Protein AF-A0A813SDN5-F1 (afdb_monomer_lite)

Secondary structure (DSSP, 8-state):
-----------TTHHHHHHHHHHHHHHHHHHHT-TT-TTHHHHHHHHHHH-GGGGGTTTTTS-HHHHHHHHH-TTSHHHHHHHHHHHHHHHHHHTTT-HHHHHHHHHHHHSTTHHHHHHHHHHHHHHTTTSSTTHHHHHHHHHHHTTS-TTGGGSHHHHHHHHHHHHHH-GGGGGGGTTTS-HHHHHHHTSTT-HHHHHHHHHHHHHHHHHHHHTT----TTHHHHHHHHHHHH-TTS--GGGTTTS-HHHHHHHHHHHHHHHHHHSPPP----SS-S--------------HHHHHHHHHHHHHHTTT--HHHHHHHHHHHHHHHHTTPPPPEE-HHHHHHHHHHHHHHHHH-TTSSS--TT-B-SSSSS--B---TT-TTHHHHHTHHHHHSS--S-EEEEEEEPPTTGGGT----HHHHHHHHHHSHHHHHHHTT-GGGGSSPP-EEEEEEETTEEEEEEESS----SS--

Sequence (474 aa):
MAATNEELSDSSVTDDDDNEEMLMKEEIANILSLDGNEHKDDIVNSILYDGRQTLVEYREDIIPKIYKETMDNNNSPLMLSLKQHFEKTLQARFSEDSPWFVTFLREYKEGENHDLYDRVMSRIVDGGDCTKNFAMLSIPLQLLFEGLDDECMKEGDVFDHLWSTITNDGLQSIKKFSDYIIKSVMDEQLKSGSTLFRAVREYYRDEVVSSLNQCNITNKRNIYESALDDVAEHGWLGDVKSIKDDITPRAHRMLLEELRSFHEKAQPPADDKSKAMEDNSGQKTTSDSKDTSSEKAKGNEEQKTLFHGMDATEKEIFMLINKHRQHHGLPSLEPSVNLAYVAHTHAVDIIENNPDVAGGNMHSWSNKGKWKAVRYTPDHRQGQLMWSKPTEISNYKFNGFEISFGHLHPLRKTSSVTPTEAVNSWKSSSGHNAVMIQQGIWQHPPMKAMGVGVYKGYACTWFGQEKDTFPTPS

pLDDT: mean 80.88, std 19.3, range [24.81, 98.25]

Structure (mmCIF, N/CA/C/O backbone):
data_AF-A0A813SDN5-F1
#
_entry.id   AF-A0A813SDN5-F1
#
loop_
_atom_site.group_PDB
_atom_site.id
_atom_site.type_symbol
_atom_site.label_atom_id
_atom_site.label_alt_id
_atom_site.label_comp_id
_atom_site.label_asym_id
_atom_site.label_entity_id
_atom_site.label_seq_id
_atom_site.pdbx_PDB_ins_code
_atom_site.Cartn_x
_atom_site.Cartn_y
_atom_site.Cartn_z
_atom_site.occupancy
_atom_site.B_iso_or_equiv
_atom_site.auth_seq_id
_atom_site.auth_comp_id
_atom_site.auth_asym_id
_atom_site.auth_atom_id
_atom_site.pdbx_PDB_model_num
ATOM 1 N N . MET A 1 1 ? 46.199 52.106 13.367 1.00 37.84 1 MET A N 1
ATOM 2 C CA . MET A 1 1 ? 45.507 51.312 12.331 1.00 37.84 1 MET A CA 1
ATOM 3 C C . MET A 1 1 ? 45.570 49.871 12.813 1.00 37.84 1 MET A C 1
ATOM 5 O O . MET A 1 1 ? 46.643 49.298 12.772 1.00 37.84 1 MET A O 1
ATOM 9 N N . ALA A 1 2 ? 44.652 49.448 13.681 1.00 37.22 2 ALA A N 1
ATOM 10 C CA . ALA A 1 2 ? 43.296 48.990 13.358 1.00 37.22 2 ALA A CA 1
ATOM 11 C C . ALA A 1 2 ? 43.321 47.732 12.477 1.00 37.22 2 ALA A C 1
ATOM 13 O O . ALA A 1 2 ? 43.526 47.850 11.276 1.00 37.22 2 ALA A O 1
ATOM 14 N N . ALA A 1 3 ? 43.154 46.564 13.101 1.00 33.81 3 ALA A N 1
ATOM 15 C CA . ALA A 1 3 ? 42.049 45.637 12.839 1.00 33.81 3 ALA A CA 1
ATOM 16 C C . ALA A 1 3 ? 42.228 44.402 13.740 1.00 33.81 3 ALA A C 1
ATOM 18 O O . ALA A 1 3 ? 43.129 43.592 13.543 1.00 33.81 3 ALA A O 1
ATOM 19 N N . THR A 1 4 ? 41.401 44.313 14.776 1.00 34.84 4 THR A N 1
ATOM 20 C CA . THR A 1 4 ? 41.101 43.081 15.506 1.00 34.84 4 THR A CA 1
ATOM 21 C C . THR A 1 4 ? 40.159 42.256 14.633 1.00 34.84 4 THR A C 1
ATOM 23 O O . THR A 1 4 ? 39.078 42.736 14.302 1.00 34.84 4 THR A O 1
ATOM 26 N N . ASN A 1 5 ? 40.582 41.057 14.230 1.00 31.95 5 ASN A N 1
ATOM 27 C CA . ASN A 1 5 ? 39.691 40.054 13.653 1.00 31.95 5 ASN A CA 1
ATOM 28 C C . ASN A 1 5 ? 38.906 39.415 14.804 1.00 31.95 5 ASN A C 1
ATOM 30 O O . ASN A 1 5 ? 39.477 38.665 15.591 1.00 31.95 5 ASN A O 1
ATOM 34 N N . GLU A 1 6 ? 37.623 39.751 14.908 1.00 34.19 6 GLU A N 1
ATOM 35 C CA . GLU A 1 6 ? 36.633 38.901 15.567 1.00 34.19 6 GLU A CA 1
ATOM 36 C C . GLU A 1 6 ? 36.420 37.665 14.685 1.00 34.19 6 GLU A C 1
ATOM 38 O O . GLU A 1 6 ? 35.954 37.769 13.549 1.00 34.19 6 GLU A O 1
ATOM 43 N N . GLU A 1 7 ? 36.799 36.497 15.201 1.00 34.22 7 GLU A N 1
ATOM 44 C CA . GLU A 1 7 ? 36.243 35.223 14.757 1.00 34.22 7 GLU A CA 1
ATOM 45 C C . GLU A 1 7 ? 34.762 35.211 15.155 1.00 34.22 7 GLU A C 1
ATOM 47 O O . GLU A 1 7 ? 34.420 35.089 16.330 1.00 34.22 7 GLU A O 1
ATOM 52 N N . LEU A 1 8 ? 33.886 35.398 14.168 1.00 35.09 8 LEU A N 1
ATOM 53 C CA . LEU A 1 8 ? 32.465 35.099 14.292 1.00 35.09 8 LEU A CA 1
ATOM 54 C C . LEU A 1 8 ? 32.323 33.579 14.393 1.00 35.09 8 LEU A C 1
ATOM 56 O O . LEU A 1 8 ? 32.572 32.853 13.432 1.00 35.09 8 LEU A O 1
ATOM 60 N N . SER A 1 9 ? 31.973 33.133 15.594 1.00 38.28 9 SER A N 1
ATOM 61 C CA . SER A 1 9 ? 31.579 31.772 15.924 1.00 38.28 9 SER A CA 1
ATOM 62 C C . SER A 1 9 ? 30.357 31.358 15.107 1.00 38.28 9 SER A C 1
ATOM 64 O O . SER A 1 9 ? 29.270 31.913 15.266 1.00 38.28 9 SER A O 1
ATOM 66 N N . ASP A 1 10 ? 30.546 30.347 14.271 1.00 39.50 10 ASP A N 1
ATOM 67 C CA . ASP A 1 10 ? 29.503 29.570 13.605 1.00 39.50 10 ASP A CA 1
ATOM 68 C C . ASP A 1 10 ? 28.890 28.571 14.607 1.00 39.50 10 ASP A C 1
ATOM 70 O O . ASP A 1 10 ? 29.131 27.370 14.537 1.00 39.50 10 ASP A O 1
ATOM 74 N N . SER A 1 11 ? 28.209 29.084 15.641 1.00 39.41 11 SER A N 1
ATOM 75 C CA . SER A 1 11 ? 27.612 28.265 16.715 1.00 39.41 11 SER A CA 1
ATOM 76 C C . SER A 1 11 ? 26.118 28.509 16.935 1.00 39.41 11 SER A C 1
ATOM 78 O O . SER A 1 11 ? 25.561 27.992 17.891 1.00 39.41 11 SER A O 1
ATOM 80 N N . SER A 1 12 ? 25.448 29.303 16.095 1.00 42.50 12 SER A N 1
ATOM 81 C CA . SER A 1 12 ? 24.056 29.704 16.352 1.00 42.50 12 SER A CA 1
ATOM 82 C C . SER A 1 12 ? 22.998 28.814 15.696 1.00 42.50 12 SER A C 1
ATOM 84 O O . SER A 1 12 ? 21.824 29.141 15.795 1.00 42.50 12 SER A O 1
ATOM 86 N N . VAL A 1 13 ? 23.378 27.753 14.977 1.00 41.09 13 VAL A N 1
ATOM 87 C CA . VAL A 1 13 ? 22.403 26.863 14.310 1.00 41.09 13 VAL A CA 1
ATOM 88 C C . VAL A 1 13 ? 22.076 25.639 15.173 1.00 41.09 13 VAL A C 1
ATOM 90 O O . VAL A 1 13 ? 20.956 25.155 15.128 1.00 41.09 13 VAL A O 1
ATOM 93 N N . THR A 1 14 ? 23.005 25.171 16.013 1.00 47.97 14 THR A N 1
ATOM 94 C CA . THR A 1 14 ? 22.796 23.985 16.866 1.00 47.97 14 THR A CA 1
ATOM 95 C C . THR A 1 14 ? 22.075 24.300 18.177 1.00 47.97 14 THR A C 1
ATOM 97 O O . THR A 1 14 ? 21.292 23.487 18.651 1.00 47.97 14 THR A O 1
ATOM 100 N N . ASP A 1 15 ? 22.296 25.490 18.747 1.00 51.53 15 ASP A N 1
ATOM 101 C CA . ASP A 1 15 ? 21.751 25.853 20.064 1.00 51.53 15 ASP A CA 1
ATOM 102 C C . ASP A 1 15 ? 20.227 26.099 20.041 1.00 51.53 15 ASP A C 1
ATOM 104 O O . ASP A 1 15 ? 19.559 25.897 21.056 1.00 51.53 15 ASP A O 1
ATOM 108 N N . ASP A 1 16 ? 19.670 26.524 18.901 1.00 58.06 16 ASP A N 1
ATOM 109 C CA . ASP A 1 16 ? 18.231 26.782 18.752 1.00 58.06 16 ASP A CA 1
ATOM 110 C C . ASP A 1 16 ? 17.436 25.484 18.503 1.00 58.06 16 ASP A C 1
ATOM 112 O O . ASP A 1 16 ? 16.383 25.298 19.116 1.00 58.06 16 ASP A O 1
ATOM 116 N N . ASP A 1 17 ? 17.957 24.557 17.688 1.00 59.81 17 ASP A N 1
ATOM 117 C CA . ASP A 1 17 ? 17.315 23.259 17.410 1.00 59.81 17 ASP A CA 1
ATOM 118 C C . ASP A 1 17 ? 17.315 22.344 18.649 1.00 59.81 17 ASP A C 1
ATOM 120 O O . ASP A 1 17 ? 16.280 21.760 18.989 1.00 59.81 17 ASP A O 1
ATOM 124 N N . ASP A 1 18 ? 18.429 22.289 19.391 1.00 65.44 18 ASP A N 1
ATOM 125 C CA . ASP A 1 18 ? 18.527 21.521 20.642 1.00 65.44 18 ASP A CA 1
ATOM 126 C C . ASP A 1 18 ? 17.558 22.061 21.714 1.00 65.44 18 ASP A C 1
ATOM 128 O O . ASP A 1 18 ? 16.986 21.309 22.511 1.00 65.44 18 ASP A O 1
ATOM 132 N N . ASN A 1 19 ? 17.330 23.377 21.722 1.00 76.19 19 ASN A N 1
ATOM 133 C CA . ASN A 1 19 ? 16.400 24.029 22.637 1.00 76.19 19 ASN A CA 1
ATOM 134 C C . ASN A 1 19 ? 14.934 23.781 22.237 1.00 76.19 19 ASN A C 1
ATOM 136 O O . ASN A 1 19 ? 14.095 23.541 23.107 1.00 76.19 19 ASN A O 1
ATOM 140 N N . GLU A 1 20 ? 14.606 23.777 20.940 1.00 78.75 20 GLU A N 1
ATOM 141 C CA . GLU A 1 20 ? 13.266 23.414 20.463 1.00 78.75 20 GLU A CA 1
ATOM 142 C C . GLU A 1 20 ? 12.923 21.943 20.739 1.00 78.75 20 GLU A C 1
ATOM 144 O O . GLU A 1 20 ? 11.810 21.650 21.189 1.00 78.75 20 GLU A O 1
ATOM 149 N N . GLU A 1 21 ? 13.862 21.016 20.524 1.00 80.25 21 GLU A N 1
ATOM 150 C CA . GLU A 1 21 ? 13.649 19.600 20.834 1.00 80.25 21 GLU A CA 1
ATOM 151 C C . GLU A 1 21 ? 13.446 19.390 22.341 1.00 80.25 21 GLU A C 1
ATOM 153 O O . GLU A 1 21 ? 12.533 18.670 22.756 1.00 80.25 21 GLU A O 1
ATOM 158 N N . MET A 1 22 ? 14.236 20.067 23.181 1.00 86.12 22 MET A N 1
ATOM 159 C CA . MET A 1 22 ? 14.073 20.010 24.635 1.00 86.12 22 MET A CA 1
ATOM 160 C C . MET A 1 22 ? 12.699 20.534 25.080 1.00 86.12 22 MET A C 1
ATOM 162 O O . MET A 1 22 ? 12.034 19.905 25.907 1.00 86.12 22 MET A O 1
ATOM 166 N N . LEU A 1 23 ? 12.242 21.658 24.517 1.00 87.88 23 LEU A N 1
ATOM 167 C CA . LEU A 1 23 ? 10.919 22.219 24.806 1.00 87.88 23 LEU A CA 1
ATOM 168 C C . LEU A 1 23 ? 9.794 21.260 24.399 1.00 87.88 23 LEU A C 1
ATOM 170 O O . LEU A 1 23 ? 8.837 21.087 25.153 1.00 87.88 23 LEU A O 1
ATOM 174 N N . MET A 1 24 ? 9.936 20.597 23.251 1.00 88.31 24 MET A N 1
ATOM 175 C CA . MET A 1 24 ? 8.986 19.598 22.766 1.00 88.31 24 MET A CA 1
ATOM 176 C C . MET A 1 24 ? 8.917 18.373 23.691 1.00 88.31 24 MET A C 1
ATOM 178 O O . MET A 1 24 ? 7.831 17.886 24.016 1.00 88.31 24 MET A O 1
ATOM 182 N N . LYS A 1 25 ? 10.072 17.886 24.160 1.00 91.38 25 LYS A N 1
ATOM 183 C CA . LYS A 1 25 ? 10.156 16.771 25.115 1.00 91.38 25 LYS A CA 1
ATOM 184 C C . LYS A 1 25 ? 9.453 17.099 26.431 1.00 91.38 25 LYS A C 1
ATOM 186 O O . LYS A 1 25 ? 8.686 16.284 26.946 1.00 91.38 25 LYS A O 1
ATOM 191 N N . GLU A 1 26 ? 9.658 18.309 26.946 1.00 92.50 26 GLU A N 1
ATOM 192 C CA . GLU A 1 26 ? 8.961 18.789 28.141 1.00 92.50 26 GLU A CA 1
ATOM 193 C C . GLU A 1 26 ? 7.457 18.981 27.902 1.00 92.50 26 GLU A C 1
ATOM 195 O O . GLU A 1 26 ? 6.648 18.645 28.765 1.00 92.50 26 GLU A O 1
ATOM 200 N N . GLU A 1 27 ? 7.040 19.467 26.732 1.00 94.12 27 GLU A N 1
ATOM 201 C CA . GLU A 1 27 ? 5.621 19.578 26.379 1.00 94.12 27 GLU A CA 1
ATOM 202 C C . GLU A 1 27 ? 4.922 18.209 26.401 1.00 94.12 27 GLU A C 1
ATOM 204 O O . GLU A 1 27 ? 3.887 18.059 27.057 1.00 94.12 27 GLU A O 1
ATOM 209 N N . ILE A 1 28 ? 5.512 17.189 25.766 1.00 94.25 28 ILE A N 1
ATOM 210 C CA . ILE A 1 28 ? 4.981 15.814 25.779 1.00 94.25 28 ILE A CA 1
ATOM 211 C C . ILE A 1 28 ? 4.904 15.277 27.209 1.00 94.25 28 ILE A C 1
ATOM 213 O O . ILE A 1 28 ? 3.874 14.723 27.606 1.00 94.25 28 ILE A O 1
ATOM 217 N N . ALA A 1 29 ? 5.967 15.458 27.997 1.00 95.38 29 ALA A N 1
ATOM 218 C CA . ALA A 1 29 ? 6.004 14.998 29.381 1.00 95.38 29 ALA A CA 1
ATOM 219 C C . ALA A 1 29 ? 4.897 15.638 30.232 1.00 95.38 29 ALA A C 1
ATOM 221 O O . ALA A 1 29 ? 4.241 14.942 31.011 1.00 95.38 29 ALA A O 1
ATOM 222 N N . ASN A 1 30 ? 4.633 16.932 30.031 1.00 95.38 30 ASN A N 1
ATOM 223 C CA . ASN A 1 30 ? 3.544 17.651 30.691 1.00 95.38 30 ASN A CA 1
ATOM 224 C C . ASN A 1 30 ? 2.165 17.131 30.258 1.00 95.38 30 ASN A C 1
ATOM 226 O O . ASN A 1 30 ? 1.304 16.888 31.108 1.00 95.38 30 ASN A O 1
ATOM 230 N N . ILE A 1 31 ? 1.951 16.912 28.955 1.00 94.88 31 ILE A N 1
ATOM 231 C CA . ILE A 1 31 ? 0.691 16.367 28.417 1.00 94.88 31 ILE A CA 1
ATOM 232 C C . ILE A 1 31 ? 0.385 14.993 29.027 1.00 94.88 31 ILE A C 1
ATOM 234 O O . ILE A 1 31 ? -0.760 14.710 29.382 1.00 94.88 31 ILE A O 1
ATOM 238 N N . LEU A 1 32 ? 1.409 14.152 29.175 1.00 95.19 32 LEU A N 1
ATOM 239 C CA . LEU A 1 32 ? 1.287 12.806 29.733 1.00 95.19 32 LEU A CA 1
ATOM 240 C C . LEU A 1 32 ? 1.359 12.762 31.269 1.00 95.19 32 LEU A C 1
ATOM 242 O O . LEU A 1 32 ? 1.111 11.709 31.855 1.00 95.19 32 LEU A O 1
ATOM 246 N N . SER A 1 33 ? 1.636 13.898 31.922 1.00 94.62 33 SER A N 1
ATOM 247 C CA . SER A 1 33 ? 1.844 14.010 33.373 1.00 94.62 33 SER A CA 1
ATOM 248 C C . SER A 1 33 ? 2.901 13.031 33.901 1.00 94.62 33 SER A C 1
ATOM 250 O O . SER A 1 33 ? 2.673 12.320 34.879 1.00 94.62 33 SER A O 1
ATOM 252 N N . LEU A 1 34 ? 4.064 12.999 33.245 1.00 93.75 34 LEU A N 1
ATOM 253 C CA . LEU A 1 34 ? 5.188 12.107 33.565 1.00 93.75 34 LEU A CA 1
ATOM 254 C C . LEU A 1 34 ? 6.129 12.666 34.648 1.00 93.75 34 LEU A C 1
ATOM 256 O O . LEU A 1 34 ? 7.262 12.205 34.790 1.00 93.75 34 LEU A O 1
ATOM 260 N N . ASP A 1 35 ? 5.690 13.660 35.420 1.00 89.38 35 ASP A N 1
ATOM 261 C CA . ASP A 1 35 ? 6.505 14.266 36.473 1.00 89.38 35 ASP A CA 1
ATOM 262 C C . ASP A 1 35 ? 6.899 13.233 37.537 1.00 89.38 35 ASP A C 1
ATOM 264 O O . ASP A 1 35 ? 6.057 12.674 38.242 1.00 89.38 35 ASP A O 1
ATOM 268 N N . GLY A 1 36 ? 8.205 12.990 37.667 1.00 85.25 36 GLY A N 1
ATOM 269 C CA . GLY A 1 36 ? 8.747 11.993 38.593 1.00 85.25 36 GLY A CA 1
ATOM 270 C C . GLY A 1 36 ? 8.563 10.539 38.145 1.00 85.25 36 GLY A C 1
ATOM 271 O O . GLY A 1 36 ? 8.825 9.640 38.944 1.00 85.25 36 GLY A O 1
ATOM 272 N N . ASN A 1 37 ? 8.131 10.300 36.903 1.00 90.62 37 ASN A N 1
ATOM 273 C CA . ASN A 1 37 ? 8.102 8.972 36.301 1.00 90.62 37 ASN A CA 1
ATOM 274 C C . ASN A 1 37 ? 9.528 8.545 35.898 1.00 90.62 37 ASN A C 1
ATOM 276 O O . ASN A 1 37 ? 10.233 9.292 35.219 1.00 90.62 37 ASN A O 1
ATOM 280 N N . GLU A 1 38 ? 9.954 7.350 36.315 1.00 90.31 38 GLU A N 1
ATOM 281 C CA . GLU A 1 38 ? 11.301 6.827 36.037 1.00 90.31 38 GLU A CA 1
ATOM 282 C C . GLU A 1 38 ? 11.540 6.487 34.558 1.00 90.31 38 GLU A C 1
ATOM 284 O O . GLU A 1 38 ? 12.680 6.519 34.106 1.00 90.31 38 GLU A O 1
ATOM 289 N N . HIS A 1 39 ? 10.470 6.252 33.797 1.00 92.25 39 HIS A N 1
ATOM 290 C CA . HIS A 1 39 ? 10.469 5.984 32.361 1.00 92.25 39 HIS A CA 1
ATOM 291 C C . HIS A 1 39 ? 10.166 7.236 31.514 1.00 92.25 39 HIS A C 1
ATOM 293 O O . HIS A 1 39 ? 9.939 7.104 30.314 1.00 92.25 39 HIS A O 1
ATOM 299 N N . LYS A 1 40 ? 10.148 8.454 32.095 1.00 93.69 40 LYS A N 1
ATOM 300 C CA . LYS A 1 40 ? 9.802 9.707 31.379 1.00 93.69 40 LYS A CA 1
ATOM 301 C C . LYS A 1 40 ? 10.537 9.830 30.040 1.00 93.69 40 LYS A C 1
ATOM 303 O O . LYS A 1 40 ? 9.895 10.036 29.013 1.00 93.69 40 LYS A O 1
ATOM 308 N N . ASP A 1 41 ? 11.861 9.709 30.058 1.00 92.00 41 ASP A N 1
ATOM 309 C CA . ASP A 1 41 ? 12.682 9.933 28.866 1.00 92.00 41 ASP A CA 1
ATOM 310 C C . ASP A 1 41 ? 12.484 8.826 27.823 1.00 92.00 41 ASP A C 1
ATOM 312 O O . ASP A 1 41 ? 12.412 9.116 26.630 1.00 92.00 41 ASP A O 1
ATOM 316 N N . ASP A 1 42 ? 12.325 7.574 28.260 1.00 91.75 42 ASP A N 1
ATOM 317 C CA . ASP A 1 42 ? 12.069 6.435 27.371 1.00 91.75 42 ASP A CA 1
ATOM 318 C C . ASP A 1 42 ? 10.719 6.584 26.658 1.00 91.75 42 ASP A C 1
ATOM 320 O O . ASP A 1 42 ? 10.645 6.451 25.436 1.00 91.75 42 ASP A O 1
ATOM 324 N N . ILE A 1 43 ? 9.671 6.952 27.405 1.00 92.38 43 ILE A N 1
ATOM 325 C CA . ILE A 1 43 ? 8.329 7.212 26.871 1.00 92.38 43 ILE A CA 1
ATOM 326 C C . ILE A 1 43 ? 8.383 8.338 25.837 1.00 92.38 43 ILE A C 1
ATOM 328 O O . ILE A 1 43 ? 7.910 8.178 24.714 1.00 92.38 43 ILE A O 1
ATOM 332 N N . VAL A 1 44 ? 8.963 9.485 26.201 1.00 92.94 44 VAL A N 1
ATOM 333 C CA . VAL A 1 44 ? 9.004 10.665 25.327 1.00 92.94 44 VAL A CA 1
ATOM 334 C C . VAL A 1 44 ? 9.792 10.375 24.049 1.00 92.94 44 VAL A C 1
ATOM 336 O O . VAL A 1 44 ? 9.314 10.692 22.960 1.00 92.94 44 VAL A O 1
ATOM 339 N N . ASN A 1 45 ? 10.967 9.750 24.159 1.00 89.50 45 ASN A N 1
ATOM 340 C CA . ASN A 1 45 ? 11.776 9.410 22.992 1.00 89.50 45 ASN A CA 1
ATOM 341 C C . ASN A 1 45 ? 11.054 8.396 22.098 1.00 89.50 45 ASN A C 1
ATOM 343 O O . ASN A 1 45 ? 10.978 8.612 20.891 1.00 89.50 45 ASN A O 1
ATOM 347 N N . SER A 1 46 ? 10.469 7.338 22.668 1.00 88.06 46 SER A N 1
ATOM 348 C CA . SER A 1 46 ? 9.743 6.341 21.878 1.00 88.06 46 SER A CA 1
ATOM 349 C C . SER A 1 4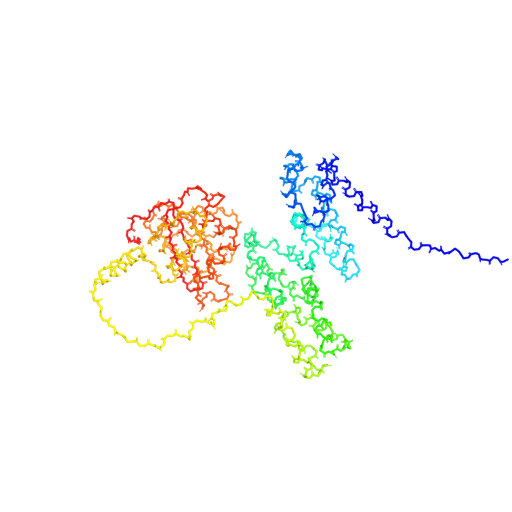6 ? 8.609 6.977 21.074 1.00 88.06 46 SER A C 1
ATOM 351 O O . SER A 1 46 ? 8.478 6.713 19.888 1.00 88.06 46 SER A O 1
ATOM 353 N N . ILE A 1 47 ? 7.831 7.889 21.656 1.00 89.94 47 ILE A N 1
ATOM 354 C CA . ILE A 1 47 ? 6.737 8.543 20.922 1.00 89.94 47 ILE A CA 1
ATOM 355 C C . ILE A 1 47 ? 7.263 9.459 19.805 1.00 89.94 47 ILE A C 1
ATOM 357 O O . ILE A 1 47 ? 6.660 9.537 18.734 1.00 89.94 47 ILE A O 1
ATOM 361 N N . LEU A 1 48 ? 8.368 10.171 20.044 1.00 87.06 48 LEU A N 1
ATOM 362 C CA . LEU A 1 48 ? 8.960 11.068 19.047 1.00 87.06 48 LEU A CA 1
ATOM 363 C C . LEU A 1 48 ? 9.510 10.306 17.831 1.00 87.06 48 LEU A C 1
ATOM 365 O O . LEU A 1 48 ? 9.408 10.814 16.715 1.00 87.06 48 LEU A O 1
ATOM 369 N N . TYR A 1 49 ? 10.048 9.097 18.023 1.00 82.06 49 TYR A N 1
ATOM 370 C CA . TYR A 1 49 ? 10.632 8.297 16.938 1.00 82.06 49 TYR A CA 1
ATOM 371 C C . TYR A 1 49 ? 9.660 7.289 16.319 1.00 82.06 49 TYR A C 1
ATOM 373 O O . TYR A 1 49 ? 9.597 7.172 15.094 1.00 82.06 49 TYR A O 1
ATOM 381 N N . ASP A 1 50 ? 8.898 6.592 17.157 1.00 81.31 50 ASP A N 1
ATOM 382 C CA . ASP A 1 50 ? 8.076 5.434 16.794 1.00 81.31 50 ASP A CA 1
ATOM 383 C C . ASP A 1 50 ? 6.567 5.745 16.823 1.00 81.31 50 ASP A C 1
ATOM 385 O O . ASP A 1 50 ? 5.736 4.903 16.475 1.00 81.31 50 ASP A O 1
ATOM 389 N N . GLY A 1 51 ? 6.203 6.985 17.155 1.00 86.38 51 GLY A N 1
ATOM 390 C CA . GLY A 1 51 ? 4.836 7.485 17.087 1.00 86.38 51 GLY A CA 1
ATOM 391 C C . GLY A 1 51 ? 3.982 7.147 18.304 1.00 86.38 51 GLY A C 1
ATOM 392 O O . GLY A 1 51 ? 4.389 6.461 19.236 1.00 86.38 51 GLY A O 1
ATOM 393 N N . ARG A 1 52 ? 2.747 7.655 18.313 1.00 89.44 52 ARG A N 1
ATOM 394 C CA . ARG A 1 52 ? 1.852 7.567 19.480 1.00 89.44 52 ARG A CA 1
ATOM 395 C C . ARG A 1 52 ? 1.524 6.128 19.898 1.00 89.44 52 ARG A C 1
ATOM 397 O O . ARG A 1 52 ? 1.316 5.894 21.087 1.00 89.44 52 ARG A O 1
ATOM 404 N N . GLN A 1 53 ? 1.457 5.169 18.973 1.00 86.50 53 GLN A N 1
ATOM 405 C CA . GLN A 1 53 ? 1.061 3.789 19.287 1.00 86.50 53 GLN A CA 1
ATOM 406 C C . GLN A 1 53 ? 2.022 3.077 20.248 1.00 86.50 53 GLN A C 1
ATOM 408 O O . GLN A 1 53 ? 1.591 2.159 20.949 1.00 86.50 53 GLN A O 1
ATOM 413 N N . THR A 1 54 ? 3.273 3.526 20.381 1.00 88.56 54 THR A N 1
ATOM 414 C CA . THR A 1 54 ? 4.196 2.960 21.378 1.00 88.56 54 THR A CA 1
ATOM 415 C C . THR A 1 54 ? 3.764 3.214 22.814 1.00 88.56 54 THR A C 1
ATOM 417 O O . THR A 1 54 ? 4.138 2.461 23.709 1.00 88.56 54 THR A O 1
ATOM 420 N N . LEU A 1 55 ? 2.856 4.169 23.053 1.00 88.50 55 LEU A N 1
ATOM 421 C CA . LEU A 1 55 ? 2.233 4.363 24.362 1.00 88.50 55 LEU A CA 1
ATOM 422 C C . LEU A 1 55 ? 1.562 3.102 24.913 1.00 88.50 55 LEU A C 1
ATOM 424 O O . LEU A 1 55 ? 1.408 2.982 26.127 1.00 88.50 55 LEU A O 1
ATOM 428 N N . VAL A 1 56 ? 1.150 2.160 24.057 1.00 88.38 56 VAL A N 1
ATOM 429 C CA . VAL A 1 56 ? 0.607 0.862 24.489 1.00 88.38 56 VAL A CA 1
ATOM 430 C C . VAL A 1 56 ? 1.595 0.102 25.381 1.00 88.38 56 VAL A C 1
ATOM 432 O O . VAL A 1 56 ? 1.159 -0.554 26.327 1.00 88.38 56 VAL A O 1
ATOM 435 N N . GLU A 1 57 ? 2.899 0.228 25.129 1.00 89.75 57 GLU A N 1
ATOM 436 C CA . GLU A 1 57 ? 3.960 -0.425 25.905 1.00 89.75 57 GLU A CA 1
ATOM 437 C C . GLU A 1 57 ? 4.126 0.198 27.298 1.00 89.75 57 GLU A C 1
ATOM 439 O O . GLU A 1 57 ? 4.438 -0.505 28.256 1.00 89.75 57 GLU A O 1
ATOM 444 N N . TYR A 1 58 ? 3.801 1.486 27.427 1.00 90.56 58 TYR A N 1
ATOM 445 C CA . TYR A 1 58 ? 3.940 2.292 28.646 1.00 90.56 58 TYR A CA 1
ATOM 446 C C . TYR A 1 58 ? 2.602 2.569 29.340 1.00 90.56 58 TYR A C 1
ATOM 448 O O . TYR A 1 58 ? 2.440 3.530 30.095 1.00 90.56 58 TYR A O 1
ATOM 456 N N . ARG A 1 59 ? 1.586 1.745 29.066 1.00 90.94 59 ARG A N 1
ATOM 457 C CA . ARG A 1 59 ? 0.219 1.969 29.555 1.00 90.94 59 ARG A CA 1
ATOM 458 C C . ARG A 1 59 ? 0.129 2.041 31.080 1.00 90.94 59 ARG A C 1
ATOM 460 O O . ARG A 1 59 ? -0.694 2.791 31.599 1.00 90.94 59 ARG A O 1
ATOM 467 N N . GLU A 1 60 ? 0.937 1.251 31.779 1.00 90.81 60 GLU A N 1
ATOM 468 C CA . GLU A 1 60 ? 0.943 1.191 33.246 1.00 90.81 60 GLU A CA 1
ATOM 469 C C . GLU A 1 60 ? 1.714 2.364 33.878 1.00 90.81 60 GLU A C 1
ATOM 471 O O . GLU A 1 60 ? 1.494 2.688 35.044 1.00 90.81 60 GLU A O 1
ATOM 476 N N . ASP A 1 61 ? 2.556 3.041 33.095 1.00 92.25 61 ASP A N 1
ATOM 477 C CA . ASP A 1 61 ? 3.341 4.207 33.508 1.00 92.25 61 ASP A CA 1
ATOM 478 C C . ASP A 1 61 ? 2.555 5.524 33.399 1.00 92.25 61 ASP A C 1
ATOM 480 O O . ASP A 1 61 ? 2.972 6.559 33.922 1.00 92.25 61 ASP A O 1
ATOM 484 N N . ILE A 1 62 ? 1.394 5.498 32.738 1.00 93.31 62 ILE A N 1
ATOM 485 C CA . ILE A 1 62 ? 0.583 6.681 32.445 1.00 93.31 62 ILE A CA 1
ATOM 486 C C . ILE A 1 62 ? -0.739 6.605 33.201 1.00 93.31 62 ILE A C 1
ATOM 488 O O . ILE A 1 62 ? -1.408 5.574 33.260 1.00 93.31 62 ILE A O 1
ATOM 492 N N . ILE A 1 63 ? -1.175 7.743 33.747 1.00 94.38 63 ILE A N 1
ATOM 493 C CA . ILE A 1 63 ? -2.467 7.844 34.431 1.00 94.38 63 ILE A CA 1
ATOM 494 C C . ILE A 1 63 ? -3.583 7.361 33.479 1.00 94.38 63 ILE A C 1
ATOM 496 O O . ILE A 1 63 ? -3.763 7.959 32.415 1.00 94.38 63 ILE A O 1
ATOM 500 N N . PRO A 1 64 ? -4.411 6.360 33.852 1.00 94.31 64 PRO A N 1
ATOM 501 C CA . PRO A 1 64 ? -5.338 5.705 32.920 1.00 94.31 64 PRO A CA 1
ATOM 502 C C . PRO A 1 64 ? -6.307 6.643 32.196 1.00 94.31 64 PRO A C 1
ATOM 504 O O . PRO A 1 64 ? -6.689 6.396 31.053 1.00 94.31 64 PRO A O 1
ATOM 507 N N . LYS A 1 65 ? -6.719 7.730 32.860 1.00 93.94 65 LYS A N 1
ATOM 508 C CA . LYS A 1 65 ? -7.573 8.759 32.258 1.00 93.94 65 LYS A CA 1
ATOM 509 C C . LYS A 1 65 ? -6.837 9.528 31.155 1.00 93.94 65 LYS A C 1
ATOM 511 O O . LYS A 1 65 ? -7.407 9.707 30.087 1.00 93.94 65 LYS A O 1
ATOM 516 N N . ILE A 1 66 ? -5.592 9.929 31.414 1.00 92.44 66 ILE A N 1
ATOM 517 C CA . ILE A 1 66 ? -4.738 10.647 30.459 1.00 92.44 66 ILE A CA 1
ATOM 518 C C . ILE A 1 66 ? -4.412 9.738 29.280 1.00 92.44 66 ILE A C 1
ATOM 520 O O . ILE A 1 66 ? -4.612 10.132 28.138 1.00 92.44 66 ILE A O 1
ATOM 524 N N . TYR A 1 67 ? -4.009 8.493 29.554 1.00 92.81 67 TYR A N 1
ATOM 525 C CA . TYR A 1 67 ? -3.772 7.489 28.518 1.00 92.81 67 TYR A CA 1
ATOM 526 C C . TYR A 1 67 ? -4.983 7.359 27.586 1.00 92.81 67 TYR A C 1
ATOM 528 O O . TYR A 1 67 ? -4.862 7.480 26.370 1.00 92.81 67 TYR A O 1
ATOM 536 N N . LYS A 1 68 ? -6.179 7.185 28.162 1.00 90.88 68 LYS A N 1
ATOM 537 C CA . LYS A 1 68 ? -7.415 7.053 27.391 1.00 90.88 68 LYS A CA 1
ATOM 538 C C . LYS A 1 68 ? -7.728 8.304 26.562 1.00 90.88 68 LYS A C 1
ATOM 540 O O . LYS A 1 68 ? -8.026 8.183 25.381 1.00 90.88 68 LYS A O 1
ATOM 545 N N . GLU A 1 69 ? -7.663 9.493 27.160 1.00 90.12 69 GLU A N 1
ATOM 546 C CA . GLU A 1 69 ? -7.938 10.761 26.463 1.00 90.12 69 GLU A CA 1
ATOM 547 C C . GLU A 1 69 ? -6.971 11.002 25.295 1.00 90.12 69 GLU A C 1
ATOM 549 O O . GLU A 1 69 ? -7.378 11.480 24.234 1.00 90.12 69 GLU A O 1
ATOM 554 N N . THR A 1 70 ? -5.708 10.627 25.475 1.00 89.56 70 THR A N 1
ATOM 555 C CA . THR A 1 70 ? -4.650 10.773 24.476 1.00 89.56 70 THR A CA 1
ATOM 556 C C . THR A 1 70 ? -4.772 9.769 23.325 1.00 89.56 70 THR A C 1
ATOM 558 O O . THR A 1 70 ? -4.534 10.141 22.171 1.00 89.56 70 THR A O 1
ATOM 561 N N . MET A 1 71 ? -5.173 8.524 23.610 1.00 85.88 71 MET A N 1
ATOM 562 C CA . MET A 1 71 ? -5.320 7.460 22.606 1.00 85.88 71 MET A CA 1
ATOM 563 C C . MET A 1 71 ? -6.642 7.538 21.826 1.00 85.88 71 MET A C 1
ATOM 565 O O . MET A 1 71 ? -6.650 7.293 20.624 1.00 85.88 71 MET A O 1
ATOM 569 N N . ASP A 1 72 ? -7.750 7.930 22.465 1.00 84.69 72 ASP A N 1
ATOM 570 C CA . ASP A 1 72 ? -9.085 7.916 21.837 1.00 84.69 72 ASP A CA 1
ATOM 571 C C . ASP A 1 72 ? -9.333 9.112 20.889 1.00 84.69 72 ASP A C 1
ATOM 573 O O . ASP A 1 72 ? -10.326 9.131 20.157 1.00 84.69 72 ASP A O 1
ATOM 577 N N . ASN A 1 73 ? -8.471 10.136 20.902 1.00 82.62 73 ASN A N 1
ATOM 578 C CA . ASN A 1 73 ? -8.698 11.397 20.192 1.00 82.62 73 ASN A CA 1
ATOM 579 C C . ASN A 1 73 ? -7.512 11.797 19.297 1.00 82.62 73 ASN A C 1
ATOM 581 O O . ASN A 1 73 ? -6.443 12.154 19.788 1.00 82.62 73 ASN A O 1
ATOM 585 N N . ASN A 1 74 ? -7.726 11.827 17.977 1.00 78.06 74 ASN A N 1
ATOM 586 C CA . ASN A 1 74 ? -6.724 12.278 16.994 1.00 78.06 74 ASN A CA 1
ATOM 587 C C . ASN A 1 74 ? -6.475 13.798 17.001 1.00 78.06 74 ASN A C 1
ATOM 589 O O . ASN A 1 74 ? -5.544 14.272 16.355 1.00 78.06 74 ASN A O 1
ATOM 593 N N . ASN A 1 75 ? -7.276 14.542 17.766 1.00 85.00 75 ASN A N 1
ATOM 594 C CA . ASN A 1 75 ? -7.110 15.966 18.045 1.00 85.00 75 ASN A CA 1
ATOM 595 C C . ASN A 1 75 ? -6.708 16.212 19.510 1.00 85.00 75 ASN A C 1
ATOM 597 O O . ASN A 1 75 ? -6.984 17.280 20.058 1.00 85.00 75 ASN A O 1
ATOM 601 N N . SER A 1 76 ? -6.135 15.210 20.188 1.00 90.12 76 SER A N 1
ATOM 602 C CA . SER A 1 76 ? -5.566 15.404 21.523 1.00 90.12 76 SER A CA 1
ATOM 603 C C . SER A 1 76 ? -4.383 16.382 21.465 1.00 90.12 76 SER A C 1
ATOM 605 O O . SER A 1 76 ? -3.738 16.493 20.418 1.00 90.12 76 SER A O 1
ATOM 607 N N . PRO A 1 77 ? -4.059 17.074 22.576 1.00 93.12 77 PRO A N 1
ATOM 608 C CA . PRO A 1 77 ? -2.863 17.909 22.647 1.00 93.12 77 PRO A CA 1
ATOM 609 C C . PRO A 1 77 ? -1.609 17.159 22.189 1.00 93.12 77 PRO A C 1
ATOM 611 O O . PRO A 1 77 ? -0.875 17.689 21.367 1.00 93.12 77 PRO A O 1
ATOM 614 N N . LEU A 1 78 ? -1.441 15.891 22.598 1.00 93.19 78 LEU A N 1
ATOM 615 C CA . LEU A 1 78 ? -0.305 15.076 22.162 1.00 93.19 78 LEU A CA 1
ATOM 616 C C . LEU A 1 78 ? -0.250 14.944 20.637 1.00 93.19 78 LEU A C 1
ATOM 618 O O . LEU A 1 78 ? 0.797 15.171 20.045 1.00 93.19 78 LEU A O 1
ATOM 622 N N . MET A 1 79 ? -1.366 14.596 19.989 1.00 91.56 79 MET A N 1
ATOM 623 C CA . MET A 1 79 ? -1.390 14.437 18.532 1.00 91.56 79 MET A CA 1
ATOM 624 C C . MET A 1 79 ? -1.065 15.733 17.798 1.00 91.56 79 MET A C 1
ATOM 626 O O . MET A 1 79 ? -0.392 15.695 16.772 1.00 91.56 79 MET A O 1
ATOM 630 N N . LEU A 1 80 ? -1.524 16.875 18.311 1.00 91.88 80 LEU A N 1
ATOM 631 C CA . LEU A 1 80 ? -1.211 18.177 17.728 1.00 91.88 80 LEU A CA 1
ATOM 632 C C . LEU A 1 80 ? 0.283 18.491 17.844 1.00 91.88 80 LEU A C 1
ATOM 634 O O . LEU A 1 80 ? 0.893 18.855 16.838 1.00 91.88 80 LEU A O 1
ATOM 638 N N . SER A 1 81 ? 0.876 18.297 19.023 1.00 91.88 81 SER A N 1
ATOM 639 C CA . SER A 1 81 ? 2.305 18.530 19.232 1.00 91.88 81 SER A CA 1
ATOM 640 C C . SER A 1 81 ? 3.133 17.577 18.358 1.00 91.88 81 SER A C 1
ATOM 642 O O . SER A 1 81 ? 4.058 18.006 17.670 1.00 91.88 81 SER A O 1
ATOM 644 N N . LEU A 1 82 ? 2.780 16.288 18.303 1.00 91.25 82 LEU A N 1
ATOM 645 C CA . LEU A 1 82 ? 3.504 15.320 17.477 1.00 91.25 82 LEU A CA 1
ATOM 646 C C . LEU A 1 82 ? 3.395 15.625 15.980 1.00 91.25 82 LEU A C 1
ATOM 648 O O . LEU A 1 82 ? 4.401 15.548 15.281 1.00 91.25 82 LEU A O 1
ATOM 652 N N . LYS A 1 83 ? 2.222 16.035 15.477 1.00 90.81 83 LYS A N 1
ATOM 653 C CA . LYS A 1 83 ? 2.082 16.502 14.085 1.00 90.81 83 LYS A CA 1
ATOM 654 C C . LYS A 1 83 ? 3.048 17.648 13.792 1.00 90.81 83 LYS A C 1
ATOM 656 O O . LYS A 1 83 ? 3.753 17.590 12.791 1.00 90.81 83 LYS A O 1
ATOM 661 N N . GLN A 1 84 ? 3.130 18.643 14.674 1.00 90.06 84 GLN A N 1
ATOM 662 C CA . GLN A 1 84 ? 4.050 19.772 14.500 1.00 90.06 84 GLN A CA 1
ATOM 663 C C . GLN A 1 84 ? 5.516 19.329 14.486 1.00 90.06 84 GLN A C 1
ATOM 665 O O . GLN A 1 84 ? 6.271 19.758 13.613 1.00 90.06 84 GLN A O 1
ATOM 670 N N . HIS A 1 85 ? 5.916 18.453 15.412 1.00 89.31 85 HIS A N 1
ATOM 671 C CA . HIS A 1 85 ? 7.274 17.913 15.448 1.00 89.31 85 HIS A CA 1
ATOM 672 C C . HIS A 1 85 ? 7.610 17.155 14.159 1.00 89.31 85 HIS A C 1
ATOM 674 O O . HIS A 1 85 ? 8.609 17.443 13.509 1.00 89.31 85 HIS A O 1
ATOM 680 N N . PHE A 1 86 ? 6.738 16.239 13.736 1.00 87.88 86 PHE A N 1
ATOM 681 C CA . PHE A 1 86 ? 6.953 15.417 12.547 1.00 87.88 86 PHE A CA 1
ATOM 682 C C . PHE A 1 86 ? 7.025 16.267 11.271 1.00 87.88 86 PHE A C 1
ATOM 684 O O . PHE A 1 86 ? 7.859 16.011 10.405 1.00 87.88 86 PHE A O 1
ATOM 691 N N . GLU A 1 87 ? 6.193 17.303 11.155 1.00 89.12 87 GLU A N 1
ATOM 692 C CA . GLU A 1 87 ? 6.261 18.259 10.047 1.00 89.12 87 GLU A CA 1
ATOM 693 C C . GLU A 1 87 ? 7.598 19.003 10.001 1.00 89.12 87 GLU A C 1
ATOM 695 O O . GLU A 1 87 ? 8.204 19.095 8.930 1.00 89.12 87 GLU A O 1
ATOM 700 N N . LYS A 1 88 ? 8.077 19.498 11.150 1.00 88.19 88 LYS A N 1
ATOM 701 C CA . LYS A 1 88 ? 9.393 20.142 11.247 1.00 88.19 88 LYS A CA 1
ATOM 702 C C . LYS A 1 88 ? 10.509 19.176 10.855 1.00 88.19 88 LYS A C 1
ATOM 704 O O . LYS A 1 88 ? 11.350 19.540 10.039 1.00 88.19 88 LYS A O 1
ATOM 709 N N . THR A 1 89 ? 10.472 17.938 11.344 1.00 87.00 89 THR A N 1
ATOM 710 C CA . THR A 1 89 ? 11.460 16.903 11.012 1.00 87.00 89 THR A CA 1
ATOM 711 C C . THR A 1 89 ? 11.485 16.599 9.513 1.00 87.00 89 THR A C 1
ATOM 713 O O . THR A 1 89 ? 12.558 16.530 8.914 1.00 87.00 89 THR A O 1
ATOM 716 N N . LEU A 1 90 ? 10.319 16.475 8.867 1.00 87.25 90 LEU A N 1
ATOM 717 C CA . LEU A 1 90 ? 10.236 16.290 7.414 1.00 87.25 90 LEU A CA 1
ATOM 718 C C . LEU A 1 90 ? 10.789 17.504 6.656 1.00 87.25 90 LEU A C 1
ATOM 720 O O . LEU A 1 90 ? 11.508 17.342 5.669 1.00 87.25 90 LEU A O 1
ATOM 724 N N . GLN A 1 91 ? 10.473 18.717 7.110 1.00 88.38 91 GLN A N 1
ATOM 725 C CA . GLN A 1 91 ? 10.972 19.941 6.494 1.00 88.38 91 GLN A CA 1
ATOM 726 C C . GLN A 1 91 ? 12.495 20.050 6.617 1.00 88.38 91 GLN A C 1
ATOM 728 O O . GLN A 1 91 ? 13.160 20.267 5.606 1.00 88.38 91 GLN A O 1
ATOM 733 N N . ALA A 1 92 ? 13.047 19.859 7.814 1.00 88.00 92 ALA A N 1
ATOM 734 C CA . ALA A 1 92 ? 14.486 19.878 8.053 1.00 88.00 92 ALA A CA 1
ATOM 735 C C . ALA A 1 92 ? 15.198 18.838 7.178 1.00 88.00 92 ALA A C 1
ATOM 737 O O . ALA A 1 92 ? 16.116 19.181 6.439 1.00 88.00 92 ALA A O 1
ATOM 738 N N . ARG A 1 93 ? 14.694 17.597 7.162 1.00 85.75 93 ARG A N 1
ATOM 739 C CA . ARG A 1 93 ? 15.294 16.485 6.416 1.00 85.75 93 ARG A CA 1
ATOM 740 C C . ARG A 1 93 ? 15.324 16.689 4.901 1.00 85.75 93 ARG A C 1
ATOM 742 O O . ARG A 1 93 ? 16.277 16.261 4.263 1.00 85.75 93 ARG A O 1
ATOM 749 N N . PHE A 1 94 ? 14.281 17.274 4.310 1.00 88.06 94 PHE A N 1
ATOM 750 C CA . PHE A 1 94 ? 14.118 17.285 2.848 1.00 88.06 94 PHE A CA 1
ATOM 751 C C . PHE A 1 94 ? 14.216 18.671 2.202 1.00 88.06 94 PHE A C 1
ATOM 753 O O . PHE A 1 94 ? 14.154 18.770 0.977 1.00 88.06 94 PHE A O 1
ATOM 760 N N . SER A 1 95 ? 14.359 19.744 2.984 1.00 86.50 95 SER A N 1
ATOM 761 C CA . SER A 1 95 ? 14.415 21.117 2.459 1.00 86.50 95 SER A CA 1
ATOM 762 C C . SER A 1 95 ? 15.579 21.370 1.497 1.00 86.50 95 SER A C 1
ATOM 764 O O . SER A 1 95 ? 15.380 22.077 0.506 1.00 86.50 95 SER A O 1
ATOM 766 N N . GLU A 1 96 ? 16.751 20.780 1.745 1.00 86.94 96 GLU A N 1
ATOM 767 C CA . GLU A 1 96 ? 17.937 20.953 0.898 1.00 86.94 96 GLU A CA 1
ATOM 768 C C . GLU A 1 96 ? 17.920 20.016 -0.318 1.00 86.94 96 GLU A C 1
ATOM 770 O O . GLU A 1 96 ? 17.973 20.476 -1.461 1.00 86.94 96 GLU A O 1
ATOM 775 N N . ASP A 1 97 ? 17.778 18.710 -0.084 1.00 85.12 97 ASP A N 1
ATOM 776 C CA . ASP A 1 97 ? 17.922 17.689 -1.131 1.00 85.12 97 ASP A CA 1
ATOM 777 C C . ASP A 1 97 ? 16.671 17.522 -2.006 1.00 85.12 97 ASP A C 1
ATOM 779 O O . ASP A 1 97 ? 16.750 17.124 -3.170 1.00 85.12 97 ASP A O 1
ATOM 783 N N . SER A 1 98 ? 15.484 17.807 -1.465 1.00 88.69 98 SER A N 1
ATOM 784 C CA . SER A 1 98 ? 14.198 17.565 -2.130 1.00 88.69 98 SER A CA 1
ATOM 785 C C . SER A 1 98 ? 13.167 18.667 -1.840 1.00 88.69 98 SER A C 1
ATOM 787 O O . SER A 1 98 ? 12.063 18.390 -1.365 1.00 88.69 98 SER A O 1
ATOM 789 N N . PRO A 1 99 ? 13.439 19.932 -2.223 1.00 90.94 99 PRO A N 1
ATOM 790 C CA . PRO A 1 99 ? 12.569 21.082 -1.925 1.00 90.94 99 PRO A CA 1
ATOM 791 C C . PRO A 1 99 ? 11.154 20.963 -2.515 1.00 90.94 99 PRO A C 1
ATOM 793 O O . PRO A 1 99 ? 10.204 21.616 -2.071 1.00 90.94 99 PRO A O 1
ATOM 796 N N . TRP A 1 100 ? 10.991 20.116 -3.531 1.00 92.44 100 TRP A N 1
ATOM 797 C CA . TRP A 1 100 ? 9.689 19.804 -4.103 1.00 92.44 100 TRP A CA 1
ATOM 798 C C . TRP A 1 100 ? 8.779 19.061 -3.142 1.00 92.44 100 TRP A C 1
ATOM 800 O O . TRP A 1 100 ? 7.578 19.297 -3.166 1.00 92.44 100 TRP A O 1
ATOM 810 N N . PHE A 1 101 ? 9.343 18.188 -2.310 1.00 92.50 101 PHE A N 1
ATOM 811 C CA . PHE A 1 101 ? 8.580 17.378 -1.381 1.00 92.50 101 PHE A CA 1
ATOM 812 C C . PHE A 1 101 ? 7.993 18.272 -0.289 1.00 92.50 101 PHE A C 1
ATOM 814 O O . PHE A 1 101 ? 6.790 18.251 -0.051 1.00 92.50 101 PHE A O 1
ATOM 821 N N . VAL A 1 102 ? 8.810 19.176 0.260 1.00 92.19 102 VAL A N 1
ATOM 822 C CA . VAL A 1 102 ? 8.359 20.205 1.210 1.00 92.19 102 VAL A CA 1
ATOM 823 C C . VAL A 1 102 ? 7.286 21.108 0.591 1.00 92.19 102 VAL A C 1
ATOM 825 O O . VAL A 1 102 ? 6.283 21.419 1.230 1.00 92.19 102 VAL A O 1
ATOM 828 N N . THR A 1 103 ? 7.461 21.504 -0.674 1.00 93.56 103 THR A N 1
ATOM 829 C CA . THR A 1 103 ? 6.461 22.314 -1.388 1.00 93.56 103 THR A CA 1
ATOM 830 C C . THR A 1 103 ? 5.145 21.557 -1.565 1.00 93.56 103 THR A C 1
ATOM 832 O O . THR A 1 103 ? 4.093 22.113 -1.271 1.00 93.56 103 THR A O 1
ATOM 835 N N . PHE A 1 104 ? 5.208 20.287 -1.963 1.00 93.06 104 PHE A N 1
ATOM 836 C CA . PHE A 1 104 ? 4.050 19.413 -2.126 1.00 93.06 104 PHE A CA 1
ATOM 837 C C . PHE A 1 104 ? 3.270 19.233 -0.815 1.00 93.06 104 PHE A C 1
ATOM 839 O O . PHE A 1 104 ? 2.049 19.382 -0.803 1.00 93.06 104 PHE A O 1
ATOM 846 N N . LEU A 1 105 ? 3.959 18.982 0.304 1.00 92.75 105 LEU A N 1
ATOM 847 C CA . LEU A 1 105 ? 3.309 18.874 1.614 1.00 92.75 105 LEU A CA 1
ATOM 848 C C . LEU A 1 105 ? 2.611 20.179 2.004 1.00 92.75 105 LEU A C 1
ATOM 850 O O . LEU A 1 105 ? 1.461 20.157 2.440 1.00 92.75 105 LEU A O 1
ATOM 854 N N . ARG A 1 106 ? 3.274 21.322 1.795 1.00 93.12 106 ARG A N 1
ATOM 855 C CA . ARG A 1 106 ? 2.696 22.641 2.073 1.00 93.12 106 ARG A CA 1
ATOM 856 C C . ARG A 1 106 ? 1.448 22.913 1.231 1.00 93.12 106 ARG A C 1
ATOM 858 O O . ARG A 1 106 ? 0.465 23.403 1.771 1.00 93.12 106 ARG A O 1
ATOM 865 N N . GLU A 1 107 ? 1.455 22.566 -0.054 1.00 92.50 107 GLU A N 1
ATOM 866 C CA . GLU A 1 107 ? 0.288 22.724 -0.934 1.00 92.50 107 GLU A CA 1
ATOM 867 C C . GLU A 1 107 ? -0.919 21.914 -0.445 1.00 92.50 107 GLU A C 1
ATOM 869 O O . GLU A 1 107 ? -2.042 22.414 -0.457 1.00 92.50 107 GLU A O 1
ATOM 874 N N . TYR A 1 108 ? -0.700 20.688 0.036 1.00 91.06 108 TYR A N 1
ATOM 875 C CA . TYR A 1 108 ? -1.766 19.876 0.626 1.00 91.06 108 TYR A CA 1
ATOM 876 C C . TYR A 1 108 ? -2.233 20.417 1.979 1.00 91.06 108 TYR A C 1
ATOM 878 O O . TYR A 1 108 ? -3.432 20.423 2.252 1.00 91.06 108 TYR A O 1
ATOM 886 N N . LYS A 1 109 ? -1.303 20.907 2.803 1.00 91.69 109 LYS A N 1
ATOM 887 C CA . LYS A 1 109 ? -1.597 21.504 4.107 1.00 91.69 109 LYS A CA 1
ATOM 888 C C . LYS A 1 109 ? -2.394 22.802 3.995 1.00 91.69 109 LYS A C 1
ATOM 890 O O . LYS A 1 109 ? -3.277 23.031 4.812 1.00 91.69 109 LYS A O 1
ATOM 895 N N . GLU A 1 110 ? -2.075 23.660 3.034 1.00 92.81 110 GLU A N 1
ATOM 896 C CA . GLU A 1 110 ? -2.676 24.995 2.884 1.00 92.81 110 GLU A CA 1
ATOM 897 C C . GLU A 1 110 ? -3.820 25.029 1.854 1.00 92.81 110 GLU A C 1
ATOM 899 O O . GLU A 1 110 ? -4.535 26.027 1.753 1.00 92.81 110 GLU A O 1
ATOM 904 N N . GLY A 1 111 ? -3.986 23.959 1.075 1.00 89.12 111 GLY A N 1
ATOM 905 C CA . GLY A 1 111 ? -4.949 23.872 -0.018 1.00 89.12 111 GLY A CA 1
ATOM 906 C C . GLY A 1 111 ? -6.308 23.280 0.362 1.00 89.12 111 GLY A C 1
ATOM 907 O O . GLY A 1 111 ? -6.627 23.023 1.521 1.00 89.12 111 GLY A O 1
ATOM 908 N N . GLU A 1 112 ? -7.116 23.009 -0.666 1.00 83.94 112 GLU A N 1
ATOM 909 C CA . GLU A 1 112 ? -8.474 22.451 -0.534 1.00 83.94 112 GLU A CA 1
ATOM 910 C C . GLU A 1 112 ? -8.497 21.024 0.051 1.00 83.94 112 GLU A C 1
ATOM 912 O O . GLU A 1 112 ? -9.535 20.566 0.522 1.00 83.94 112 GLU A O 1
ATOM 917 N N . ASN A 1 113 ? -7.347 20.339 0.068 1.00 82.31 113 ASN A N 1
ATOM 918 C CA . ASN A 1 113 ? -7.180 18.977 0.582 1.00 82.31 113 ASN A CA 1
ATOM 919 C C . ASN A 1 113 ? -6.605 18.927 2.015 1.00 82.31 113 ASN A C 1
ATOM 921 O O . ASN A 1 113 ? -6.107 17.877 2.425 1.00 82.31 113 ASN A O 1
ATOM 925 N N . HIS A 1 114 ? -6.687 20.017 2.791 1.00 86.88 114 HIS A N 1
ATOM 926 C CA . HIS A 1 114 ? -6.176 20.077 4.171 1.00 86.88 114 HIS A CA 1
ATOM 927 C C . HIS A 1 114 ? -6.687 18.929 5.059 1.00 86.88 114 HIS A C 1
ATOM 929 O O . HIS A 1 114 ? -5.913 18.322 5.793 1.00 86.88 114 HIS A O 1
ATOM 935 N N . ASP A 1 115 ? -7.967 18.563 4.949 1.00 85.88 115 ASP A N 1
ATOM 936 C CA . ASP A 1 115 ? -8.543 17.466 5.739 1.00 85.88 115 ASP A CA 1
ATOM 937 C C . ASP A 1 115 ? -7.902 16.109 5.413 1.00 85.88 115 ASP A C 1
ATOM 939 O O . ASP A 1 115 ? -7.778 15.243 6.279 1.00 85.88 115 ASP A O 1
ATOM 943 N N . LEU A 1 116 ? -7.520 15.894 4.151 1.00 83.75 116 LEU A N 1
ATOM 944 C CA . LEU A 1 116 ? -6.816 14.686 3.732 1.00 83.75 116 LEU A CA 1
ATOM 945 C C . LEU A 1 116 ? -5.381 14.694 4.258 1.00 83.75 116 LEU A C 1
ATOM 947 O O . LEU A 1 116 ? -4.920 13.689 4.797 1.00 83.75 116 LEU A O 1
ATOM 951 N N . TYR A 1 117 ? -4.709 15.838 4.148 1.00 88.88 117 TYR A N 1
ATOM 952 C CA . TYR A 1 117 ? -3.386 16.035 4.720 1.00 88.88 117 TYR A CA 1
ATOM 953 C C . TYR A 1 117 ? -3.368 15.721 6.220 1.00 88.88 117 TYR A C 1
ATOM 955 O O . TYR A 1 117 ? -2.555 14.917 6.671 1.00 88.88 117 TYR A O 1
ATOM 963 N N . ASP A 1 118 ? -4.313 16.273 6.983 1.00 87.69 118 ASP A N 1
ATOM 964 C CA . ASP A 1 118 ? -4.391 16.050 8.425 1.00 87.69 118 ASP A CA 1
ATOM 965 C C . ASP A 1 118 ? -4.634 14.573 8.779 1.00 87.69 118 ASP A C 1
ATOM 967 O O . ASP A 1 118 ? -4.033 14.052 9.725 1.00 87.69 118 ASP A O 1
ATOM 971 N N . ARG A 1 119 ? -5.449 13.852 7.994 1.00 85.81 119 ARG A N 1
ATOM 972 C CA . ARG A 1 119 ? -5.654 12.403 8.170 1.00 85.81 119 ARG A CA 1
ATOM 973 C C . ARG A 1 119 ? -4.385 11.597 7.911 1.00 85.81 119 ARG A C 1
ATOM 975 O O . ARG A 1 119 ? -4.048 10.750 8.739 1.00 85.81 119 ARG A O 1
ATOM 982 N N . VAL A 1 120 ? -3.689 11.860 6.805 1.00 84.69 120 VAL A N 1
ATOM 983 C CA . VAL A 1 120 ? -2.423 11.189 6.466 1.00 84.69 120 VAL A CA 1
ATOM 984 C C . VAL A 1 120 ? -1.389 11.440 7.556 1.00 84.69 120 VAL A C 1
ATOM 986 O O . VAL A 1 120 ? -0.823 10.492 8.102 1.00 84.69 120 VAL A O 1
ATOM 989 N N . MET A 1 121 ? -1.215 12.701 7.957 1.00 87.19 121 MET A N 1
ATOM 990 C CA . MET A 1 121 ? -0.292 13.062 9.030 1.00 87.19 121 MET A CA 1
ATOM 991 C C . MET A 1 121 ? -0.676 12.414 10.357 1.00 87.19 121 MET A C 1
ATOM 993 O O . MET A 1 121 ? 0.202 11.941 11.071 1.00 87.19 121 MET A O 1
ATOM 997 N N . SER A 1 122 ? -1.972 12.309 10.667 1.00 87.19 122 SER A N 1
ATOM 998 C CA . SER A 1 122 ? -2.431 11.589 11.858 1.00 87.19 122 SER A CA 1
ATOM 999 C C . SER A 1 122 ? -1.974 10.132 11.850 1.00 87.19 122 SER A C 1
ATOM 1001 O O . SER A 1 122 ? -1.470 9.678 12.865 1.00 87.19 122 SER A O 1
ATOM 1003 N N . ARG A 1 123 ? -2.100 9.404 10.730 1.00 82.94 123 ARG A N 1
ATOM 1004 C CA . ARG A 1 123 ? -1.665 7.994 10.650 1.00 82.94 123 ARG A CA 1
ATOM 1005 C C . ARG A 1 123 ? -0.158 7.839 10.785 1.00 82.94 123 ARG A C 1
ATOM 1007 O O . ARG A 1 123 ? 0.303 6.950 11.493 1.00 82.94 123 ARG A O 1
ATOM 1014 N N . ILE A 1 124 ? 0.594 8.709 10.118 1.00 80.38 124 ILE A N 1
ATOM 1015 C CA . ILE A 1 124 ? 2.059 8.690 10.151 1.00 80.38 124 ILE A CA 1
ATOM 1016 C C . ILE A 1 124 ? 2.559 8.928 11.573 1.00 80.38 124 ILE A C 1
ATOM 1018 O O . ILE A 1 124 ? 3.422 8.198 12.047 1.00 80.38 124 ILE A O 1
ATOM 1022 N N . VAL A 1 125 ? 1.996 9.928 12.251 1.00 85.62 125 VAL A N 1
ATOM 1023 C CA . VAL A 1 125 ? 2.317 10.258 13.643 1.00 85.62 125 VAL A CA 1
ATOM 1024 C C . VAL A 1 125 ? 1.871 9.156 14.600 1.00 85.62 125 VAL A C 1
ATOM 1026 O O . VAL A 1 125 ? 2.539 8.894 15.596 1.00 85.62 125 VAL A O 1
ATOM 1029 N N . ASP A 1 126 ? 0.754 8.490 14.310 1.00 82.88 126 ASP A N 1
ATOM 1030 C CA . ASP A 1 126 ? 0.275 7.389 15.140 1.00 82.88 126 ASP A CA 1
ATOM 1031 C C . ASP A 1 126 ? 1.236 6.191 15.087 1.00 82.88 126 ASP A C 1
ATOM 1033 O O . ASP A 1 126 ? 1.523 5.606 16.125 1.00 82.88 126 ASP A O 1
ATOM 1037 N N . GLY A 1 127 ? 1.774 5.863 13.906 1.00 74.81 127 GLY A N 1
ATOM 1038 C CA . GLY A 1 127 ? 2.647 4.700 13.689 1.00 74.81 127 GLY A CA 1
ATOM 1039 C C . GLY A 1 127 ? 4.153 4.970 13.563 1.00 74.81 127 GLY A C 1
ATOM 1040 O O . GLY A 1 127 ? 4.881 4.044 13.209 1.00 74.81 127 GLY A O 1
ATOM 1041 N N . GLY A 1 128 ? 4.618 6.211 13.750 1.00 67.94 128 GLY A N 1
ATOM 1042 C CA . GLY A 1 128 ? 6.049 6.561 13.703 1.00 67.94 128 GLY A CA 1
ATOM 1043 C C . GLY A 1 128 ? 6.693 6.496 12.319 1.00 67.94 128 GLY A C 1
ATOM 1044 O O . GLY A 1 128 ? 7.910 6.413 12.188 1.00 67.94 128 GLY A O 1
ATOM 1045 N N . ASP A 1 129 ? 5.899 6.503 11.250 1.00 62.41 129 ASP A N 1
ATOM 1046 C CA . ASP A 1 129 ? 6.382 6.116 9.917 1.00 62.41 129 ASP A CA 1
ATOM 1047 C C . ASP A 1 129 ? 7.145 7.233 9.171 1.00 62.41 129 ASP A C 1
ATOM 1049 O O . ASP A 1 129 ? 7.599 7.044 8.043 1.00 62.41 129 ASP A O 1
ATOM 1053 N N . CYS A 1 130 ? 7.303 8.421 9.771 1.00 58.16 130 CYS A N 1
ATOM 1054 C CA . CYS A 1 130 ? 7.918 9.580 9.105 1.00 58.16 130 CYS A CA 1
ATOM 1055 C C . CYS A 1 130 ? 9.442 9.482 8.971 1.00 58.16 130 CYS A C 1
ATOM 1057 O O . CYS A 1 130 ? 10.036 10.151 8.123 1.00 58.16 130 CYS A O 1
ATOM 1059 N N . THR A 1 131 ? 10.080 8.674 9.820 1.00 51.81 131 THR A N 1
ATOM 1060 C CA . THR A 1 131 ? 11.538 8.548 9.888 1.00 51.81 131 THR A CA 1
ATOM 1061 C C . THR A 1 131 ? 12.059 7.462 8.952 1.00 51.81 131 THR A C 1
ATOM 1063 O O . THR A 1 131 ? 13.245 7.472 8.604 1.00 51.81 131 THR A O 1
ATOM 1066 N N . LYS A 1 132 ? 11.188 6.566 8.464 1.00 60.97 132 LYS A N 1
ATOM 1067 C CA . LYS A 1 132 ? 11.576 5.495 7.544 1.00 60.97 132 LYS A CA 1
ATOM 1068 C C . LYS A 1 132 ? 12.075 6.068 6.216 1.00 60.97 132 LYS A C 1
ATOM 1070 O O . LYS A 1 132 ? 11.607 7.102 5.740 1.00 60.97 132 LYS A O 1
ATOM 1075 N N . ASN A 1 133 ? 13.020 5.364 5.588 1.00 59.78 133 ASN A N 1
ATOM 1076 C CA . ASN A 1 133 ? 13.733 5.810 4.379 1.00 59.78 133 ASN A CA 1
ATOM 1077 C C . ASN A 1 133 ? 12.833 6.154 3.186 1.00 59.78 133 ASN A C 1
ATOM 1079 O O . ASN A 1 133 ? 13.288 6.779 2.236 1.00 59.78 133 ASN A O 1
ATOM 1083 N N . PHE A 1 134 ? 11.559 5.776 3.227 1.00 73.69 134 PHE A N 1
ATOM 1084 C CA . PHE A 1 134 ? 10.665 5.883 2.089 1.00 73.69 134 PHE A CA 1
ATOM 1085 C C . PHE A 1 134 ? 9.539 6.909 2.264 1.00 73.69 134 PHE A C 1
ATOM 1087 O O . PHE A 1 134 ? 8.595 6.896 1.476 1.00 73.69 134 PHE A O 1
ATOM 1094 N N . ALA A 1 135 ? 9.638 7.822 3.240 1.00 81.56 135 ALA A N 1
ATOM 1095 C CA . ALA A 1 135 ? 8.652 8.888 3.471 1.00 81.56 135 ALA A CA 1
ATOM 1096 C C . ALA A 1 135 ? 8.334 9.707 2.200 1.00 81.56 135 ALA A C 1
ATOM 1098 O O . ALA A 1 135 ? 7.177 10.035 1.935 1.00 81.56 135 ALA A O 1
ATOM 1099 N N . MET A 1 136 ? 9.342 9.965 1.358 1.00 86.81 136 MET A N 1
ATOM 1100 C CA . MET A 1 136 ? 9.171 10.681 0.085 1.00 86.81 136 MET A CA 1
ATOM 1101 C C . MET A 1 136 ? 8.368 9.916 -0.970 1.00 86.81 136 MET A C 1
ATOM 1103 O O . MET A 1 136 ? 7.959 10.521 -1.956 1.00 86.81 136 MET A O 1
ATOM 1107 N N . LEU A 1 137 ? 8.122 8.619 -0.777 1.00 88.44 137 LEU A N 1
ATOM 1108 C CA . LEU A 1 137 ? 7.219 7.827 -1.609 1.00 88.44 137 LEU A CA 1
ATOM 1109 C C . LEU A 1 137 ? 5.907 7.510 -0.888 1.00 88.44 137 LEU A C 1
ATOM 1111 O O . LEU A 1 137 ? 4.841 7.652 -1.486 1.00 88.44 137 LEU A O 1
ATOM 1115 N N . SER A 1 138 ? 5.956 7.136 0.392 1.00 85.00 138 SER A N 1
ATOM 1116 C CA . SER A 1 138 ? 4.766 6.710 1.137 1.00 85.00 138 SER A CA 1
ATOM 1117 C C . SER A 1 138 ? 3.782 7.853 1.347 1.00 85.00 138 SER A C 1
ATOM 1119 O O . SER A 1 138 ? 2.574 7.640 1.233 1.00 85.00 138 SER A O 1
ATOM 1121 N N . ILE A 1 139 ? 4.274 9.070 1.590 1.00 87.88 139 ILE A N 1
ATOM 1122 C CA . ILE A 1 139 ? 3.420 10.232 1.832 1.00 87.88 139 ILE A CA 1
ATOM 1123 C C . ILE A 1 139 ? 2.756 10.708 0.535 1.00 87.88 139 ILE A C 1
ATOM 1125 O O . ILE A 1 139 ? 1.530 10.833 0.530 1.00 87.88 139 ILE A O 1
ATOM 1129 N N . PRO A 1 140 ? 3.474 10.912 -0.592 1.00 90.25 140 PRO A N 1
ATOM 1130 C CA . PRO A 1 140 ? 2.814 11.260 -1.845 1.00 90.25 140 PRO A CA 1
ATOM 1131 C C . PRO A 1 140 ? 1.859 10.178 -2.333 1.00 90.25 140 PRO A C 1
ATOM 1133 O O . PRO A 1 140 ? 0.802 10.525 -2.845 1.00 90.25 140 PRO A O 1
ATOM 1136 N N . LEU A 1 141 ? 2.166 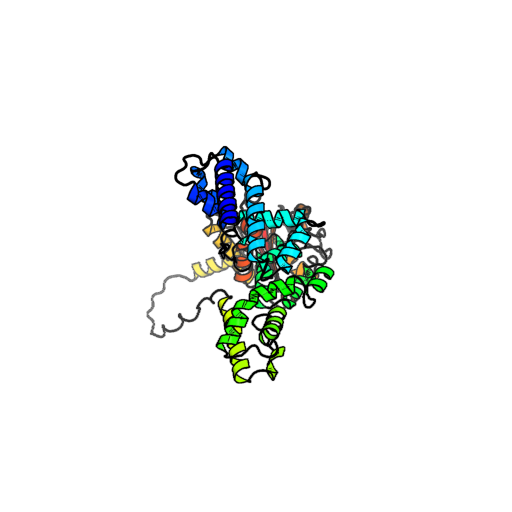8.889 -2.143 1.00 86.81 141 LEU A N 1
ATOM 1137 C CA . LEU A 1 141 ? 1.225 7.819 -2.483 1.00 86.81 141 LEU A CA 1
ATOM 1138 C C . LEU A 1 141 ? -0.072 7.917 -1.672 1.00 86.81 141 LEU A C 1
ATOM 1140 O O . LEU A 1 141 ? -1.156 7.832 -2.243 1.00 86.81 141 LEU A O 1
ATOM 1144 N N . GLN A 1 142 ? 0.015 8.142 -0.361 1.00 83.81 142 GLN A N 1
ATOM 1145 C CA . GLN A 1 142 ? -1.180 8.337 0.458 1.00 83.81 142 GLN A CA 1
ATOM 1146 C C . GLN A 1 142 ? -1.939 9.598 0.027 1.00 83.81 142 GLN A C 1
ATOM 1148 O O . GLN A 1 142 ? -3.113 9.521 -0.301 1.00 83.81 142 GLN A O 1
ATOM 1153 N N . LEU A 1 143 ? -1.279 10.749 -0.094 1.00 86.31 143 LEU A N 1
ATOM 1154 C CA . LEU A 1 143 ? -1.959 12.005 -0.436 1.00 86.31 143 LEU A CA 1
ATOM 1155 C C . LEU A 1 143 ? -2.574 12.011 -1.843 1.00 86.31 143 LEU A C 1
ATOM 1157 O O . LEU A 1 143 ? -3.659 12.557 -2.033 1.00 86.31 143 LEU A O 1
ATOM 1161 N N . LEU A 1 144 ? -1.915 11.395 -2.827 1.00 85.81 144 LEU A N 1
ATOM 1162 C CA . LEU A 1 144 ? -2.414 11.341 -4.203 1.00 85.81 144 LEU A CA 1
ATOM 1163 C C . LEU A 1 144 ? -3.530 10.311 -4.387 1.00 85.81 144 LEU A C 1
ATOM 1165 O O . LEU A 1 144 ? -4.379 10.504 -5.260 1.00 85.81 144 LEU A O 1
ATOM 1169 N N . PHE A 1 145 ? -3.520 9.219 -3.613 1.00 77.06 145 PHE A N 1
ATOM 1170 C CA . PHE A 1 145 ? -4.384 8.071 -3.888 1.00 77.06 145 PHE A CA 1
ATOM 1171 C C . PHE A 1 145 ? -5.347 7.682 -2.755 1.00 77.06 145 PHE A C 1
ATOM 1173 O O . PHE A 1 145 ? -6.240 6.876 -2.985 1.00 77.06 145 PHE A O 1
ATOM 1180 N N . GLU A 1 146 ? -5.278 8.287 -1.571 1.00 63.66 146 GLU A N 1
ATOM 1181 C CA . GLU A 1 146 ? -6.217 8.011 -0.469 1.00 63.66 146 GLU A CA 1
ATOM 1182 C C . GLU A 1 146 ? -7.656 8.475 -0.761 1.00 63.66 146 GLU A C 1
ATOM 1184 O O . GLU A 1 146 ? -8.604 7.935 -0.201 1.00 63.66 146 GLU A O 1
ATOM 1189 N N . GLY A 1 147 ? -7.845 9.433 -1.673 1.00 52.75 147 GLY A N 1
ATOM 1190 C CA . GLY A 1 147 ? -9.167 9.882 -2.133 1.00 52.75 147 GLY A CA 1
ATOM 1191 C C . GLY A 1 147 ? -9.783 9.044 -3.263 1.00 52.75 147 GLY A C 1
ATOM 1192 O O . GLY A 1 147 ? -10.787 9.456 -3.844 1.00 52.75 147 GLY A O 1
ATOM 1193 N N . LEU A 1 148 ? -9.174 7.912 -3.625 1.00 51.50 148 LEU A N 1
ATOM 1194 C CA . LEU A 1 148 ? -9.608 7.065 -4.734 1.00 51.50 148 LEU A CA 1
ATOM 1195 C C . LEU A 1 148 ? -10.331 5.825 -4.203 1.00 51.50 148 LEU A C 1
ATOM 1197 O O . LEU A 1 148 ? -9.711 4.906 -3.682 1.00 51.50 148 LEU A O 1
ATOM 1201 N N . ASP A 1 149 ? -11.660 5.877 -4.316 1.00 39.56 149 ASP A N 1
ATOM 1202 C CA . ASP A 1 149 ? -12.665 4.898 -3.879 1.00 39.56 149 ASP A CA 1
ATOM 1203 C C . ASP A 1 149 ? -12.370 4.202 -2.531 1.00 39.56 149 ASP A C 1
ATOM 1205 O O . ASP A 1 149 ? -11.776 3.127 -2.415 1.00 39.56 149 ASP A O 1
ATOM 1209 N N . ASP A 1 150 ? -12.884 4.875 -1.504 1.00 39.22 150 ASP A N 1
ATOM 1210 C CA . ASP A 1 150 ? -12.715 4.782 -0.051 1.00 39.22 150 ASP A CA 1
ATOM 1211 C C . ASP A 1 150 ? -13.050 3.414 0.617 1.00 39.22 150 ASP A C 1
ATOM 1213 O O . ASP A 1 150 ? -13.257 3.365 1.826 1.00 39.22 150 ASP A O 1
ATOM 1217 N N . GLU A 1 151 ? -13.096 2.289 -0.107 1.00 38.94 151 GLU A N 1
ATOM 1218 C CA . GLU A 1 151 ? -13.110 0.927 0.484 1.00 38.94 151 GLU A CA 1
ATOM 1219 C C . GLU A 1 151 ? -11.978 0.037 -0.040 1.00 38.94 151 GLU A C 1
ATOM 1221 O O . GLU A 1 151 ? -11.457 -0.766 0.728 1.00 38.94 151 GLU A O 1
ATOM 1226 N N . CYS A 1 152 ? -11.528 0.190 -1.291 1.00 38.47 152 CYS A N 1
ATOM 1227 C CA . CYS A 1 152 ? -10.487 -0.692 -1.830 1.00 38.47 152 CYS A CA 1
ATOM 1228 C C . CYS A 1 152 ? -9.113 -0.403 -1.216 1.00 38.47 152 CYS A C 1
ATOM 1230 O O . CYS A 1 152 ? -8.364 -1.331 -0.958 1.00 38.47 152 CYS A O 1
ATOM 1232 N N . MET A 1 153 ? -8.808 0.858 -0.907 1.00 41.72 153 MET A N 1
ATOM 1233 C CA . MET A 1 153 ? -7.528 1.265 -0.303 1.00 41.72 153 MET A CA 1
ATOM 1234 C C . MET A 1 153 ? -7.492 1.127 1.229 1.00 41.72 153 MET A C 1
ATOM 1236 O O . MET A 1 153 ? -6.446 1.341 1.836 1.00 41.72 153 MET A O 1
ATOM 1240 N N . LYS A 1 154 ? -8.629 0.802 1.869 1.00 41.66 154 LYS A N 1
ATOM 1241 C CA . LYS A 1 154 ? -8.723 0.602 3.329 1.00 41.66 154 LYS A CA 1
ATOM 1242 C C . LYS A 1 154 ? -8.353 -0.811 3.763 1.00 41.66 154 LYS A C 1
ATOM 1244 O O . LYS A 1 154 ? -8.041 -1.030 4.933 1.00 41.66 154 LYS A O 1
ATOM 1249 N N . GLU A 1 155 ? -8.385 -1.762 2.839 1.00 45.56 155 GLU A N 1
ATOM 1250 C CA . GLU A 1 155 ? -7.762 -3.058 3.045 1.00 45.56 155 GLU A CA 1
ATOM 1251 C C . GLU A 1 155 ? -6.258 -2.887 2.828 1.00 45.56 155 GLU A C 1
ATOM 1253 O O . GLU A 1 155 ? -5.843 -2.465 1.748 1.00 45.56 155 GLU A O 1
ATOM 1258 N N . GLY A 1 156 ? -5.450 -3.183 3.854 1.00 49.06 156 GLY A N 1
ATOM 1259 C CA . GLY A 1 156 ? -3.986 -3.027 3.811 1.00 49.06 156 GLY A CA 1
ATOM 1260 C C . GLY A 1 15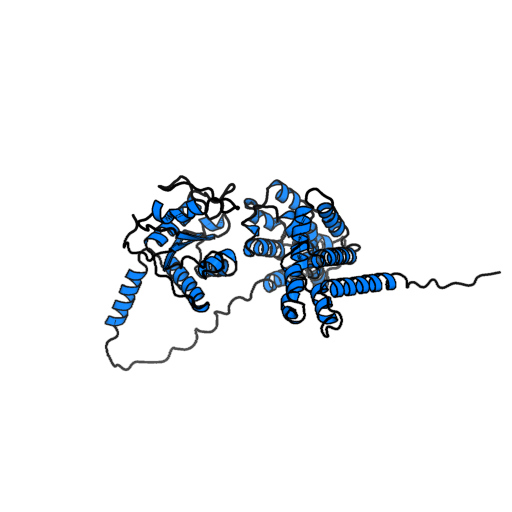6 ? -3.348 -3.608 2.544 1.00 49.06 156 GLY A C 1
ATOM 1261 O O . GLY A 1 156 ? -2.403 -3.043 2.009 1.00 49.06 156 GLY A O 1
ATOM 1262 N N . ASP A 1 157 ? -3.969 -4.634 1.965 1.00 57.75 157 ASP A N 1
ATOM 1263 C CA . ASP A 1 157 ? -3.499 -5.320 0.770 1.00 57.75 157 ASP A CA 1
ATOM 1264 C C . ASP A 1 157 ? -3.436 -4.446 -0.498 1.00 57.75 157 ASP A C 1
ATOM 1266 O O . ASP A 1 157 ? -2.547 -4.669 -1.314 1.00 57.75 157 ASP A O 1
ATOM 1270 N N . VAL A 1 158 ? -4.321 -3.459 -0.720 1.00 63.38 158 VAL A N 1
ATOM 1271 C CA . VAL A 1 158 ? -4.299 -2.688 -1.988 1.00 63.38 158 VAL A CA 1
ATOM 1272 C C . VAL A 1 158 ? -3.239 -1.601 -1.972 1.00 63.38 158 VAL A C 1
ATOM 1274 O O . VAL A 1 158 ? -2.541 -1.433 -2.972 1.00 63.38 158 VAL A O 1
ATOM 1277 N N . PHE A 1 159 ? -3.087 -0.884 -0.858 1.00 70.06 159 PHE A N 1
ATOM 1278 C CA . PHE A 1 159 ? -1.998 0.080 -0.723 1.00 70.06 159 PHE A CA 1
ATOM 1279 C C . PHE A 1 159 ? -0.647 -0.640 -0.725 1.00 70.06 159 PHE A C 1
ATOM 1281 O O . PHE A 1 159 ? 0.253 -0.216 -1.446 1.00 70.06 159 PHE A O 1
ATOM 1288 N N . ASP A 1 160 ? -0.530 -1.776 -0.031 1.00 71.19 160 ASP A N 1
ATOM 1289 C CA . ASP A 1 160 ? 0.681 -2.600 -0.045 1.00 71.19 160 ASP A CA 1
ATOM 1290 C C . ASP A 1 160 ? 0.963 -3.172 -1.441 1.00 71.19 160 ASP A C 1
ATOM 1292 O O . ASP A 1 160 ? 2.114 -3.227 -1.881 1.00 71.19 160 ASP A O 1
ATOM 1296 N N . HIS A 1 161 ? -0.077 -3.546 -2.194 1.00 76.19 161 HIS A N 1
ATOM 1297 C CA . HIS A 1 161 ? 0.078 -3.991 -3.575 1.00 76.19 161 HIS A CA 1
ATOM 1298 C C . HIS A 1 161 ? 0.469 -2.843 -4.505 1.00 76.19 161 HIS A C 1
ATOM 1300 O O . HIS A 1 161 ? 1.341 -3.030 -5.352 1.00 76.19 161 HIS A O 1
ATOM 1306 N N . LEU A 1 162 ? -0.120 -1.654 -4.354 1.00 80.88 162 LEU A N 1
ATOM 1307 C CA . LEU A 1 162 ? 0.253 -0.451 -5.099 1.00 80.88 162 LEU A CA 1
ATOM 1308 C C . LEU A 1 162 ? 1.704 -0.068 -4.813 1.00 80.88 162 LEU A C 1
ATOM 1310 O O . LEU A 1 162 ? 2.482 0.119 -5.748 1.00 80.88 162 LEU A O 1
ATOM 1314 N N . TRP A 1 163 ? 2.074 -0.033 -3.534 1.00 84.50 163 TRP A N 1
ATOM 1315 C CA . TRP A 1 163 ? 3.431 0.182 -3.057 1.00 84.50 163 TRP A CA 1
ATOM 1316 C C . TRP A 1 163 ? 4.400 -0.811 -3.688 1.00 84.50 163 TRP A C 1
ATOM 1318 O O . TRP A 1 163 ? 5.335 -0.410 -4.378 1.00 84.50 163 TRP A O 1
ATOM 1328 N N . SER A 1 164 ? 4.152 -2.109 -3.502 1.00 81.94 164 SER A N 1
ATOM 1329 C CA . SER A 1 164 ? 5.009 -3.183 -4.001 1.00 81.94 164 SER A CA 1
ATOM 1330 C C . SER A 1 164 ? 5.107 -3.161 -5.524 1.00 81.94 164 SER A C 1
ATOM 1332 O O . SER A 1 164 ? 6.187 -3.322 -6.083 1.00 81.94 164 SER A O 1
ATOM 1334 N N . THR A 1 165 ? 4.006 -2.892 -6.223 1.00 86.25 165 THR A N 1
ATOM 1335 C CA . THR A 1 165 ? 4.017 -2.828 -7.686 1.00 86.25 165 THR A CA 1
ATOM 1336 C C . THR A 1 165 ? 4.837 -1.632 -8.167 1.00 86.25 165 THR A C 1
ATOM 1338 O O . THR A 1 165 ? 5.702 -1.800 -9.016 1.00 86.25 165 THR A O 1
ATOM 1341 N N . ILE A 1 166 ? 4.634 -0.435 -7.613 1.00 90.12 166 ILE A N 1
ATOM 1342 C CA . ILE A 1 166 ? 5.371 0.765 -8.038 1.00 90.12 166 ILE A CA 1
ATOM 1343 C C . ILE A 1 166 ? 6.864 0.664 -7.696 1.00 90.12 166 ILE A C 1
ATOM 1345 O O . ILE A 1 166 ? 7.707 1.062 -8.503 1.00 90.12 166 ILE A O 1
ATOM 1349 N N . THR A 1 167 ? 7.197 0.103 -6.533 1.00 89.25 167 THR A N 1
ATOM 1350 C CA . THR A 1 167 ? 8.587 -0.071 -6.076 1.00 89.25 167 THR A CA 1
ATOM 1351 C C . THR A 1 167 ? 9.327 -1.229 -6.752 1.00 89.25 167 THR A C 1
ATOM 1353 O O . THR A 1 167 ? 10.549 -1.291 -6.651 1.00 89.25 167 THR A O 1
ATOM 1356 N N . ASN A 1 168 ? 8.629 -2.122 -7.468 1.00 88.44 168 ASN A N 1
ATOM 1357 C CA . ASN A 1 168 ? 9.251 -3.195 -8.254 1.00 88.44 168 ASN A CA 1
ATOM 1358 C C . ASN A 1 168 ? 9.219 -2.944 -9.769 1.00 88.44 168 ASN A C 1
ATOM 1360 O O . ASN A 1 168 ? 10.220 -3.160 -10.456 1.00 88.44 168 ASN A O 1
ATOM 1364 N N . ASP A 1 169 ? 8.082 -2.475 -10.284 1.00 89.50 169 ASP A N 1
ATOM 1365 C CA . ASP A 1 169 ? 7.772 -2.359 -11.715 1.00 89.50 169 ASP A CA 1
ATOM 1366 C C . ASP A 1 169 ? 7.763 -0.898 -12.215 1.00 89.50 169 ASP A C 1
ATOM 1368 O O . ASP A 1 169 ? 7.410 -0.624 -13.367 1.00 89.50 169 ASP A O 1
ATOM 1372 N N . GLY A 1 170 ? 8.119 0.053 -11.349 1.00 92.81 170 GLY A N 1
ATOM 1373 C CA . GLY A 1 170 ? 8.215 1.475 -11.675 1.00 92.81 170 GLY A CA 1
ATOM 1374 C C . GLY A 1 170 ? 6.869 2.167 -11.867 1.00 92.81 170 GLY A C 1
ATOM 1375 O O . GLY A 1 170 ? 5.791 1.585 -11.718 1.00 92.81 170 GLY A O 1
ATOM 1376 N N . LEU A 1 171 ? 6.923 3.449 -12.220 1.00 94.62 171 LEU A N 1
ATOM 1377 C CA . LEU A 1 171 ? 5.761 4.326 -12.333 1.00 94.62 171 LEU A CA 1
ATOM 1378 C C . LEU A 1 171 ? 4.720 3.817 -13.336 1.00 94.62 171 LEU A C 1
ATOM 1380 O O . LEU A 1 171 ? 3.524 3.891 -13.064 1.00 94.62 171 LEU A O 1
ATOM 1384 N N . GLN A 1 172 ? 5.135 3.281 -14.490 1.00 92.81 172 GLN A N 1
ATOM 1385 C CA . GLN A 1 172 ? 4.195 2.831 -15.529 1.00 92.81 172 GLN A CA 1
ATOM 1386 C C . GLN A 1 172 ? 3.281 1.697 -15.051 1.00 92.81 172 GLN A C 1
ATOM 1388 O O . GLN A 1 172 ? 2.189 1.504 -15.600 1.00 92.81 172 GLN A O 1
ATOM 1393 N N . SER A 1 173 ? 3.697 0.970 -14.013 1.00 89.88 173 SER A N 1
ATOM 1394 C CA . SER A 1 173 ? 2.909 -0.091 -13.399 1.00 89.88 173 SER A CA 1
ATOM 1395 C C . SER A 1 173 ? 1.617 0.409 -12.754 1.00 89.88 173 SER A C 1
ATOM 1397 O O . SER A 1 173 ? 0.667 -0.366 -12.643 1.00 89.88 173 SER A O 1
ATOM 1399 N N . ILE A 1 174 ? 1.509 1.710 -12.453 1.00 87.88 174 ILE A N 1
ATOM 1400 C CA . ILE A 1 174 ? 0.287 2.316 -11.916 1.00 87.88 174 ILE A CA 1
ATOM 1401 C C . ILE A 1 174 ? -0.929 2.112 -12.829 1.00 87.88 174 ILE A C 1
ATOM 1403 O O . ILE A 1 174 ? -2.063 2.063 -12.362 1.00 87.88 174 ILE A O 1
ATOM 1407 N N . LYS A 1 175 ? -0.715 1.894 -14.136 1.00 86.31 175 LYS A N 1
ATOM 1408 C CA . LYS A 1 175 ? -1.780 1.549 -15.093 1.00 86.31 175 LYS A CA 1
ATOM 1409 C C . LYS A 1 175 ? -2.535 0.272 -14.715 1.00 86.31 175 LYS A C 1
ATOM 1411 O O . LYS A 1 175 ? -3.699 0.130 -15.090 1.00 86.31 175 LYS A O 1
ATOM 1416 N N . LYS A 1 176 ? -1.904 -0.637 -13.960 1.00 81.81 176 LYS A N 1
ATOM 1417 C CA . LYS A 1 176 ? -2.550 -1.834 -13.393 1.00 81.81 176 LYS A CA 1
ATOM 1418 C C . LYS A 1 176 ? -3.674 -1.475 -12.414 1.00 81.81 176 LYS A C 1
ATOM 1420 O O . LYS A 1 176 ? -4.577 -2.277 -12.220 1.00 81.81 176 LYS A O 1
ATOM 1425 N N . PHE A 1 177 ? -3.650 -0.259 -11.871 1.00 79.12 177 PHE A N 1
ATOM 1426 C CA . PHE A 1 177 ? -4.641 0.286 -10.947 1.00 79.12 177 PHE A CA 1
ATOM 1427 C C . PHE A 1 177 ? -5.584 1.292 -11.620 1.00 79.12 177 PHE A C 1
ATOM 1429 O O . PHE A 1 177 ? -6.273 2.043 -10.938 1.00 79.12 177 PHE A O 1
ATOM 1436 N N . SER A 1 178 ? -5.646 1.319 -12.956 1.00 76.81 178 SER A N 1
ATOM 1437 C CA . SER A 1 178 ? -6.512 2.243 -13.710 1.00 76.81 178 SER A CA 1
ATOM 1438 C C . SER A 1 178 ? -8.010 2.091 -13.418 1.00 76.81 178 SER A C 1
ATOM 1440 O O . SER A 1 178 ? -8.767 3.027 -13.667 1.00 76.81 178 SER A O 1
ATOM 1442 N N . ASP A 1 179 ? -8.425 0.950 -12.865 1.00 64.50 179 ASP A N 1
ATOM 1443 C CA . ASP A 1 179 ? -9.794 0.721 -12.394 1.00 64.50 179 ASP A CA 1
ATOM 1444 C C . ASP A 1 179 ? -10.080 1.401 -11.040 1.00 64.50 179 ASP A C 1
ATOM 1446 O O . ASP A 1 179 ? -11.233 1.701 -10.743 1.00 64.50 179 ASP A O 1
ATOM 1450 N N . TYR A 1 180 ? -9.040 1.680 -10.246 1.00 67.38 180 TYR A N 1
ATOM 1451 C CA . TYR A 1 180 ? -9.129 2.323 -8.929 1.00 67.38 180 TYR A CA 1
ATOM 1452 C C . TYR A 1 180 ? -8.776 3.810 -8.989 1.00 67.38 180 TYR A C 1
ATOM 1454 O O . TYR A 1 180 ? -9.270 4.604 -8.197 1.00 67.38 180 TYR A O 1
ATOM 1462 N N . ILE A 1 181 ? -7.924 4.206 -9.936 1.00 71.38 181 ILE A N 1
ATOM 1463 C CA . ILE A 1 181 ? -7.392 5.562 -10.023 1.00 71.38 181 ILE A CA 1
ATOM 1464 C C . ILE A 1 181 ? -8.142 6.359 -11.080 1.00 71.38 181 ILE A C 1
ATOM 1466 O O . ILE A 1 181 ? -8.196 5.980 -12.251 1.00 71.38 181 ILE A O 1
ATOM 1470 N N . ILE A 1 182 ? -8.667 7.522 -10.682 1.00 71.56 182 ILE A N 1
ATOM 1471 C CA . ILE A 1 182 ? -9.315 8.459 -11.599 1.00 71.56 182 ILE A CA 1
ATOM 1472 C C . ILE A 1 182 ? -8.351 8.753 -12.745 1.00 71.56 182 ILE A C 1
ATOM 1474 O O . ILE A 1 182 ? -7.236 9.236 -12.542 1.00 71.56 182 ILE A O 1
ATOM 1478 N N . LYS A 1 183 ? -8.811 8.497 -13.971 1.00 77.06 183 LYS A N 1
ATOM 1479 C CA . LYS A 1 183 ? -7.984 8.580 -15.174 1.00 77.06 183 LYS A CA 1
ATOM 1480 C C . LYS A 1 183 ? -7.211 9.898 -15.296 1.00 77.06 183 LYS A C 1
ATOM 1482 O O . LYS A 1 183 ? -6.048 9.862 -15.661 1.00 77.06 183 LYS A O 1
ATOM 1487 N N . SER A 1 184 ? -7.818 11.042 -14.972 1.00 78.75 184 SER A N 1
ATOM 1488 C CA . SER A 1 184 ? -7.123 12.337 -15.035 1.00 78.75 184 SER A CA 1
ATOM 1489 C C . SER A 1 184 ? -5.968 12.446 -14.039 1.00 78.75 184 SER A C 1
ATOM 1491 O O . SER A 1 184 ? -4.930 12.992 -14.395 1.00 78.75 184 SER A O 1
ATOM 1493 N N . VAL A 1 185 ? -6.129 11.895 -12.831 1.00 81.31 185 VAL A N 1
ATOM 1494 C CA . VAL A 1 185 ? -5.075 11.835 -11.805 1.00 81.31 185 VAL A CA 1
ATOM 1495 C C . VAL A 1 185 ? -3.961 10.900 -12.270 1.00 81.31 185 VAL A C 1
ATOM 1497 O O . VAL A 1 185 ? -2.792 11.268 -12.238 1.00 81.31 185 VAL A O 1
ATOM 1500 N N . MET A 1 186 ? -4.312 9.719 -12.785 1.00 84.69 186 MET A N 1
ATOM 1501 C CA . MET A 1 186 ? -3.333 8.777 -13.333 1.00 84.69 186 MET A CA 1
ATOM 1502 C C . MET A 1 186 ? -2.556 9.380 -14.512 1.00 84.69 186 MET A C 1
ATOM 1504 O O . MET A 1 186 ? -1.330 9.326 -14.531 1.00 84.69 186 MET A O 1
ATOM 1508 N N . ASP A 1 187 ? -3.252 9.980 -15.479 1.00 85.75 187 ASP A N 1
ATOM 1509 C CA . ASP A 1 187 ? -2.650 10.608 -16.659 1.00 85.75 187 ASP A CA 1
ATOM 1510 C C . ASP A 1 187 ? -1.742 11.787 -16.268 1.00 85.75 187 ASP A C 1
ATOM 1512 O O . ASP A 1 187 ? -0.759 12.061 -16.953 1.00 85.75 187 ASP A O 1
ATOM 1516 N N . GLU A 1 188 ? -2.046 12.493 -15.176 1.00 89.00 188 GLU A N 1
ATOM 1517 C CA . GLU A 1 188 ? -1.176 13.523 -14.610 1.00 89.00 188 GLU A CA 1
ATOM 1518 C C . GLU A 1 188 ? 0.079 12.925 -13.973 1.00 89.00 188 GLU A C 1
ATOM 1520 O O . GLU A 1 188 ? 1.185 13.379 -14.274 1.00 89.00 188 GLU A O 1
ATOM 1525 N N . GLN A 1 189 ? -0.075 11.881 -13.154 1.00 91.69 189 GLN A N 1
ATOM 1526 C CA . GLN A 1 189 ? 1.052 11.238 -12.481 1.00 91.69 189 GLN A CA 1
ATOM 1527 C C . GLN A 1 189 ? 1.950 10.443 -13.437 1.00 91.69 189 GLN A C 1
ATOM 1529 O O . GLN A 1 189 ? 3.132 10.289 -13.156 1.00 91.69 189 GLN A O 1
ATOM 1534 N N . LEU A 1 190 ? 1.450 10.013 -14.596 1.00 90.31 190 LEU A N 1
ATOM 1535 C CA . LEU A 1 190 ? 2.240 9.353 -15.642 1.00 90.31 190 LEU A CA 1
ATOM 1536 C C . LEU A 1 190 ? 3.101 10.312 -16.485 1.00 90.31 190 LEU A C 1
ATOM 1538 O O . LEU A 1 190 ? 3.858 9.852 -17.341 1.00 90.31 190 LEU A O 1
ATOM 1542 N N . LYS A 1 191 ? 2.991 11.632 -16.295 1.00 89.44 191 LYS A N 1
ATOM 1543 C CA . LYS A 1 191 ? 3.848 12.601 -16.995 1.00 89.44 191 LYS A CA 1
ATOM 1544 C C . LYS A 1 191 ? 5.259 12.590 -16.412 1.00 89.44 191 LYS A C 1
ATOM 1546 O O . LYS A 1 191 ? 5.443 12.485 -15.201 1.00 89.44 191 LYS A O 1
ATOM 1551 N N . SER A 1 192 ? 6.251 12.813 -17.273 1.00 79.44 192 SER A N 1
ATOM 1552 C CA . SER A 1 192 ? 7.629 13.062 -16.845 1.00 79.44 192 SER A CA 1
ATOM 1553 C C . SER A 1 192 ? 7.677 14.236 -15.862 1.00 79.44 192 SER A C 1
ATOM 1555 O O . SER A 1 192 ? 7.178 15.320 -16.176 1.00 79.44 192 SER A O 1
ATOM 1557 N N . GLY A 1 193 ? 8.289 14.033 -14.695 1.00 85.19 193 GLY A N 1
ATOM 1558 C CA . GLY A 1 193 ? 8.434 15.076 -13.675 1.00 85.19 193 GLY A CA 1
ATOM 1559 C C . GLY A 1 193 ? 7.208 15.306 -12.785 1.00 85.19 193 GLY A C 1
ATOM 1560 O O . GLY A 1 193 ? 7.207 16.277 -12.028 1.00 85.19 193 GLY A O 1
ATOM 1561 N N . SER A 1 194 ? 6.187 14.444 -12.847 1.00 93.12 194 SER A N 1
ATOM 1562 C CA . SER A 1 194 ? 5.081 14.452 -11.881 1.00 93.12 194 SER A CA 1
ATOM 1563 C C . SER A 1 194 ? 5.573 14.238 -10.442 1.00 93.12 194 SER A C 1
ATOM 1565 O O . SER A 1 194 ? 6.677 13.737 -10.217 1.00 93.12 194 SER A O 1
ATOM 1567 N N . THR A 1 195 ? 4.748 14.584 -9.450 1.00 93.25 195 THR A N 1
ATOM 1568 C CA . THR A 1 195 ? 5.060 14.335 -8.034 1.00 93.25 195 THR A CA 1
ATOM 1569 C C . THR A 1 195 ? 5.381 12.865 -7.790 1.00 93.25 195 THR A C 1
ATOM 1571 O O . THR A 1 195 ? 6.404 12.559 -7.181 1.00 93.25 195 THR A O 1
ATOM 1574 N N . LEU A 1 196 ? 4.556 11.951 -8.311 1.00 93.25 196 LEU A N 1
ATOM 1575 C CA . LEU A 1 196 ? 4.800 10.527 -8.135 1.00 93.25 196 LEU A CA 1
ATOM 1576 C C . LEU A 1 196 ? 6.063 10.064 -8.867 1.00 93.25 196 LEU A C 1
ATOM 1578 O O . LEU A 1 196 ? 6.818 9.277 -8.310 1.00 93.25 196 LEU A O 1
ATOM 1582 N N . PHE A 1 197 ? 6.339 10.570 -10.073 1.00 94.69 197 PHE A N 1
ATOM 1583 C CA . PHE A 1 197 ? 7.589 10.257 -10.765 1.00 94.69 197 PHE A CA 1
ATOM 1584 C C . PHE A 1 197 ? 8.794 10.643 -9.908 1.00 94.69 197 PHE A C 1
ATOM 1586 O O . PHE A 1 197 ? 9.683 9.825 -9.707 1.00 94.69 197 PHE A O 1
ATOM 1593 N N . ARG A 1 198 ? 8.800 11.856 -9.342 1.00 94.25 198 ARG A N 1
ATOM 1594 C CA . ARG A 1 198 ? 9.883 12.335 -8.468 1.00 94.25 198 ARG A CA 1
ATOM 1595 C C . ARG A 1 198 ? 10.014 11.479 -7.211 1.00 94.25 198 ARG A C 1
ATOM 1597 O O . ARG A 1 198 ? 11.120 11.084 -6.875 1.00 94.25 198 ARG A O 1
ATOM 1604 N N . ALA A 1 199 ? 8.900 11.136 -6.574 1.00 93.88 199 ALA A N 1
ATOM 1605 C CA . ALA A 1 199 ? 8.868 10.261 -5.407 1.00 93.88 199 ALA A CA 1
ATOM 1606 C C . ALA A 1 199 ? 9.484 8.875 -5.683 1.00 93.88 199 ALA A C 1
ATOM 1608 O O . ALA A 1 199 ? 10.349 8.408 -4.945 1.00 93.88 199 ALA A O 1
ATOM 1609 N N . VAL A 1 200 ? 9.071 8.235 -6.781 1.00 94.06 200 VAL A N 1
ATOM 1610 C CA . VAL A 1 200 ? 9.579 6.922 -7.214 1.00 94.06 200 VAL A CA 1
ATOM 1611 C C . VAL A 1 200 ? 11.059 7.002 -7.581 1.00 94.06 200 VAL A C 1
ATOM 1613 O O . VAL A 1 200 ? 11.845 6.113 -7.269 1.00 94.06 200 VAL A O 1
ATOM 1616 N N . ARG A 1 201 ? 11.461 8.101 -8.210 1.00 93.88 201 ARG A N 1
ATOM 1617 C CA . ARG A 1 201 ? 12.848 8.370 -8.565 1.00 93.88 201 ARG A CA 1
ATOM 1618 C C . ARG A 1 201 ? 13.753 8.458 -7.342 1.00 93.88 201 ARG A C 1
ATOM 1620 O O . ARG A 1 201 ? 14.829 7.874 -7.343 1.00 93.88 201 ARG A O 1
ATOM 1627 N N . GLU A 1 202 ? 13.312 9.142 -6.292 1.00 92.12 202 GLU A N 1
ATOM 1628 C CA . GLU A 1 202 ? 14.077 9.207 -5.049 1.00 92.12 202 GLU A CA 1
ATOM 1629 C C . GLU A 1 202 ? 14.129 7.859 -4.319 1.00 92.12 202 GLU A C 1
ATOM 1631 O O . GLU A 1 202 ? 15.174 7.505 -3.786 1.00 92.12 202 GLU A O 1
ATOM 1636 N N . TYR A 1 203 ? 13.054 7.064 -4.369 1.00 92.56 203 TYR A N 1
ATOM 1637 C CA . TYR A 1 203 ? 13.056 5.698 -3.833 1.00 92.56 203 TYR A CA 1
ATOM 1638 C C . TYR A 1 203 ? 14.169 4.829 -4.449 1.00 92.56 203 TYR A C 1
ATOM 1640 O O . TYR A 1 203 ? 14.829 4.070 -3.744 1.00 92.56 203 TYR A O 1
ATOM 1648 N N . TYR A 1 204 ? 14.406 4.959 -5.757 1.00 93.56 204 TYR A N 1
ATOM 1649 C CA . TYR A 1 204 ? 15.420 4.180 -6.472 1.00 93.56 204 TYR A CA 1
ATOM 1650 C C . TYR A 1 204 ? 16.839 4.762 -6.405 1.00 93.56 204 TYR A C 1
ATOM 1652 O O . TYR A 1 204 ? 17.797 4.062 -6.746 1.00 93.56 204 TYR A O 1
ATOM 1660 N N . ARG A 1 205 ? 16.995 6.034 -6.014 1.00 93.38 205 ARG A N 1
ATOM 1661 C CA . ARG A 1 205 ? 18.226 6.811 -6.225 1.00 93.38 205 ARG A CA 1
ATOM 1662 C C . ARG A 1 205 ? 19.463 6.130 -5.656 1.00 93.38 205 ARG A C 1
ATOM 1664 O O . ARG A 1 205 ? 20.423 5.927 -6.399 1.00 93.38 205 ARG A O 1
ATOM 1671 N N . ASP A 1 206 ? 19.438 5.782 -4.376 1.00 91.62 206 ASP A N 1
ATOM 1672 C CA . ASP A 1 206 ? 20.622 5.274 -3.679 1.00 91.62 206 ASP A CA 1
ATOM 1673 C C . ASP A 1 206 ? 21.122 3.966 -4.297 1.00 91.62 206 ASP A C 1
ATOM 1675 O O . ASP A 1 206 ? 22.311 3.824 -4.596 1.00 91.62 206 ASP A O 1
ATOM 1679 N N . GLU A 1 207 ? 20.209 3.040 -4.589 1.00 93.62 207 GLU A N 1
ATOM 1680 C CA . GLU A 1 207 ? 20.560 1.729 -5.135 1.00 93.62 207 GLU A CA 1
ATOM 1681 C C . GLU A 1 207 ? 20.976 1.792 -6.606 1.00 93.62 207 GLU A C 1
ATOM 1683 O O . GLU A 1 207 ? 21.930 1.120 -7.013 1.00 93.62 207 GLU A O 1
ATOM 1688 N N . VAL A 1 208 ? 20.339 2.644 -7.414 1.00 95.69 208 VAL A N 1
ATOM 1689 C CA . VAL A 1 208 ? 20.754 2.867 -8.807 1.00 95.69 208 VAL A CA 1
ATOM 1690 C C . VAL A 1 208 ? 22.141 3.507 -8.851 1.00 95.69 208 VAL A C 1
ATOM 1692 O O . VAL A 1 208 ? 23.018 3.033 -9.577 1.00 95.69 208 VAL A O 1
ATOM 1695 N N . VAL A 1 209 ? 22.381 4.547 -8.048 1.00 95.31 209 VAL A N 1
ATOM 1696 C CA . VAL A 1 209 ? 23.686 5.222 -7.967 1.00 95.31 209 VAL A CA 1
ATOM 1697 C C . VAL A 1 209 ? 24.764 4.260 -7.465 1.00 95.31 209 VAL A C 1
ATOM 1699 O O . VAL A 1 209 ? 25.853 4.201 -8.043 1.00 95.31 209 VAL A O 1
ATOM 1702 N N . SER A 1 210 ? 24.461 3.461 -6.441 1.00 95.19 210 SER A N 1
ATOM 1703 C CA . SER A 1 210 ? 25.346 2.405 -5.941 1.00 95.19 210 SER A CA 1
ATOM 1704 C C . SER A 1 210 ? 25.693 1.396 -7.040 1.00 95.19 210 SER A C 1
ATOM 1706 O O . SER A 1 210 ? 26.873 1.144 -7.291 1.00 95.19 210 SER A O 1
ATOM 1708 N N . SER A 1 211 ? 24.698 0.900 -7.777 1.00 95.88 211 SER A N 1
ATOM 1709 C CA . SER A 1 211 ? 24.885 -0.068 -8.869 1.00 95.88 211 SER A CA 1
ATOM 1710 C C . SER A 1 211 ? 25.753 0.486 -10.001 1.00 95.88 211 SER A C 1
ATOM 1712 O O . SER A 1 211 ? 26.654 -0.191 -10.505 1.00 95.88 211 SER A O 1
ATOM 1714 N N . LEU A 1 212 ? 25.536 1.748 -10.383 1.00 96.31 212 LEU A N 1
ATOM 1715 C CA . LEU A 1 212 ? 26.343 2.438 -11.392 1.00 96.31 212 LEU A CA 1
ATOM 1716 C C . LEU A 1 212 ? 27.806 2.569 -10.947 1.00 96.31 212 LEU A C 1
ATOM 1718 O O . LEU A 1 212 ? 28.716 2.259 -11.725 1.00 96.31 212 LEU A O 1
ATOM 1722 N N . ASN A 1 213 ? 28.033 2.955 -9.687 1.00 94.88 213 ASN A N 1
ATOM 1723 C CA . ASN A 1 213 ? 29.370 3.034 -9.098 1.00 94.88 213 ASN A CA 1
ATOM 1724 C C . ASN A 1 213 ? 30.062 1.659 -9.090 1.00 94.88 213 ASN A C 1
ATOM 1726 O O . ASN A 1 213 ? 31.215 1.550 -9.512 1.00 94.88 213 ASN A O 1
ATOM 1730 N N . GLN A 1 214 ? 29.359 0.598 -8.680 1.00 94.38 214 GLN A N 1
ATOM 1731 C CA . GLN A 1 214 ? 29.880 -0.777 -8.662 1.00 94.38 214 GLN A CA 1
ATOM 1732 C C . GLN A 1 214 ? 30.239 -1.284 -10.067 1.00 94.38 214 GLN A C 1
ATOM 1734 O O . GLN A 1 214 ? 31.242 -1.977 -10.261 1.00 94.38 214 GLN A O 1
ATOM 1739 N N . CYS A 1 215 ? 29.484 -0.858 -11.080 1.00 94.19 215 CYS A N 1
ATOM 1740 C CA . CYS A 1 215 ? 29.767 -1.143 -12.485 1.00 94.19 215 CYS A CA 1
ATOM 1741 C C . CYS A 1 215 ? 30.905 -0.288 -13.078 1.00 94.19 215 CYS A C 1
ATOM 1743 O O . CYS A 1 215 ? 31.208 -0.421 -14.267 1.00 94.19 215 CYS A O 1
ATOM 1745 N N . ASN A 1 216 ? 31.560 0.565 -12.278 1.00 94.50 216 ASN A N 1
ATOM 1746 C CA . ASN A 1 216 ? 32.572 1.537 -12.707 1.00 94.50 216 ASN A CA 1
ATOM 1747 C C . ASN A 1 216 ? 32.070 2.489 -13.810 1.00 94.50 216 ASN A C 1
ATOM 1749 O O . ASN A 1 216 ? 32.836 2.917 -14.681 1.00 94.50 216 ASN A O 1
ATOM 1753 N N . ILE A 1 217 ? 30.775 2.811 -13.800 1.00 94.56 217 ILE A N 1
ATOM 1754 C CA . ILE A 1 217 ? 30.176 3.775 -14.721 1.00 94.56 217 ILE A CA 1
ATOM 1755 C C . ILE A 1 217 ? 30.357 5.164 -14.113 1.00 94.56 217 ILE A C 1
ATOM 1757 O O . ILE A 1 217 ? 29.894 5.426 -13.017 1.00 94.56 217 ILE A O 1
ATOM 1761 N N . THR A 1 218 ? 31.032 6.075 -14.814 1.00 91.56 218 THR A N 1
ATOM 1762 C CA . THR A 1 218 ? 31.182 7.463 -14.347 1.00 91.56 218 THR A CA 1
ATOM 1763 C C . THR A 1 218 ? 29.992 8.308 -14.778 1.00 91.56 218 THR A C 1
ATOM 1765 O O . THR A 1 218 ? 29.574 8.197 -15.932 1.00 91.56 218 THR A O 1
ATOM 1768 N N . ASN A 1 219 ? 29.539 9.235 -13.932 1.00 91.88 219 ASN A N 1
ATOM 1769 C CA . ASN A 1 219 ? 28.464 10.173 -14.265 1.00 91.88 219 ASN A CA 1
ATOM 1770 C C . ASN A 1 219 ? 28.888 11.254 -15.288 1.00 91.88 219 ASN A C 1
ATOM 1772 O O . ASN A 1 219 ? 29.012 12.436 -14.974 1.00 91.88 219 ASN A O 1
ATOM 1776 N N . LYS A 1 220 ? 29.155 10.854 -16.532 1.00 89.81 220 LYS A N 1
ATOM 1777 C CA . LYS A 1 220 ? 29.359 11.772 -17.662 1.00 89.81 220 LYS A CA 1
ATOM 1778 C C . LYS A 1 220 ? 28.022 11.992 -18.351 1.00 89.81 220 LYS A C 1
ATOM 1780 O O . LYS A 1 220 ? 27.252 11.054 -18.467 1.00 89.81 220 LYS A O 1
ATOM 1785 N N . ARG A 1 221 ? 27.760 13.210 -18.837 1.00 86.19 221 ARG A N 1
ATOM 1786 C CA . ARG A 1 221 ? 26.530 13.540 -19.590 1.00 86.19 221 ARG A CA 1
ATOM 1787 C C . ARG A 1 221 ? 25.225 13.159 -18.863 1.00 86.19 221 ARG A C 1
ATOM 1789 O O . ARG A 1 221 ? 24.248 12.839 -19.521 1.00 86.19 221 ARG A O 1
ATOM 1796 N N . ASN A 1 222 ? 25.207 13.199 -17.529 1.00 91.44 222 ASN A N 1
ATOM 1797 C CA . ASN A 1 222 ? 24.037 12.845 -16.714 1.00 91.44 222 ASN A CA 1
ATOM 1798 C C . ASN A 1 222 ? 23.541 11.399 -16.908 1.00 91.44 222 ASN A C 1
ATOM 1800 O O . ASN A 1 222 ? 22.342 11.134 -16.813 1.00 91.44 222 ASN A O 1
ATOM 1804 N N . ILE A 1 223 ? 24.459 10.453 -17.142 1.00 94.25 223 ILE A N 1
ATOM 1805 C CA . ILE A 1 223 ? 24.146 9.015 -17.197 1.00 94.25 223 ILE A CA 1
ATOM 1806 C C . ILE A 1 223 ? 23.402 8.557 -15.937 1.00 94.25 223 ILE A C 1
ATOM 1808 O O . ILE A 1 223 ? 22.481 7.759 -16.051 1.00 94.25 223 ILE A O 1
ATOM 1812 N N . TYR A 1 224 ? 23.758 9.063 -14.749 1.00 96.19 224 TYR A N 1
ATOM 1813 C CA . TYR A 1 224 ? 23.117 8.619 -13.503 1.00 96.19 224 TYR A CA 1
ATOM 1814 C C . TYR A 1 224 ? 21.642 9.000 -13.478 1.00 96.19 224 TYR A C 1
ATOM 1816 O O . TYR A 1 224 ? 20.791 8.176 -13.173 1.00 96.19 224 TYR A O 1
ATOM 1824 N N . GLU A 1 225 ? 21.349 10.235 -13.871 1.00 95.25 225 GLU A N 1
ATOM 1825 C CA . GLU A 1 225 ? 19.988 10.755 -13.909 1.00 95.25 225 GLU A CA 1
ATOM 1826 C C . GLU A 1 225 ? 19.158 10.061 -14.997 1.00 95.25 225 GLU A C 1
ATOM 1828 O O . GLU A 1 225 ? 18.005 9.735 -14.752 1.00 95.25 225 GLU A O 1
ATOM 1833 N N . SER A 1 226 ? 19.760 9.762 -16.153 1.00 96.12 226 SER A N 1
ATOM 1834 C CA . SER A 1 226 ? 19.081 9.055 -17.252 1.00 96.12 226 SER A CA 1
ATOM 1835 C C . SER A 1 226 ? 18.764 7.602 -16.880 1.00 96.12 226 SER A C 1
ATOM 1837 O O . SER A 1 226 ? 17.665 7.113 -17.122 1.00 96.12 226 SER A O 1
ATOM 1839 N N . ALA A 1 227 ? 19.709 6.923 -16.223 1.00 96.31 227 ALA A N 1
ATOM 1840 C CA . ALA A 1 227 ? 19.494 5.577 -15.710 1.00 96.31 227 ALA A CA 1
ATOM 1841 C C . ALA A 1 227 ? 18.391 5.543 -14.649 1.00 96.31 227 ALA A C 1
ATOM 1843 O O . ALA A 1 227 ? 17.546 4.651 -14.645 1.00 96.31 227 ALA A O 1
ATOM 1844 N N . LEU A 1 228 ? 18.408 6.532 -13.756 1.00 96.12 228 LEU A N 1
ATOM 1845 C CA . LEU A 1 228 ? 17.418 6.669 -12.707 1.00 96.12 228 LEU A CA 1
ATOM 1846 C C . LEU A 1 228 ? 16.025 6.967 -13.275 1.00 96.12 228 LEU A C 1
ATOM 1848 O O . LEU A 1 228 ? 15.053 6.433 -12.755 1.00 96.12 228 LEU A O 1
ATOM 1852 N N . ASP A 1 229 ? 15.924 7.751 -14.351 1.00 96.12 229 ASP A N 1
ATOM 1853 C CA . ASP A 1 229 ? 14.660 7.994 -15.054 1.00 96.12 229 ASP A CA 1
ATOM 1854 C C . ASP A 1 229 ? 14.091 6.697 -15.653 1.00 96.12 229 ASP A C 1
ATOM 1856 O O . ASP A 1 229 ? 12.918 6.395 -15.434 1.00 96.12 229 ASP A O 1
ATOM 1860 N N . ASP A 1 230 ? 14.923 5.895 -16.332 1.00 95.94 230 ASP A N 1
ATOM 1861 C CA . ASP A 1 230 ? 14.504 4.606 -16.904 1.00 95.94 230 ASP A CA 1
ATOM 1862 C C . ASP A 1 230 ? 13.988 3.644 -15.817 1.00 95.94 230 ASP A C 1
ATOM 1864 O O . ASP A 1 230 ? 12.934 3.022 -15.977 1.00 95.94 230 ASP A O 1
ATOM 1868 N N . VAL A 1 231 ? 14.710 3.530 -14.694 1.00 96.06 231 VAL A N 1
ATOM 1869 C CA . VAL A 1 231 ? 14.319 2.661 -13.567 1.00 96.06 231 VAL A CA 1
ATOM 1870 C C . VAL A 1 231 ? 13.087 3.214 -12.849 1.00 96.06 231 VAL A C 1
ATOM 1872 O O . VAL A 1 231 ? 12.180 2.456 -12.519 1.00 96.06 231 VAL A O 1
ATOM 1875 N N . ALA A 1 232 ? 12.983 4.530 -12.661 1.00 95.38 232 ALA A N 1
ATOM 1876 C CA . ALA A 1 232 ? 11.790 5.142 -12.085 1.00 95.38 232 ALA A CA 1
ATOM 1877 C C . ALA A 1 232 ? 10.550 4.900 -12.950 1.00 95.38 232 ALA A C 1
ATOM 1879 O O . ALA A 1 232 ? 9.459 4.674 -12.424 1.00 95.38 232 ALA A O 1
ATOM 1880 N N . GLU A 1 233 ? 10.703 4.904 -14.273 1.00 95.19 233 GLU A N 1
ATOM 1881 C CA . GLU A 1 233 ? 9.598 4.681 -15.194 1.00 95.19 233 GLU A CA 1
ATOM 1882 C C . GLU A 1 233 ? 9.191 3.200 -15.294 1.00 95.19 233 GLU A C 1
ATOM 1884 O O . GLU A 1 233 ? 7.994 2.895 -15.354 1.00 95.19 233 GLU A O 1
ATOM 1889 N N . HIS A 1 234 ? 10.161 2.281 -15.303 1.00 94.06 234 HIS A N 1
ATOM 1890 C CA . HIS A 1 234 ? 9.951 0.877 -15.686 1.00 94.06 234 HIS A CA 1
ATOM 1891 C C . HIS A 1 234 ? 10.322 -0.168 -14.622 1.00 94.06 234 HIS A C 1
ATOM 1893 O O . HIS A 1 234 ? 10.133 -1.364 -14.856 1.00 94.06 234 HIS A O 1
ATOM 1899 N N . GLY A 1 235 ? 10.835 0.263 -13.474 1.00 93.44 235 GLY A N 1
ATOM 1900 C CA . GLY A 1 235 ? 11.216 -0.589 -12.354 1.00 93.44 235 GLY A CA 1
ATOM 1901 C C . GLY A 1 235 ? 12.546 -1.309 -12.548 1.00 93.44 235 GLY A C 1
ATOM 1902 O O . GLY A 1 235 ? 13.257 -1.116 -13.536 1.00 93.44 235 GLY A O 1
ATOM 1903 N N . TRP A 1 236 ? 12.869 -2.190 -11.602 1.00 91.50 236 TRP A N 1
ATOM 1904 C CA . TRP A 1 236 ? 14.145 -2.915 -11.544 1.00 91.50 236 TRP A CA 1
ATOM 1905 C C . TRP A 1 236 ? 14.403 -3.833 -12.738 1.00 91.50 236 TRP A C 1
ATOM 1907 O O . TRP A 1 236 ? 15.549 -4.063 -13.123 1.00 91.50 236 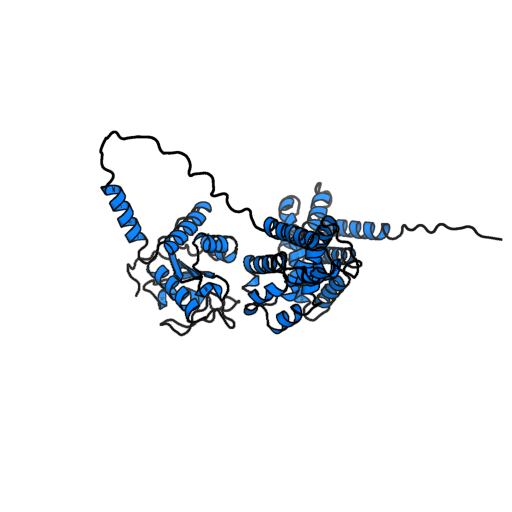TRP A O 1
ATOM 1917 N N . LEU A 1 237 ? 13.332 -4.389 -13.309 1.00 87.31 237 LEU A N 1
ATOM 1918 C CA . LEU A 1 237 ? 13.395 -5.261 -14.484 1.00 87.31 237 LEU A CA 1
ATOM 1919 C C . LEU A 1 237 ? 13.327 -4.477 -15.803 1.00 87.31 237 LEU A C 1
ATOM 1921 O O . LEU A 1 237 ? 13.418 -5.078 -16.880 1.00 87.31 237 LEU A O 1
ATOM 1925 N N . GLY A 1 238 ? 13.163 -3.154 -15.722 1.00 83.62 238 GLY A N 1
ATOM 1926 C CA . GLY A 1 238 ? 13.252 -2.242 -16.848 1.00 83.62 238 GLY A CA 1
ATOM 1927 C C . GLY A 1 238 ? 14.652 -2.244 -17.461 1.00 83.62 238 GLY A C 1
ATOM 1928 O O . GLY A 1 238 ? 15.665 -2.336 -16.773 1.00 83.62 238 GLY A O 1
ATOM 1929 N N . ASP A 1 239 ? 14.715 -2.159 -18.788 1.00 85.38 239 ASP A N 1
ATOM 1930 C CA . ASP A 1 239 ? 15.986 -2.017 -19.501 1.00 85.38 239 ASP A CA 1
ATOM 1931 C C . ASP A 1 239 ? 16.420 -0.544 -19.473 1.00 85.38 239 ASP A C 1
ATOM 1933 O O . ASP A 1 239 ? 15.622 0.332 -19.812 1.00 85.38 239 ASP A O 1
ATOM 1937 N N . VAL A 1 240 ? 17.679 -0.276 -19.118 1.00 92.75 240 VAL A N 1
ATOM 1938 C CA . VAL A 1 240 ? 18.243 1.081 -18.972 1.00 92.75 240 VAL A CA 1
ATOM 1939 C C . VAL A 1 240 ? 18.695 1.621 -20.334 1.00 92.75 240 VAL A C 1
ATOM 1941 O O . VAL A 1 240 ? 19.874 1.867 -20.609 1.00 92.75 240 VAL A O 1
ATOM 1944 N N . LYS A 1 241 ? 17.736 1.706 -21.258 1.00 92.44 241 LYS A N 1
ATOM 1945 C CA . LYS A 1 241 ? 17.981 1.962 -22.683 1.00 92.44 241 LYS A CA 1
ATOM 1946 C C . LYS A 1 241 ? 18.616 3.321 -22.937 1.00 92.44 241 LYS A C 1
ATOM 1948 O O . LYS A 1 241 ? 19.377 3.435 -23.899 1.00 92.44 241 LYS A O 1
ATOM 1953 N N . SER A 1 242 ? 18.311 4.323 -22.114 1.00 93.44 242 SER A N 1
ATOM 1954 C CA . SER A 1 242 ? 18.762 5.704 -22.310 1.00 93.44 242 SER A CA 1
ATOM 1955 C C . SER A 1 242 ? 20.285 5.843 -22.287 1.00 93.44 242 SER A C 1
ATOM 1957 O O . SER A 1 242 ? 20.826 6.686 -22.995 1.00 93.44 242 SER A O 1
ATOM 1959 N N . ILE A 1 243 ? 20.985 4.981 -21.542 1.00 94.56 243 ILE A N 1
ATOM 1960 C CA . ILE A 1 243 ? 22.444 5.058 -21.362 1.00 94.56 243 ILE A CA 1
ATOM 1961 C C . ILE A 1 243 ? 23.211 4.021 -22.185 1.00 94.56 243 ILE A C 1
ATOM 1963 O O . ILE A 1 243 ? 24.441 3.969 -22.126 1.00 94.56 243 ILE A O 1
ATOM 1967 N N . LYS A 1 244 ? 22.507 3.156 -22.923 1.00 92.81 244 LYS A N 1
ATOM 1968 C CA . LYS A 1 244 ? 23.082 1.962 -23.556 1.00 92.81 244 LYS A CA 1
ATOM 1969 C C . LYS A 1 244 ? 24.242 2.268 -24.501 1.00 92.81 244 LYS A C 1
ATOM 1971 O O . LYS A 1 244 ? 25.207 1.507 -24.533 1.00 92.81 244 LYS A O 1
ATOM 1976 N N . ASP A 1 245 ? 24.155 3.377 -25.229 1.00 92.50 245 ASP A N 1
ATOM 1977 C CA . ASP A 1 245 ? 25.181 3.807 -26.185 1.00 92.50 245 ASP A CA 1
ATOM 1978 C C . ASP A 1 245 ? 26.310 4.626 -25.527 1.00 92.50 245 ASP A C 1
ATOM 1980 O O . ASP A 1 245 ? 27.377 4.805 -26.120 1.00 92.50 245 ASP A O 1
ATOM 1984 N N . ASP A 1 246 ? 26.110 5.092 -24.291 1.00 92.38 246 ASP A N 1
ATOM 1985 C CA . ASP A 1 246 ? 27.086 5.876 -23.527 1.00 92.38 246 ASP A CA 1
ATOM 1986 C C . ASP A 1 246 ? 27.987 5.012 -22.621 1.00 92.38 246 ASP A C 1
ATOM 1988 O O . ASP A 1 246 ? 28.987 5.505 -22.087 1.00 92.38 246 ASP A O 1
ATOM 1992 N N . ILE A 1 247 ? 27.682 3.717 -22.471 1.00 93.62 247 ILE A N 1
ATOM 1993 C CA . ILE A 1 247 ? 28.458 2.765 -21.663 1.00 93.62 247 ILE A CA 1
ATOM 1994 C C . ILE A 1 247 ? 28.887 1.531 -22.465 1.00 93.62 247 ILE A C 1
ATOM 1996 O O . ILE A 1 247 ? 28.401 1.241 -23.554 1.00 93.62 247 ILE A O 1
ATOM 2000 N N . THR A 1 248 ? 29.838 0.761 -21.928 1.00 95.12 248 THR A N 1
ATOM 2001 C CA . THR A 1 248 ? 30.275 -0.474 -22.598 1.00 95.12 248 THR A CA 1
ATOM 2002 C C . THR A 1 248 ? 29.208 -1.575 -22.490 1.00 95.12 248 THR A C 1
ATOM 2004 O O . THR A 1 248 ? 28.559 -1.686 -21.447 1.00 95.12 248 THR A O 1
ATOM 2007 N N . PRO A 1 249 ? 29.091 -2.490 -23.475 1.00 95.38 249 PRO A N 1
ATOM 2008 C CA . PRO A 1 249 ? 28.147 -3.612 -23.398 1.00 95.38 249 PRO A CA 1
ATOM 2009 C C . PRO A 1 249 ? 28.343 -4.514 -22.171 1.00 95.38 249 PRO A C 1
ATOM 2011 O O . PRO A 1 249 ? 27.400 -5.149 -21.704 1.00 95.38 249 PRO A O 1
ATOM 2014 N N . ARG A 1 250 ? 29.577 -4.589 -21.650 1.00 95.25 250 ARG A N 1
ATOM 2015 C CA . ARG A 1 250 ? 29.888 -5.318 -20.416 1.00 95.25 250 ARG A CA 1
ATOM 2016 C C . ARG A 1 250 ? 29.313 -4.603 -19.195 1.00 95.25 250 ARG A C 1
ATOM 2018 O O . ARG A 1 250 ? 28.643 -5.254 -18.405 1.00 95.25 250 ARG A O 1
ATOM 2025 N N . ALA A 1 251 ? 29.554 -3.298 -19.066 1.00 94.56 251 ALA A N 1
ATOM 2026 C CA . ALA A 1 251 ? 29.031 -2.498 -17.959 1.00 94.56 251 ALA A CA 1
ATOM 2027 C C . ALA A 1 251 ? 27.496 -2.475 -17.962 1.00 94.56 251 ALA A C 1
ATOM 2029 O O . ALA A 1 251 ? 26.891 -2.657 -16.917 1.00 94.56 251 ALA A O 1
ATOM 2030 N N . HIS A 1 252 ? 26.872 -2.363 -19.140 1.00 95.81 252 HIS A N 1
ATOM 2031 C CA . HIS A 1 252 ? 25.415 -2.441 -19.281 1.00 95.81 252 HIS A CA 1
ATOM 2032 C C . HIS A 1 252 ? 24.852 -3.776 -18.782 1.00 95.81 252 HIS A C 1
ATOM 2034 O O . HIS A 1 252 ? 23.847 -3.807 -18.085 1.00 95.81 252 HIS A O 1
ATOM 2040 N N . ARG A 1 253 ? 25.500 -4.898 -19.118 1.00 95.25 253 ARG A N 1
ATOM 2041 C CA . ARG A 1 253 ? 25.064 -6.220 -18.648 1.00 95.25 253 ARG A CA 1
ATOM 2042 C C . ARG A 1 253 ? 25.204 -6.367 -17.135 1.00 95.25 253 ARG A C 1
ATOM 2044 O O . ARG A 1 253 ? 24.271 -6.837 -16.506 1.00 95.25 253 ARG A O 1
ATOM 2051 N N . MET A 1 254 ? 26.341 -5.942 -16.584 1.00 95.69 254 MET A N 1
ATOM 2052 C CA . MET A 1 254 ? 26.571 -5.967 -15.137 1.00 95.69 254 MET A CA 1
ATOM 2053 C C . MET A 1 254 ? 25.549 -5.097 -14.400 1.00 95.69 254 MET A C 1
ATOM 2055 O O . MET A 1 254 ? 24.991 -5.538 -13.408 1.00 95.69 254 MET A O 1
ATOM 2059 N N . LEU A 1 255 ? 25.232 -3.912 -14.929 1.00 95.56 255 LEU A N 1
ATOM 2060 C CA . LEU A 1 255 ? 24.224 -3.032 -14.342 1.00 95.56 255 LEU A CA 1
ATOM 2061 C C . LEU A 1 255 ? 22.844 -3.699 -14.300 1.00 95.56 255 LEU A C 1
ATOM 2063 O O . LEU A 1 255 ? 22.187 -3.669 -13.269 1.00 95.56 255 LEU A O 1
ATOM 2067 N N . LEU A 1 256 ? 22.415 -4.339 -15.392 1.00 95.19 256 LEU A N 1
ATOM 2068 C CA . LEU A 1 256 ? 21.145 -5.073 -15.417 1.00 95.19 256 LEU A CA 1
ATOM 2069 C C . LEU A 1 256 ? 21.115 -6.257 -14.434 1.00 95.19 256 LEU A C 1
ATOM 2071 O O . LEU A 1 256 ? 20.049 -6.594 -13.921 1.00 95.19 256 LEU A O 1
ATOM 2075 N N . GLU A 1 257 ? 22.255 -6.908 -14.196 1.00 93.31 257 GLU A N 1
ATOM 2076 C CA . GLU A 1 257 ? 22.383 -7.980 -13.200 1.00 93.31 257 GLU A CA 1
ATOM 2077 C C . GLU A 1 257 ? 22.273 -7.423 -11.769 1.00 93.31 257 GLU A C 1
ATOM 2079 O O . GLU A 1 257 ? 21.502 -7.961 -10.974 1.00 93.31 257 GLU A O 1
ATOM 2084 N N . GLU A 1 258 ? 22.949 -6.308 -11.467 1.00 94.19 258 GLU A N 1
ATOM 2085 C CA . GLU A 1 258 ? 22.849 -5.623 -10.170 1.00 94.19 258 GLU A CA 1
ATOM 2086 C C . GLU A 1 258 ? 21.415 -5.159 -9.882 1.00 94.19 258 GLU A C 1
ATOM 2088 O O . GLU A 1 258 ? 20.860 -5.500 -8.836 1.00 94.19 258 GLU A O 1
ATOM 2093 N N . LEU A 1 259 ? 20.772 -4.471 -10.836 1.00 92.75 259 LEU A N 1
ATOM 2094 C CA . LEU A 1 259 ? 19.392 -3.987 -10.697 1.00 92.75 259 LEU A CA 1
ATOM 2095 C C . LEU A 1 259 ? 18.396 -5.136 -10.471 1.00 92.75 259 LEU A C 1
ATOM 2097 O O . LEU A 1 259 ? 17.533 -5.054 -9.597 1.00 92.75 259 LEU A O 1
ATOM 2101 N N . ARG A 1 260 ? 18.553 -6.255 -11.192 1.00 90.69 260 ARG A N 1
ATOM 2102 C CA . ARG A 1 260 ? 17.723 -7.455 -10.997 1.00 90.69 260 ARG A CA 1
ATOM 2103 C C . ARG A 1 260 ? 17.875 -8.046 -9.594 1.00 90.69 260 ARG A C 1
ATOM 2105 O O . ARG A 1 260 ? 16.893 -8.550 -9.050 1.00 90.69 260 ARG A O 1
ATOM 2112 N N . SER A 1 261 ? 19.063 -7.963 -8.993 1.00 89.94 261 SER A N 1
ATOM 2113 C CA . SER A 1 261 ? 19.295 -8.490 -7.644 1.00 89.94 261 SER A CA 1
ATOM 2114 C C . SER A 1 261 ? 18.423 -7.802 -6.585 1.00 89.94 261 SER A C 1
ATOM 2116 O O . SER A 1 261 ? 18.019 -8.446 -5.617 1.00 89.94 261 SER A O 1
ATOM 2118 N N . PHE A 1 262 ? 18.082 -6.521 -6.769 1.00 85.00 262 PHE A N 1
ATOM 2119 C CA . PHE A 1 262 ? 17.184 -5.797 -5.863 1.00 85.00 262 PHE A CA 1
ATOM 2120 C C . PHE A 1 262 ? 15.749 -6.300 -5.962 1.00 85.00 262 PHE A C 1
ATOM 2122 O O . PHE A 1 262 ? 15.119 -6.535 -4.933 1.00 85.00 262 PHE A O 1
ATOM 2129 N N . HIS A 1 263 ? 15.273 -6.575 -7.178 1.00 80.75 263 HIS A N 1
ATOM 2130 C CA . HIS A 1 263 ? 13.972 -7.207 -7.379 1.00 80.75 263 HIS A CA 1
ATOM 2131 C C . HIS A 1 263 ? 13.906 -8.582 -6.699 1.00 80.75 263 HIS A C 1
ATOM 2133 O O . HIS A 1 263 ? 12.918 -8.904 -6.051 1.00 80.75 263 HIS A O 1
ATOM 2139 N N . GLU A 1 264 ? 14.955 -9.400 -6.814 1.00 80.19 264 GLU A N 1
ATOM 2140 C CA . GLU A 1 264 ? 15.004 -10.733 -6.194 1.00 80.19 264 GLU A CA 1
ATOM 2141 C C . GLU A 1 264 ? 15.044 -10.675 -4.658 1.00 80.19 264 GLU A C 1
ATOM 2143 O O . GLU A 1 264 ? 14.404 -11.495 -4.006 1.00 80.19 264 GLU A O 1
ATOM 2148 N N . LYS A 1 265 ? 15.737 -9.686 -4.075 1.00 76.00 265 LYS A N 1
ATOM 2149 C CA . LYS A 1 265 ? 15.765 -9.449 -2.618 1.00 76.00 265 LYS A CA 1
ATOM 2150 C C . LYS A 1 265 ? 14.437 -8.922 -2.071 1.00 76.00 265 LYS A C 1
ATOM 2152 O O . LYS A 1 265 ? 14.124 -9.177 -0.913 1.00 76.00 265 LYS A O 1
ATOM 2157 N N . ALA A 1 266 ? 13.685 -8.176 -2.879 1.00 62.22 266 ALA A N 1
ATOM 2158 C CA . ALA A 1 266 ? 12.389 -7.618 -2.501 1.00 62.22 266 ALA A CA 1
ATOM 2159 C C . ALA A 1 266 ? 11.255 -8.663 -2.509 1.00 62.22 266 ALA A C 1
ATOM 2161 O O . ALA A 1 266 ? 10.182 -8.405 -1.965 1.00 62.22 266 ALA A O 1
ATOM 2162 N N . GLN A 1 267 ? 11.477 -9.844 -3.099 1.00 53.25 267 GLN A N 1
ATOM 2163 C CA . GLN A 1 267 ? 10.523 -10.950 -3.046 1.00 53.25 267 GLN A CA 1
ATOM 2164 C C . GLN A 1 267 ? 10.684 -11.747 -1.740 1.00 53.25 267 GLN A C 1
ATOM 2166 O O . GLN A 1 267 ? 11.812 -12.026 -1.325 1.00 53.25 267 GLN A O 1
ATOM 2171 N N . PRO A 1 268 ? 9.584 -12.176 -1.094 1.00 39.25 268 PRO A N 1
ATOM 2172 C CA . PRO A 1 268 ? 9.675 -13.118 0.013 1.00 39.25 268 PRO A CA 1
ATOM 2173 C C . PRO A 1 268 ? 10.379 -14.405 -0.458 1.00 39.25 268 PRO A C 1
ATOM 2175 O O . PRO A 1 268 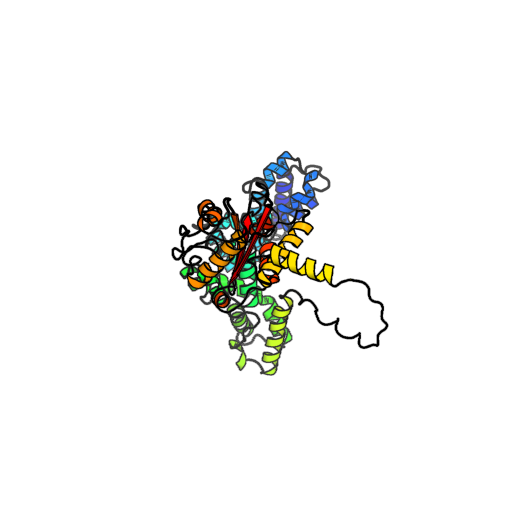? 10.175 -14.828 -1.602 1.00 39.25 268 PRO A O 1
ATOM 2178 N N . PRO A 1 269 ? 11.220 -15.035 0.385 1.00 31.86 269 PRO A N 1
ATOM 2179 C CA . PRO A 1 269 ? 11.984 -16.211 -0.008 1.00 31.86 269 PRO A CA 1
ATOM 2180 C C . PRO A 1 269 ? 11.049 -17.305 -0.529 1.00 31.86 269 PRO A C 1
ATOM 2182 O O . PRO A 1 269 ? 10.073 -17.669 0.124 1.00 31.86 269 PRO A O 1
ATOM 2185 N N . ALA A 1 270 ? 11.358 -17.826 -1.717 1.00 35.25 270 ALA A N 1
ATOM 2186 C CA . ALA A 1 270 ? 10.650 -18.963 -2.281 1.00 35.25 270 ALA A CA 1
ATOM 2187 C C . ALA A 1 270 ? 10.790 -20.166 -1.335 1.00 35.25 270 ALA A C 1
ATOM 2189 O O . ALA A 1 270 ? 11.908 -20.569 -1.012 1.00 35.25 270 ALA A O 1
ATOM 2190 N N . ASP A 1 271 ? 9.666 -20.740 -0.901 1.00 31.97 271 ASP A N 1
ATOM 2191 C CA . ASP A 1 271 ? 9.650 -21.980 -0.126 1.00 31.97 271 ASP A CA 1
ATOM 2192 C C . ASP A 1 271 ? 10.457 -23.070 -0.855 1.00 31.97 271 ASP A C 1
ATOM 2194 O O . ASP A 1 271 ? 10.088 -23.532 -1.941 1.00 31.97 271 ASP A O 1
ATOM 2198 N N . ASP A 1 272 ? 11.563 -23.494 -0.240 1.00 31.72 272 ASP A N 1
ATOM 2199 C CA . ASP A 1 272 ? 12.439 -24.572 -0.697 1.00 31.72 272 ASP A CA 1
ATOM 2200 C C . ASP A 1 272 ? 11.686 -25.917 -0.691 1.00 31.72 272 ASP A C 1
ATOM 2202 O O . ASP A 1 272 ? 11.689 -26.678 0.277 1.00 31.72 272 ASP A O 1
ATOM 2206 N N . LYS A 1 273 ? 11.002 -26.224 -1.797 1.00 35.69 273 LYS A N 1
ATOM 2207 C CA . LYS A 1 273 ? 10.394 -27.536 -2.077 1.00 35.69 273 LYS A CA 1
ATOM 2208 C C . LYS A 1 273 ? 11.321 -28.430 -2.903 1.00 35.69 273 LYS A C 1
ATOM 2210 O O . LYS A 1 273 ? 10.865 -29.094 -3.832 1.00 35.69 273 LYS A O 1
ATOM 2215 N N . SER A 1 274 ? 12.617 -28.473 -2.591 1.00 30.95 274 SER A N 1
ATOM 2216 C CA . SER A 1 274 ? 13.566 -29.267 -3.382 1.00 30.95 274 SER A CA 1
ATOM 2217 C C . SER A 1 274 ? 14.528 -30.138 -2.574 1.00 30.95 274 SER A C 1
ATOM 2219 O O . SER A 1 274 ? 15.665 -30.325 -2.977 1.00 30.95 274 SER A O 1
ATOM 2221 N N . LYS A 1 275 ? 14.082 -30.754 -1.468 1.00 29.64 275 LYS A N 1
ATOM 2222 C CA . LYS A 1 275 ? 14.850 -31.814 -0.776 1.00 29.64 275 LYS A CA 1
ATOM 2223 C C . LYS A 1 275 ? 13.960 -32.816 -0.026 1.00 29.64 275 LYS A C 1
ATOM 2225 O O . LYS A 1 275 ? 14.015 -32.933 1.190 1.00 29.64 275 LYS A O 1
ATOM 2230 N N . ALA A 1 276 ? 13.123 -33.555 -0.754 1.00 28.02 276 ALA A N 1
ATOM 2231 C CA . ALA A 1 276 ? 12.481 -34.770 -0.229 1.00 28.02 276 ALA A CA 1
ATOM 2232 C C . ALA A 1 276 ? 12.004 -35.709 -1.354 1.00 28.02 276 ALA A C 1
ATOM 2234 O O . ALA A 1 276 ? 10.852 -36.126 -1.379 1.00 28.02 276 ALA A O 1
ATOM 2235 N N . MET A 1 277 ? 12.869 -36.030 -2.317 1.00 29.64 277 MET A N 1
ATOM 2236 C CA . MET A 1 277 ? 12.641 -37.134 -3.259 1.00 29.64 277 MET A CA 1
ATOM 2237 C C . MET A 1 277 ? 13.979 -37.769 -3.636 1.00 29.64 277 MET A C 1
ATOM 2239 O O . MET A 1 277 ? 14.390 -37.736 -4.783 1.00 29.64 277 MET A O 1
ATOM 2243 N N . GLU A 1 278 ? 14.680 -38.323 -2.653 1.00 30.28 278 GLU A N 1
ATOM 2244 C CA . GLU A 1 278 ? 15.776 -39.270 -2.883 1.00 30.28 278 GLU A CA 1
ATOM 2245 C C . GLU A 1 278 ? 16.030 -40.025 -1.575 1.00 30.28 278 GLU A C 1
ATOM 2247 O O . GLU A 1 278 ? 16.884 -39.659 -0.783 1.00 30.28 278 GLU A O 1
ATOM 2252 N N . ASP A 1 279 ? 15.149 -40.983 -1.278 1.00 27.56 279 ASP A N 1
ATOM 2253 C CA . ASP A 1 279 ? 15.505 -42.279 -0.680 1.00 27.56 279 ASP A CA 1
ATOM 2254 C C . ASP A 1 279 ? 14.229 -43.044 -0.317 1.00 27.56 279 ASP A C 1
ATOM 2256 O O . ASP A 1 279 ? 13.681 -42.914 0.775 1.00 27.56 279 ASP A O 1
ATOM 2260 N N . ASN A 1 280 ? 13.736 -43.858 -1.256 1.00 26.08 280 ASN A N 1
ATOM 2261 C CA . ASN A 1 280 ? 13.276 -45.203 -0.908 1.00 26.08 280 ASN A CA 1
ATOM 2262 C C . ASN A 1 280 ? 13.047 -46.059 -2.163 1.00 26.08 280 ASN A C 1
ATOM 2264 O O . ASN A 1 280 ? 11.923 -46.275 -2.616 1.00 26.08 280 ASN A O 1
ATOM 2268 N N . SER A 1 281 ? 14.133 -46.597 -2.716 1.00 27.84 281 SER A N 1
ATOM 2269 C CA . SER A 1 281 ? 14.075 -47.825 -3.512 1.00 27.84 281 SER A CA 1
ATOM 2270 C C . SER A 1 281 ? 14.813 -48.921 -2.745 1.00 27.84 281 SER A C 1
ATOM 2272 O O . SER A 1 281 ? 16.040 -48.971 -2.751 1.00 27.84 281 SER A O 1
ATOM 2274 N N . GLY A 1 282 ? 14.071 -49.788 -2.052 1.00 24.84 282 GLY A N 1
ATOM 2275 C CA . GLY A 1 282 ? 14.675 -50.772 -1.153 1.00 24.84 282 GLY A CA 1
ATOM 2276 C C . GLY A 1 282 ? 13.700 -51.808 -0.596 1.00 24.84 282 GLY A C 1
ATOM 2277 O O . GLY A 1 282 ? 13.365 -51.780 0.574 1.00 24.84 282 GLY A O 1
ATOM 2278 N N . GLN A 1 283 ? 13.296 -52.744 -1.458 1.00 26.34 283 GLN A N 1
ATOM 2279 C CA . GLN A 1 283 ? 12.915 -54.136 -1.152 1.00 26.34 283 GLN A CA 1
ATOM 2280 C C . GLN A 1 283 ? 11.732 -54.479 -0.208 1.00 26.34 283 GLN A C 1
ATOM 2282 O O . GLN A 1 283 ? 11.829 -54.512 1.009 1.00 26.34 283 GLN A O 1
ATOM 2287 N N . LYS A 1 284 ? 10.700 -55.033 -0.868 1.00 26.78 284 LYS A N 1
ATOM 2288 C CA . LYS A 1 284 ? 10.270 -56.451 -0.793 1.00 26.78 284 LYS A CA 1
ATOM 2289 C C . LYS A 1 284 ? 9.562 -56.950 0.486 1.00 26.78 284 LYS A C 1
ATOM 2291 O O . LYS A 1 284 ? 10.174 -57.444 1.419 1.00 26.78 284 LYS A O 1
ATOM 2296 N N . THR A 1 285 ? 8.230 -56.954 0.377 1.00 25.20 285 THR A N 1
ATOM 2297 C CA . THR A 1 285 ? 7.259 -58.006 0.760 1.00 25.20 285 THR A CA 1
ATOM 2298 C C . THR A 1 285 ? 7.595 -58.932 1.938 1.00 25.20 285 THR A C 1
ATOM 2300 O O . THR A 1 285 ? 8.415 -59.834 1.792 1.00 25.20 285 THR A O 1
ATOM 2303 N N . THR A 1 286 ? 6.768 -58.892 2.983 1.00 24.81 286 THR A N 1
ATOM 2304 C CA . THR A 1 286 ? 6.023 -60.077 3.447 1.00 24.81 286 THR A CA 1
ATOM 2305 C C . THR A 1 286 ? 4.666 -59.648 4.005 1.00 24.81 286 THR A C 1
ATOM 2307 O O . THR A 1 286 ? 4.488 -58.542 4.503 1.00 24.81 286 THR A O 1
ATOM 2310 N N . SER A 1 287 ? 3.698 -60.524 3.781 1.00 29.81 287 SER A N 1
ATOM 2311 C CA . SER A 1 287 ? 2.284 -60.451 4.113 1.00 29.81 287 SER A CA 1
ATOM 2312 C C . SER A 1 287 ? 2.014 -60.392 5.614 1.00 29.81 287 SER A C 1
ATOM 2314 O O . SER A 1 287 ? 2.569 -61.199 6.348 1.00 29.81 287 SER A O 1
ATOM 2316 N N . ASP A 1 288 ? 1.038 -59.583 6.021 1.00 25.70 288 ASP A N 1
ATOM 2317 C CA . ASP A 1 288 ? -0.132 -60.144 6.693 1.00 25.70 288 ASP A CA 1
ATOM 2318 C C . ASP A 1 288 ? -1.350 -59.232 6.537 1.00 25.70 288 ASP A C 1
ATOM 2320 O O . ASP A 1 288 ? -1.308 -58.019 6.730 1.00 25.70 288 ASP A O 1
ATOM 2324 N N . SER A 1 289 ? -2.437 -59.856 6.095 1.00 34.53 289 SER A N 1
ATOM 2325 C CA . SER A 1 289 ? -3.725 -59.226 5.848 1.00 34.53 289 SER A CA 1
ATOM 2326 C C . SER A 1 289 ? -4.487 -59.077 7.156 1.00 34.53 289 SER A C 1
ATOM 2328 O O . SER A 1 289 ? -4.712 -60.071 7.842 1.00 34.53 289 SER A O 1
ATOM 2330 N N . LYS A 1 290 ? -4.982 -57.869 7.435 1.00 30.66 290 LYS A N 1
ATOM 2331 C CA . LYS A 1 290 ? -6.262 -57.654 8.121 1.00 30.66 290 LYS A CA 1
ATOM 2332 C C . LYS A 1 290 ? -6.823 -56.276 7.759 1.00 30.66 290 LYS A C 1
ATOM 2334 O O . LYS A 1 290 ? -6.245 -55.249 8.084 1.00 30.66 290 LYS A O 1
ATOM 2339 N N . ASP A 1 291 ? -7.921 -56.326 7.010 1.00 39.09 291 ASP A N 1
ATOM 2340 C CA . ASP A 1 291 ? -9.071 -55.416 7.044 1.00 39.09 291 ASP A CA 1
ATOM 2341 C C . ASP A 1 291 ? -8.796 -53.897 7.125 1.00 39.09 291 ASP A C 1
ATOM 2343 O O . ASP A 1 291 ? -8.854 -53.289 8.185 1.00 39.09 291 ASP A O 1
ATOM 2347 N N . THR A 1 292 ? -8.529 -53.256 5.980 1.00 34.09 292 THR A N 1
ATOM 2348 C CA . THR A 1 292 ? -8.490 -51.776 5.847 1.00 34.09 292 THR A CA 1
ATOM 2349 C C . THR A 1 292 ? -9.258 -51.249 4.624 1.00 34.09 292 THR A C 1
ATOM 2351 O O . THR A 1 292 ? -9.219 -50.058 4.313 1.00 34.09 292 THR A O 1
ATOM 2354 N N . SER A 1 293 ? -9.993 -52.110 3.913 1.00 39.16 293 SER A N 1
ATOM 2355 C CA . SER A 1 293 ? -10.746 -51.727 2.710 1.00 39.16 293 SER A CA 1
ATOM 2356 C C . SER A 1 293 ? -12.129 -51.137 3.011 1.00 39.16 293 SER A C 1
ATOM 2358 O O . SER A 1 293 ? -12.608 -50.323 2.223 1.00 39.16 293 SER A O 1
ATOM 2360 N N . SER A 1 294 ? -12.757 -51.472 4.145 1.00 36.72 294 SER A N 1
ATOM 2361 C CA . SER A 1 294 ? -14.092 -50.951 4.491 1.00 36.72 294 SER A CA 1
ATOM 2362 C C . SER A 1 294 ? -14.057 -49.558 5.141 1.00 36.72 294 SER A C 1
ATOM 2364 O O . SER A 1 294 ? -14.937 -48.742 4.871 1.00 36.72 294 SER A O 1
ATOM 2366 N N . GLU A 1 295 ? -13.012 -49.231 5.910 1.00 39.41 295 GLU A N 1
ATOM 2367 C CA . GLU A 1 295 ? -12.842 -47.909 6.539 1.00 39.41 295 GLU A CA 1
ATOM 2368 C C . GLU A 1 295 ? -12.395 -46.831 5.541 1.00 39.41 295 GLU A C 1
ATOM 2370 O O . GLU A 1 295 ? -12.913 -45.716 5.572 1.00 39.41 295 GLU A O 1
ATOM 2375 N N . LYS A 1 296 ? -11.512 -47.160 4.583 1.00 37.81 296 LYS A N 1
ATOM 2376 C CA . LYS A 1 296 ? -11.134 -46.230 3.499 1.00 37.81 296 LYS A CA 1
ATOM 2377 C C . LYS A 1 296 ? -12.280 -45.950 2.524 1.00 37.81 296 LYS A C 1
ATOM 2379 O O . LYS A 1 296 ? -12.377 -44.834 2.022 1.00 37.81 296 LYS A O 1
ATOM 2384 N N . ALA A 1 297 ? -13.140 -46.935 2.255 1.00 40.59 297 ALA A N 1
ATOM 2385 C CA . ALA A 1 297 ? -14.316 -46.749 1.404 1.00 40.59 297 ALA A CA 1
ATOM 2386 C C . ALA A 1 297 ? -15.390 -45.891 2.096 1.00 40.59 297 ALA A C 1
ATOM 2388 O O . ALA A 1 297 ? -15.891 -44.956 1.476 1.00 40.59 297 ALA A O 1
ATOM 2389 N N . LYS A 1 298 ? -15.657 -46.125 3.393 1.00 41.06 298 LYS A N 1
ATOM 2390 C CA . LYS A 1 298 ? -16.551 -45.276 4.201 1.00 41.06 298 LYS A CA 1
ATOM 2391 C C . LYS A 1 298 ? -16.038 -43.846 4.355 1.00 41.06 298 LYS A C 1
ATOM 2393 O O . LYS A 1 298 ? -16.813 -42.921 4.157 1.00 41.06 298 LYS A O 1
ATOM 2398 N N . GLY A 1 299 ? -14.743 -43.655 4.622 1.00 41.34 299 GLY A N 1
ATOM 2399 C CA . GLY A 1 299 ? -14.146 -42.319 4.735 1.00 41.34 299 GLY A CA 1
ATOM 2400 C C . GLY A 1 299 ? -14.197 -41.514 3.429 1.00 41.34 299 GLY A C 1
ATOM 2401 O O . GLY A 1 299 ? -14.451 -40.312 3.459 1.00 41.34 299 GLY A O 1
ATOM 2402 N N . ASN A 1 300 ? -14.032 -42.174 2.274 1.00 48.12 300 ASN A N 1
ATOM 2403 C CA . ASN A 1 300 ? -14.176 -41.532 0.962 1.00 48.12 300 ASN A CA 1
ATOM 2404 C C . ASN A 1 300 ? -15.641 -41.257 0.580 1.00 48.12 300 ASN A C 1
ATOM 2406 O O . ASN A 1 300 ? -15.908 -40.243 -0.064 1.00 48.12 300 ASN A O 1
ATOM 2410 N N . GLU A 1 301 ? -16.592 -42.124 0.945 1.00 48.41 301 GLU A N 1
ATOM 2411 C CA . GLU A 1 301 ? -18.025 -41.865 0.732 1.00 48.41 301 GLU A CA 1
ATOM 2412 C C . GLU A 1 301 ? -18.543 -40.747 1.644 1.00 48.41 301 GLU A C 1
ATOM 2414 O O . GLU A 1 301 ? -19.196 -39.835 1.139 1.00 48.41 301 GLU A O 1
ATOM 2419 N N . GLU A 1 302 ? -18.180 -40.740 2.932 1.00 49.22 302 GLU A N 1
ATOM 2420 C CA . GLU A 1 302 ? -18.546 -39.678 3.879 1.00 49.22 302 GLU A CA 1
ATOM 2421 C C . GLU A 1 302 ? -17.979 -38.317 3.451 1.00 49.22 302 GLU A C 1
ATOM 2423 O O . GLU A 1 302 ? -18.729 -37.342 3.387 1.00 49.22 302 GLU A O 1
ATOM 2428 N N . GLN A 1 303 ? -16.703 -38.236 3.044 1.00 49.94 303 GLN A N 1
ATOM 2429 C CA . GLN A 1 303 ? -16.123 -36.997 2.499 1.00 49.94 303 GLN A CA 1
ATOM 2430 C C . GLN A 1 303 ? -16.781 -36.555 1.183 1.00 49.94 303 GLN A C 1
ATOM 2432 O O . GLN A 1 303 ? -16.944 -35.356 0.942 1.00 49.94 303 GLN A O 1
ATOM 2437 N N . LYS A 1 304 ? -17.190 -37.497 0.322 1.00 54.59 304 LYS A N 1
ATOM 2438 C CA . LYS A 1 304 ? -17.889 -37.188 -0.935 1.00 54.59 304 LYS A CA 1
ATOM 2439 C C . LYS A 1 304 ? -19.318 -36.689 -0.697 1.00 54.59 304 LYS A C 1
ATOM 2441 O O . LYS A 1 304 ? -19.781 -35.844 -1.460 1.00 54.59 304 LYS A O 1
ATOM 2446 N N . THR A 1 305 ? -19.993 -37.169 0.349 1.00 60.28 305 THR A N 1
ATOM 2447 C CA . THR A 1 305 ? -21.309 -36.660 0.771 1.00 60.28 305 THR A CA 1
ATOM 2448 C C . THR A 1 305 ? -21.223 -35.335 1.525 1.00 60.28 305 THR A C 1
ATOM 2450 O O . THR A 1 305 ? -22.103 -34.497 1.363 1.00 60.28 305 THR A O 1
ATOM 2453 N N . LEU A 1 306 ? -20.156 -35.120 2.301 1.00 66.06 306 LEU A N 1
ATOM 2454 C CA . LEU A 1 306 ? -19.974 -33.932 3.136 1.00 66.06 306 LEU A CA 1
ATOM 2455 C C . LEU A 1 306 ? -19.713 -32.673 2.291 1.00 66.06 306 LEU A C 1
ATOM 2457 O O . LEU A 1 306 ? -20.271 -31.621 2.567 1.00 66.06 306 LEU A O 1
ATOM 2461 N N . PHE A 1 307 ? -18.934 -32.786 1.213 1.00 73.81 307 PHE A N 1
ATOM 2462 C CA . PHE A 1 307 ? -18.612 -31.668 0.311 1.00 73.81 307 PHE A CA 1
ATOM 2463 C C . PHE A 1 307 ? -19.410 -31.688 -0.995 1.00 73.81 307 PHE A C 1
ATOM 2465 O O . PHE A 1 307 ? -18.882 -31.367 -2.065 1.00 73.81 307 PHE A O 1
ATOM 2472 N N . HIS A 1 308 ? -20.663 -32.138 -0.941 1.00 77.62 308 HIS A N 1
ATOM 2473 C CA . HIS A 1 308 ? -21.522 -32.131 -2.118 1.00 77.62 308 HIS A CA 1
ATOM 2474 C C . HIS A 1 308 ? -21.673 -30.695 -2.654 1.00 77.62 308 HIS A C 1
ATOM 2476 O O . HIS A 1 308 ? -22.010 -29.787 -1.899 1.00 77.62 308 HIS A O 1
ATOM 2482 N N . GLY A 1 309 ? -21.399 -30.490 -3.947 1.00 79.12 309 GLY A N 1
ATOM 2483 C CA . GLY A 1 309 ? -21.457 -29.173 -4.597 1.00 79.12 309 GLY A CA 1
ATOM 2484 C C . GLY A 1 309 ? -20.162 -28.355 -4.597 1.00 79.12 309 GLY A C 1
ATOM 2485 O O . GLY A 1 309 ? -20.202 -27.246 -5.109 1.00 79.12 309 GLY A O 1
ATOM 2486 N N . MET A 1 310 ? -19.047 -28.887 -4.079 1.00 91.06 310 MET A N 1
ATOM 2487 C CA . MET A 1 310 ? -17.715 -28.275 -4.214 1.00 91.06 310 MET A CA 1
ATOM 2488 C C . MET A 1 310 ? -16.764 -29.162 -5.034 1.00 91.06 310 MET A C 1
ATOM 2490 O O . MET A 1 310 ? -16.787 -30.396 -4.908 1.00 91.06 310 MET A O 1
ATOM 2494 N N . ASP A 1 311 ? -15.901 -28.551 -5.843 1.00 91.88 311 ASP A N 1
ATOM 2495 C CA . ASP A 1 311 ? -14.792 -29.192 -6.551 1.00 91.88 311 ASP A CA 1
ATOM 2496 C C . ASP A 1 311 ? -13.546 -29.376 -5.655 1.00 91.88 311 ASP A C 1
ATOM 2498 O O . ASP A 1 311 ? -13.605 -29.221 -4.435 1.00 91.88 311 ASP A O 1
ATOM 2502 N N . ALA A 1 312 ? -12.419 -29.822 -6.220 1.00 92.31 312 ALA A N 1
ATOM 2503 C CA . ALA A 1 312 ? -11.201 -30.054 -5.437 1.00 92.31 312 ALA A CA 1
ATOM 2504 C C . ALA A 1 312 ? -10.581 -28.754 -4.888 1.00 92.31 312 ALA A C 1
ATOM 2506 O O . ALA A 1 312 ? -10.165 -28.728 -3.730 1.00 92.31 312 ALA A O 1
ATOM 2507 N N . THR A 1 313 ? -10.560 -27.690 -5.692 1.00 93.19 313 THR A N 1
ATOM 2508 C CA . THR A 1 313 ? -10.015 -26.374 -5.332 1.00 93.19 313 THR A CA 1
ATOM 2509 C C . THR A 1 313 ? -10.872 -25.726 -4.248 1.00 93.19 313 THR A C 1
ATOM 2511 O O . THR A 1 313 ? -10.357 -25.276 -3.225 1.00 93.19 313 THR A O 1
ATOM 2514 N N . GLU A 1 314 ? -12.192 -25.744 -4.427 1.00 97.00 314 GLU A N 1
ATOM 2515 C CA . GLU A 1 314 ? -13.173 -25.213 -3.477 1.00 97.00 314 GLU A CA 1
ATOM 2516 C C . GLU A 1 314 ? -13.095 -25.945 -2.126 1.00 97.00 314 GLU A C 1
ATOM 2518 O O . GLU A 1 314 ? -13.102 -25.312 -1.066 1.00 97.00 314 GLU A O 1
ATOM 2523 N N . LYS A 1 315 ? -12.928 -27.276 -2.142 1.00 95.81 315 LYS A N 1
ATOM 2524 C CA . LYS A 1 315 ? -12.709 -28.075 -0.924 1.00 95.81 315 LYS A CA 1
ATOM 2525 C C . LYS A 1 315 ? -11.414 -27.720 -0.211 1.00 95.81 315 LYS A C 1
ATOM 2527 O O . LYS A 1 315 ? -11.398 -27.668 1.017 1.00 95.81 315 LYS A O 1
ATOM 2532 N N . GLU A 1 316 ? -10.328 -27.507 -0.944 1.00 94.75 316 GLU A N 1
ATOM 2533 C CA . GLU A 1 316 ? -9.047 -27.154 -0.336 1.00 94.75 316 GLU A CA 1
ATOM 2534 C C . GLU A 1 316 ? -9.109 -25.770 0.321 1.00 94.75 316 GLU A C 1
ATOM 2536 O O . GLU A 1 316 ? -8.697 -25.631 1.473 1.00 94.75 316 GLU A O 1
ATOM 2541 N N . ILE A 1 317 ? -9.728 -24.784 -0.340 1.00 97.88 317 ILE A N 1
ATOM 2542 C CA . ILE A 1 317 ? -10.014 -23.470 0.258 1.00 97.88 317 ILE A CA 1
ATOM 2543 C C . ILE A 1 317 ? -10.829 -23.637 1.544 1.00 97.88 317 ILE A C 1
ATOM 2545 O O . ILE A 1 317 ? -10.448 -23.113 2.593 1.00 97.88 317 ILE A O 1
ATOM 2549 N N . PHE A 1 318 ? -11.911 -24.421 1.495 1.00 98.12 318 PHE A N 1
ATOM 2550 C CA . PHE A 1 318 ? -12.746 -24.686 2.664 1.00 98.12 318 PHE A CA 1
ATOM 2551 C C . PHE A 1 318 ? -11.926 -25.249 3.836 1.00 98.12 318 PHE A C 1
ATOM 2553 O O . PHE A 1 318 ? -12.055 -24.799 4.979 1.00 98.12 318 PHE A O 1
ATOM 2560 N N . MET A 1 319 ? -11.065 -26.236 3.565 1.00 95.44 319 MET A N 1
ATOM 2561 C CA . MET A 1 319 ? -10.217 -26.858 4.584 1.00 95.44 319 MET A CA 1
ATOM 2562 C C . MET A 1 319 ? -9.185 -25.877 5.147 1.00 95.44 319 MET A C 1
ATOM 2564 O O . MET A 1 319 ? -8.969 -25.861 6.359 1.00 95.44 319 MET A O 1
ATOM 2568 N N . LEU A 1 320 ? -8.573 -25.043 4.304 1.00 96.50 320 LEU A N 1
ATOM 2569 C CA . LEU A 1 320 ? -7.595 -24.038 4.719 1.00 96.50 320 LEU A CA 1
ATOM 2570 C C . LEU A 1 320 ? -8.217 -22.966 5.624 1.00 96.50 320 LEU A C 1
ATOM 2572 O O . LEU A 1 320 ? -7.635 -22.644 6.663 1.00 96.50 320 LEU A O 1
ATOM 2576 N N . ILE A 1 321 ? -9.421 -22.479 5.303 1.00 97.81 321 ILE A N 1
ATOM 2577 C CA . ILE A 1 321 ? -10.155 -21.537 6.164 1.00 97.81 321 ILE A CA 1
ATOM 2578 C C . ILE A 1 321 ? -10.476 -22.191 7.512 1.00 97.81 321 ILE A C 1
ATOM 2580 O O . ILE A 1 321 ? -10.217 -21.613 8.568 1.00 97.81 321 ILE A O 1
ATOM 2584 N N . ASN A 1 322 ? -10.988 -23.425 7.513 1.00 97.38 322 ASN A N 1
ATOM 2585 C CA . ASN A 1 322 ? -11.297 -24.125 8.760 1.00 97.38 322 ASN A CA 1
ATOM 2586 C C . ASN A 1 322 ? -10.052 -24.438 9.602 1.00 97.38 322 ASN A C 1
ATOM 2588 O O . ASN A 1 322 ? -10.120 -24.370 10.829 1.00 97.38 322 ASN A O 1
ATOM 2592 N N . LYS A 1 323 ? -8.907 -24.717 8.972 1.00 94.62 323 LYS A N 1
ATOM 2593 C CA . LYS A 1 323 ? -7.617 -24.848 9.661 1.00 94.62 323 LYS A CA 1
ATOM 2594 C C . LYS A 1 323 ? -7.192 -23.526 10.304 1.00 94.62 323 LYS A C 1
ATOM 2596 O O . LYS A 1 323 ? -6.739 -23.521 11.446 1.00 94.62 323 LYS A O 1
ATOM 2601 N N . HIS A 1 324 ? -7.368 -22.406 9.600 1.00 94.69 324 HIS A N 1
ATOM 2602 C CA . HIS A 1 324 ? -7.085 -21.069 10.130 1.00 94.69 324 HIS A CA 1
ATOM 2603 C C . HIS A 1 324 ? -7.978 -20.726 11.330 1.00 94.69 324 HIS A C 1
ATOM 2605 O O . HIS A 1 324 ? -7.486 -20.254 12.354 1.00 94.69 324 HIS A O 1
ATOM 2611 N N . ARG A 1 325 ? -9.268 -21.074 11.264 1.00 97.00 325 ARG A N 1
ATOM 2612 C CA . ARG A 1 325 ? -10.210 -20.953 12.389 1.00 97.00 325 ARG A CA 1
ATOM 2613 C C . ARG A 1 325 ? -9.790 -21.781 13.600 1.00 97.00 325 ARG A C 1
ATOM 2615 O O . ARG A 1 325 ? -9.741 -21.253 14.707 1.00 97.00 325 ARG A O 1
ATOM 2622 N N . GLN A 1 326 ? -9.438 -23.049 13.393 1.00 94.50 326 GLN A N 1
ATOM 2623 C CA . GLN A 1 326 ? -8.962 -23.931 14.464 1.00 94.50 326 GLN A CA 1
ATOM 2624 C C . GLN A 1 326 ? -7.686 -23.395 15.123 1.00 94.50 326 GLN A C 1
ATOM 2626 O O . GLN A 1 326 ? -7.564 -23.453 16.344 1.00 94.50 326 GLN A O 1
ATOM 2631 N N . HIS A 1 327 ? -6.762 -22.832 14.337 1.00 90.88 327 HIS A N 1
ATOM 2632 C CA . HIS A 1 327 ? -5.558 -22.184 14.863 1.00 90.88 327 HIS A CA 1
ATOM 2633 C C . HIS A 1 327 ? -5.885 -21.013 15.806 1.00 90.88 327 HIS A C 1
ATOM 2635 O O . HIS A 1 327 ? -5.170 -20.793 16.776 1.00 90.88 327 HIS A O 1
ATOM 2641 N N . HIS A 1 328 ? -7.005 -20.324 15.572 1.00 90.88 328 HIS A N 1
ATOM 2642 C CA . HIS A 1 328 ? -7.520 -19.242 16.417 1.00 90.88 328 HIS A CA 1
ATOM 2643 C C . HIS A 1 328 ? -8.500 -19.730 17.502 1.00 90.88 328 HIS A C 1
ATOM 2645 O O . HIS A 1 328 ? -9.217 -18.931 18.098 1.00 90.88 328 HIS A O 1
ATOM 2651 N N . GLY A 1 329 ? -8.564 -21.041 17.762 1.00 93.81 329 GLY A N 1
ATOM 2652 C CA . GLY A 1 329 ? -9.420 -21.619 18.801 1.00 93.81 329 GLY A CA 1
ATOM 2653 C C . GLY A 1 329 ? -10.917 -21.628 18.472 1.00 93.81 329 GLY A C 1
ATOM 2654 O O . GLY A 1 329 ? -11.736 -21.832 19.367 1.00 93.81 329 GLY A O 1
ATOM 2655 N N . LEU A 1 330 ? -11.295 -21.419 17.208 1.00 95.12 330 LEU A N 1
ATOM 2656 C CA . LEU A 1 330 ? -12.689 -21.406 16.766 1.00 95.12 330 LEU A CA 1
ATOM 2657 C C . LEU A 1 330 ? -13.122 -22.768 16.209 1.00 95.12 330 LEU A C 1
ATOM 2659 O O . LEU A 1 330 ? -12.319 -23.478 15.596 1.00 95.12 330 LEU A O 1
ATOM 2663 N N . PRO A 1 331 ? -14.409 -23.135 16.357 1.00 94.31 331 PRO A N 1
ATOM 2664 C CA . PRO A 1 331 ? -14.933 -24.356 15.767 1.00 94.31 331 PRO A CA 1
ATOM 2665 C C . PRO A 1 331 ? -14.928 -24.280 14.236 1.00 94.31 331 PRO A C 1
ATOM 2667 O O . PRO A 1 331 ? -15.148 -23.219 13.633 1.00 94.31 331 PRO A O 1
ATOM 2670 N N . SER A 1 332 ? -14.725 -25.439 13.611 1.00 95.88 332 SER A N 1
ATOM 2671 C CA . SER A 1 332 ? -14.887 -25.593 12.169 1.00 9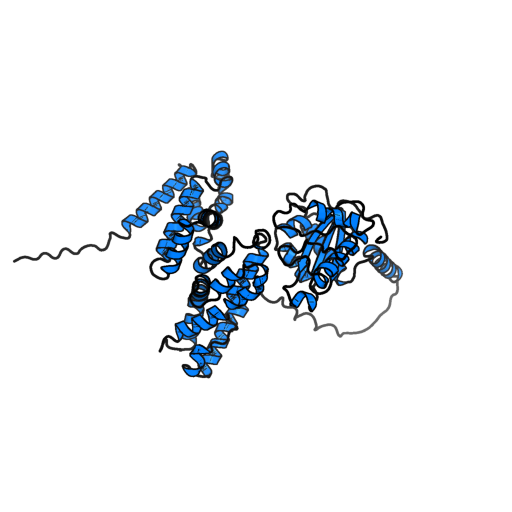5.88 332 SER A CA 1
ATOM 2672 C C . SER A 1 332 ? -16.336 -25.359 11.752 1.00 95.88 332 SER A C 1
ATOM 2674 O O . SER A 1 332 ? -17.271 -25.763 12.443 1.00 95.88 332 SER A O 1
ATOM 2676 N N . LEU A 1 333 ? -16.503 -24.705 10.610 1.00 96.44 333 LEU A N 1
ATOM 2677 C CA . LEU A 1 333 ? -17.783 -24.525 9.944 1.00 96.44 333 LEU A CA 1
ATOM 2678 C C . LEU A 1 333 ? -18.152 -25.788 9.175 1.00 96.44 333 LEU A C 1
ATOM 2680 O O . LEU A 1 333 ? -17.273 -26.475 8.651 1.00 96.44 333 LEU A O 1
ATOM 2684 N N . GLU A 1 334 ? -19.449 -26.056 9.084 1.00 95.56 334 GLU A N 1
ATOM 2685 C CA . GLU A 1 334 ? -19.995 -27.161 8.299 1.00 95.56 334 GLU A CA 1
ATOM 2686 C C . GLU A 1 334 ? -20.078 -26.767 6.815 1.00 95.56 334 GLU A C 1
ATOM 2688 O O . GLU A 1 334 ? -20.399 -25.618 6.499 1.00 95.56 334 GLU A O 1
ATOM 2693 N N . PRO A 1 335 ? -19.833 -27.683 5.873 1.00 95.50 335 PRO A N 1
ATOM 2694 C CA . PRO A 1 335 ? -20.047 -27.404 4.460 1.00 95.50 335 PRO A CA 1
ATOM 2695 C C . PRO A 1 335 ? -21.529 -27.212 4.131 1.00 95.50 335 PRO A C 1
ATOM 2697 O O . PRO A 1 335 ? -22.402 -27.897 4.659 1.00 95.50 335 PRO A O 1
ATOM 2700 N N . SER A 1 336 ? -21.805 -26.273 3.227 1.00 95.75 336 SER A N 1
ATOM 2701 C CA . SER A 1 336 ? -23.142 -25.982 2.709 1.00 95.75 336 SER A CA 1
ATOM 2702 C C . SER A 1 336 ? -23.150 -26.020 1.188 1.00 95.75 336 SER A C 1
ATOM 2704 O O . SER A 1 336 ? -22.482 -25.222 0.529 1.00 95.75 336 SER A O 1
ATOM 2706 N N . VAL A 1 337 ? -23.967 -26.918 0.634 1.00 93.75 337 VAL A N 1
ATOM 2707 C CA . VAL A 1 337 ? -24.189 -27.032 -0.814 1.00 93.75 337 VAL A CA 1
ATOM 2708 C C . VAL A 1 337 ? -24.891 -25.792 -1.371 1.00 93.75 337 VAL A C 1
ATOM 2710 O O . VAL A 1 337 ? -24.581 -25.342 -2.471 1.00 93.75 337 VAL A O 1
ATOM 2713 N N . ASN A 1 338 ? -25.813 -25.198 -0.607 1.00 95.38 338 ASN A N 1
ATOM 2714 C CA . ASN A 1 338 ? -26.534 -24.007 -1.041 1.00 95.38 338 ASN A CA 1
ATOM 2715 C C . ASN A 1 338 ? -25.630 -22.772 -1.066 1.00 95.38 338 ASN A C 1
ATOM 2717 O O . ASN A 1 338 ? -25.657 -22.025 -2.039 1.00 95.38 338 ASN A O 1
ATOM 2721 N N . LEU A 1 339 ? -24.795 -22.577 -0.040 1.00 97.25 339 LEU A N 1
ATOM 2722 C CA . LEU A 1 339 ? -23.830 -21.476 -0.025 1.00 97.25 339 LEU A CA 1
ATOM 2723 C C . LEU A 1 339 ? -22.736 -21.671 -1.081 1.00 97.25 339 LEU A C 1
ATOM 2725 O O . LEU A 1 339 ? -22.324 -20.691 -1.690 1.00 97.25 339 LEU A O 1
ATOM 2729 N N . ALA A 1 340 ? -22.311 -22.911 -1.358 1.00 97.00 340 ALA A N 1
ATOM 2730 C CA . ALA A 1 340 ? -21.380 -23.194 -2.455 1.00 97.00 340 ALA A CA 1
ATOM 2731 C C . ALA A 1 340 ? -21.992 -22.826 -3.813 1.00 97.00 340 ALA A C 1
ATOM 2733 O O . ALA A 1 340 ? -21.353 -22.174 -4.633 1.00 97.00 340 ALA A O 1
ATOM 2734 N N . TYR A 1 341 ? -23.271 -23.154 -4.022 1.00 96.12 341 TYR A N 1
ATOM 2735 C CA . TYR A 1 341 ? -23.991 -22.764 -5.231 1.00 96.12 341 TYR A CA 1
ATOM 2736 C C . TYR A 1 341 ? -24.102 -21.240 -5.386 1.00 96.12 341 TYR A C 1
ATOM 2738 O O . TYR A 1 341 ? -23.892 -20.723 -6.483 1.00 96.12 341 TYR A O 1
ATOM 2746 N N . VAL A 1 342 ? -24.386 -20.512 -4.301 1.00 97.31 342 VAL A N 1
ATOM 2747 C CA . VAL A 1 342 ? -24.412 -19.037 -4.294 1.00 97.31 342 VAL A CA 1
ATOM 2748 C C . VAL A 1 342 ? -23.035 -18.479 -4.655 1.00 97.31 342 VAL A C 1
ATOM 2750 O O . VAL A 1 342 ? -22.938 -17.656 -5.563 1.00 97.31 342 VAL A O 1
ATOM 2753 N N . ALA A 1 343 ? -21.981 -18.979 -4.007 1.00 97.88 343 ALA A N 1
ATOM 2754 C CA . ALA A 1 343 ? -20.604 -18.562 -4.241 1.00 97.88 343 ALA A CA 1
ATOM 2755 C C . ALA A 1 343 ? -20.170 -18.794 -5.698 1.00 97.88 343 ALA A C 1
ATOM 2757 O O . ALA A 1 343 ? -19.642 -17.894 -6.347 1.00 97.88 343 ALA A O 1
ATOM 2758 N N . HIS A 1 344 ? -20.445 -19.981 -6.246 1.00 96.81 344 HIS A N 1
ATOM 2759 C CA . HIS A 1 344 ? -20.098 -20.315 -7.626 1.00 96.81 344 HIS A CA 1
ATOM 2760 C C . HIS A 1 344 ? -20.889 -19.461 -8.624 1.00 96.81 344 HIS A C 1
ATOM 2762 O O . HIS A 1 344 ? -20.331 -18.940 -9.590 1.00 96.81 344 HIS A O 1
ATOM 2768 N N . THR A 1 345 ? -22.185 -19.258 -8.364 1.00 96.94 345 THR A N 1
ATOM 2769 C CA . THR A 1 345 ? -23.043 -18.385 -9.180 1.00 96.94 345 THR A CA 1
ATOM 2770 C C . THR A 1 345 ? -22.492 -16.963 -9.232 1.00 96.94 345 THR A C 1
ATOM 2772 O O . THR A 1 345 ? -22.480 -16.349 -10.299 1.00 96.94 345 THR A O 1
ATOM 2775 N N . HIS A 1 346 ? -22.003 -16.447 -8.104 1.00 97.25 346 HIS A N 1
ATOM 2776 C CA . HIS A 1 346 ? -21.438 -15.104 -8.044 1.00 97.25 346 HIS A CA 1
ATOM 2777 C C . HIS A 1 346 ? -20.105 -14.991 -8.777 1.00 97.25 346 HIS A C 1
ATOM 2779 O O . HIS A 1 346 ? -19.929 -14.074 -9.577 1.00 97.25 346 HIS A O 1
ATOM 2785 N N . ALA A 1 347 ? -19.202 -15.956 -8.586 1.00 96.00 347 ALA A N 1
ATOM 2786 C CA . ALA A 1 347 ? -17.925 -15.987 -9.294 1.00 96.00 347 ALA A CA 1
ATOM 2787 C C . ALA A 1 347 ? -18.129 -15.997 -10.825 1.00 96.00 347 ALA A C 1
ATOM 2789 O O . ALA A 1 347 ? -17.442 -15.283 -11.559 1.00 96.00 347 ALA A O 1
ATOM 2790 N N . VAL A 1 348 ? -19.130 -16.741 -11.315 1.00 96.25 348 VAL A N 1
ATOM 2791 C CA . VAL A 1 348 ? -19.541 -16.713 -12.728 1.00 96.25 348 VAL A CA 1
ATOM 2792 C C . VAL A 1 348 ? -20.088 -15.343 -13.127 1.00 96.25 348 VAL A C 1
ATOM 2794 O O . VAL A 1 348 ? -19.682 -14.803 -14.156 1.00 96.25 348 VAL A O 1
ATOM 2797 N N . ASP A 1 349 ? -20.982 -14.759 -12.328 1.00 96.56 349 ASP A N 1
ATOM 2798 C CA . ASP A 1 349 ? -21.569 -13.449 -12.617 1.00 96.56 349 ASP A CA 1
ATOM 2799 C C . ASP A 1 349 ? -20.505 -12.351 -12.740 1.00 96.56 349 ASP A C 1
ATOM 2801 O O . ASP A 1 349 ? -20.540 -11.555 -13.681 1.00 96.56 349 ASP A O 1
ATOM 2805 N N . ILE A 1 350 ? -19.510 -12.354 -11.851 1.00 92.50 350 ILE A N 1
ATOM 2806 C CA . ILE A 1 350 ? -18.416 -11.382 -11.874 1.00 92.50 350 ILE A CA 1
ATOM 2807 C C . ILE A 1 350 ? -17.594 -11.480 -13.155 1.00 92.50 350 ILE A C 1
ATOM 2809 O O . ILE A 1 350 ? -17.312 -10.479 -13.821 1.00 92.50 350 ILE A O 1
ATOM 2813 N N . ILE A 1 351 ? -17.222 -12.699 -13.526 1.00 92.81 351 ILE A N 1
ATOM 2814 C CA . ILE A 1 351 ? -16.365 -12.939 -14.684 1.00 92.81 351 ILE A CA 1
ATOM 2815 C C . ILE A 1 351 ? -17.088 -12.681 -16.010 1.00 92.81 351 ILE A C 1
ATOM 2817 O O . ILE A 1 351 ? -16.471 -12.164 -16.949 1.00 92.81 351 ILE A O 1
ATOM 2821 N N . GLU A 1 352 ? -18.362 -13.061 -16.111 1.00 93.94 352 GLU A N 1
ATOM 2822 C CA . GLU A 1 352 ? -19.111 -13.003 -17.369 1.00 93.94 352 GLU A CA 1
ATOM 2823 C C . GLU A 1 352 ? -19.834 -11.661 -17.566 1.00 93.94 352 GLU A C 1
ATOM 2825 O O . GLU A 1 352 ? -19.962 -11.204 -18.704 1.00 93.94 352 GLU A O 1
ATOM 2830 N N . ASN A 1 353 ? -20.262 -10.999 -16.484 1.00 92.44 353 ASN A N 1
ATOM 2831 C CA . ASN A 1 353 ? -21.104 -9.800 -16.557 1.00 92.44 353 ASN A CA 1
ATOM 2832 C C . ASN A 1 353 ? -20.458 -8.531 -15.988 1.00 92.44 353 ASN A C 1
ATOM 2834 O O . ASN A 1 353 ? -21.034 -7.455 -16.157 1.00 92.44 353 ASN A O 1
ATOM 2838 N N . ASN A 1 354 ? -19.281 -8.636 -15.358 1.00 89.06 354 ASN A N 1
ATOM 2839 C CA . ASN A 1 354 ? -18.513 -7.513 -14.817 1.00 89.06 354 ASN A CA 1
ATOM 2840 C C . ASN A 1 354 ? -19.355 -6.510 -13.969 1.00 89.06 354 ASN A C 1
ATOM 2842 O O . ASN A 1 354 ? -19.274 -5.306 -14.200 1.00 89.06 354 ASN A O 1
ATOM 2846 N N . PRO A 1 355 ? -20.208 -6.937 -13.017 1.00 89.06 355 PRO A N 1
ATOM 2847 C CA . PRO A 1 355 ? -20.930 -6.025 -12.123 1.00 89.06 355 PRO A CA 1
ATOM 2848 C C . PRO A 1 355 ? -20.013 -5.275 -11.147 1.00 89.06 355 PRO A C 1
ATOM 2850 O O . PRO A 1 355 ? -20.430 -4.282 -10.559 1.00 89.06 355 PRO A O 1
ATOM 2853 N N . ASP A 1 356 ? -18.790 -5.766 -10.979 1.00 83.94 356 ASP A N 1
ATOM 2854 C CA . ASP A 1 356 ? -17.734 -5.247 -10.119 1.00 83.94 356 ASP A CA 1
ATOM 2855 C C . ASP A 1 356 ? -16.932 -4.104 -10.759 1.00 83.94 356 ASP A C 1
ATOM 2857 O O . ASP A 1 356 ? -15.990 -3.611 -10.154 1.00 83.94 356 ASP A O 1
ATOM 2861 N N . VAL A 1 357 ? -17.277 -3.684 -11.982 1.00 78.38 357 VAL A N 1
ATOM 2862 C CA . VAL A 1 357 ? -16.642 -2.543 -12.661 1.00 78.38 357 VAL A CA 1
ATOM 2863 C C . VAL A 1 357 ? -17.579 -1.330 -12.696 1.00 78.38 357 VAL A C 1
ATOM 2865 O O . VAL A 1 357 ? -18.786 -1.440 -12.475 1.00 78.38 357 VAL A O 1
ATOM 2868 N N . ALA A 1 358 ? -17.036 -0.156 -13.037 1.00 72.75 358 ALA A N 1
ATOM 2869 C CA . ALA A 1 358 ? -17.790 1.095 -13.197 1.00 72.75 358 ALA A CA 1
ATOM 2870 C C . ALA A 1 358 ? -18.533 1.553 -11.921 1.00 72.75 358 ALA A C 1
ATOM 2872 O O . ALA A 1 358 ? -19.724 1.896 -11.970 1.00 72.75 358 ALA A O 1
ATOM 2873 N N . GLY A 1 359 ? -17.814 1.588 -10.793 1.00 68.88 359 GLY A N 1
ATOM 2874 C CA . GLY A 1 359 ? -18.302 2.068 -9.492 1.00 68.88 359 GLY A CA 1
ATOM 2875 C C . GLY A 1 359 ? -19.067 1.023 -8.674 1.00 68.88 359 GLY A C 1
ATOM 2876 O O . GLY A 1 359 ? -19.890 1.387 -7.838 1.00 68.88 359 GLY A O 1
ATOM 2877 N N . GLY A 1 360 ? -18.878 -0.262 -8.980 1.00 74.56 360 GLY A N 1
ATOM 2878 C CA . GLY A 1 360 ? -19.186 -1.374 -8.083 1.00 74.56 360 GLY A CA 1
ATOM 2879 C C . GLY A 1 360 ? -17.888 -2.006 -7.585 1.00 74.56 360 GLY A C 1
ATOM 2880 O O . GLY A 1 360 ? -16.821 -1.706 -8.111 1.00 74.56 360 GLY A O 1
ATOM 2881 N N . ASN A 1 361 ? -17.980 -2.881 -6.591 1.00 84.50 361 ASN A N 1
ATOM 2882 C CA . ASN A 1 361 ? -16.857 -3.707 -6.149 1.00 84.50 361 ASN A CA 1
ATOM 2883 C C . ASN A 1 361 ? -17.172 -5.207 -6.285 1.00 84.50 361 ASN A C 1
ATOM 2885 O O . ASN A 1 361 ? -18.217 -5.601 -6.812 1.00 84.50 361 ASN A O 1
ATOM 2889 N N . MET A 1 362 ? -16.276 -6.039 -5.766 1.00 87.88 362 MET A N 1
ATOM 2890 C CA . MET A 1 362 ? -16.332 -7.501 -5.771 1.00 87.88 362 MET A CA 1
ATOM 2891 C C . MET A 1 362 ? -17.562 -8.125 -5.076 1.00 87.88 362 MET A C 1
ATOM 2893 O O . MET A 1 362 ? -17.835 -9.300 -5.283 1.00 87.88 362 MET A O 1
ATOM 2897 N N . HIS A 1 363 ? -18.357 -7.350 -4.338 1.00 90.75 363 HIS A N 1
ATOM 2898 C CA . HIS A 1 363 ? -19.642 -7.778 -3.767 1.00 90.75 363 HIS A CA 1
ATOM 2899 C C . HIS A 1 363 ? -20.855 -7.393 -4.630 1.00 90.75 363 HIS A C 1
ATOM 2901 O O . HIS A 1 363 ? -22.010 -7.562 -4.226 1.00 90.75 363 HIS A O 1
ATOM 2907 N N . SER A 1 364 ? -20.625 -6.832 -5.819 1.00 92.81 364 SER A N 1
ATOM 2908 C CA . SER A 1 364 ? -21.686 -6.425 -6.742 1.00 92.81 364 SER A CA 1
ATOM 2909 C C . SER A 1 364 ? -22.270 -7.618 -7.490 1.00 92.81 364 SER A C 1
ATOM 2911 O O . SER A 1 364 ? -21.559 -8.539 -7.881 1.00 92.81 364 SER A O 1
ATOM 2913 N N . TRP A 1 365 ? -23.575 -7.561 -7.740 1.00 95.62 365 TRP A N 1
ATOM 2914 C CA . TRP A 1 365 ? -24.349 -8.569 -8.458 1.00 95.62 365 TRP A CA 1
ATOM 2915 C C . TRP A 1 365 ? -25.050 -7.932 -9.653 1.00 95.62 365 TRP A C 1
ATOM 2917 O O . TRP A 1 365 ? -25.789 -6.951 -9.514 1.00 95.62 365 TRP A O 1
ATOM 2927 N N . SER A 1 366 ? -24.864 -8.508 -10.835 1.00 95.62 366 SER A N 1
ATOM 2928 C CA . SER A 1 366 ? -25.435 -7.994 -12.075 1.00 95.62 366 SER A CA 1
ATOM 2929 C C . SER A 1 366 ? -26.955 -8.183 -12.130 1.00 95.62 366 SER A C 1
ATOM 2931 O O . SER A 1 366 ? -27.571 -8.839 -11.290 1.00 95.62 366 SER A O 1
ATOM 2933 N N . ASN A 1 367 ? -27.589 -7.631 -13.164 1.00 95.00 367 ASN A N 1
ATOM 2934 C CA . ASN A 1 367 ? -29.002 -7.866 -13.464 1.00 95.00 367 ASN A CA 1
ATOM 2935 C C . ASN A 1 367 ? -29.242 -9.062 -14.407 1.00 95.00 367 ASN A C 1
ATOM 2937 O O . ASN A 1 367 ? -30.305 -9.142 -15.024 1.00 95.00 367 ASN A O 1
ATOM 2941 N N . LYS A 1 368 ? -28.259 -9.957 -14.573 1.00 95.69 368 LYS A N 1
ATOM 2942 C CA . LYS A 1 368 ? -28.315 -11.077 -15.530 1.00 95.69 368 LYS A CA 1
ATOM 2943 C C . LYS A 1 368 ? -28.830 -12.386 -14.940 1.00 95.69 368 LYS A C 1
ATOM 2945 O O . LYS A 1 368 ? -29.004 -13.349 -15.683 1.00 95.69 368 LYS A O 1
ATOM 2950 N N . GLY A 1 369 ? -29.124 -12.415 -13.643 1.00 92.75 369 GLY A N 1
ATOM 2951 C CA . GLY A 1 369 ? -29.676 -13.579 -12.961 1.00 92.75 369 GLY A CA 1
ATOM 2952 C C . GLY A 1 369 ? -31.053 -13.372 -12.348 1.00 92.75 369 GLY A C 1
ATOM 2953 O O . GLY A 1 369 ? -31.665 -12.310 -12.450 1.00 92.75 369 GLY A O 1
ATOM 2954 N N . LYS A 1 370 ? -31.545 -14.422 -11.685 1.00 91.81 370 LYS A N 1
ATOM 2955 C CA . LYS A 1 370 ? -32.827 -14.428 -10.961 1.00 91.81 370 LYS A CA 1
ATOM 2956 C C . LYS A 1 370 ? -32.651 -13.977 -9.507 1.00 91.81 370 LYS A C 1
ATOM 2958 O O . LYS A 1 370 ? -33.102 -14.640 -8.585 1.00 91.81 370 LYS A O 1
ATOM 2963 N N . TRP A 1 371 ? -31.980 -12.850 -9.325 1.00 94.81 371 TRP A N 1
ATOM 2964 C CA . TRP A 1 371 ? -31.727 -12.205 -8.039 1.00 94.81 371 TRP A CA 1
ATOM 2965 C C . TRP A 1 371 ? -31.896 -10.697 -8.203 1.00 94.81 371 TRP A C 1
ATOM 2967 O O . TRP A 1 371 ? -31.952 -10.170 -9.318 1.00 94.81 371 TRP A O 1
ATOM 2977 N N . LYS A 1 372 ? -31.968 -9.966 -7.095 1.00 94.56 372 LYS A N 1
ATOM 2978 C CA . LYS A 1 372 ? -32.015 -8.507 -7.141 1.00 94.56 372 LYS A CA 1
ATOM 2979 C C . LYS A 1 372 ? -30.626 -7.950 -7.458 1.00 94.56 372 LYS A C 1
ATOM 2981 O O . LYS A 1 372 ? -29.694 -8.176 -6.698 1.00 94.56 372 LYS A O 1
ATOM 2986 N N . ALA A 1 373 ? -30.463 -7.216 -8.553 1.00 93.88 373 ALA A N 1
ATOM 2987 C CA . ALA A 1 373 ? -29.174 -6.598 -8.873 1.00 93.88 373 ALA A CA 1
ATOM 2988 C C . ALA A 1 373 ? -28.710 -5.643 -7.757 1.00 93.88 373 ALA A C 1
ATOM 2990 O O . ALA A 1 373 ? -29.528 -4.948 -7.144 1.00 93.88 373 ALA A O 1
ATOM 2991 N N . VAL A 1 374 ? -27.401 -5.609 -7.517 1.00 90.06 374 VAL A N 1
ATOM 2992 C CA . VAL A 1 374 ? -26.741 -4.815 -6.475 1.00 90.06 374 VAL A CA 1
ATOM 2993 C C . VAL A 1 374 ? -25.471 -4.229 -7.059 1.00 90.06 374 VAL A C 1
ATOM 2995 O O . VAL A 1 374 ? -24.613 -4.964 -7.533 1.00 90.06 374 VAL A O 1
ATOM 2998 N N . ARG A 1 375 ? -25.335 -2.908 -6.995 1.00 88.94 375 ARG A N 1
ATOM 2999 C CA . ARG A 1 375 ? -24.055 -2.246 -7.235 1.00 88.94 375 ARG A CA 1
ATOM 3000 C C . ARG A 1 375 ? -23.472 -1.931 -5.877 1.00 88.94 375 ARG A C 1
ATOM 3002 O O . ARG A 1 375 ? -23.786 -0.880 -5.325 1.00 88.94 375 ARG A O 1
ATOM 3009 N N . TYR A 1 376 ? -22.696 -2.854 -5.339 1.00 76.81 376 TYR A N 1
ATOM 3010 C CA . TYR A 1 376 ? -22.225 -2.736 -3.976 1.00 76.81 376 TYR A CA 1
ATOM 3011 C C . TYR A 1 376 ? -21.257 -1.554 -3.877 1.00 76.81 376 TYR A C 1
ATOM 3013 O O . TYR A 1 376 ? -20.289 -1.477 -4.635 1.00 76.81 376 TYR A O 1
ATOM 3021 N N . THR A 1 377 ? -21.589 -0.602 -3.005 1.00 70.00 377 THR A N 1
ATOM 3022 C CA . THR A 1 377 ? -20.876 0.668 -2.854 1.00 70.00 377 THR A CA 1
ATOM 3023 C C . THR A 1 377 ? -19.905 0.635 -1.673 1.00 70.00 377 THR A C 1
ATOM 3025 O O . THR A 1 377 ? -20.215 -0.037 -0.685 1.00 70.00 377 THR A O 1
ATOM 3028 N N . PRO A 1 378 ? -18.816 1.428 -1.737 1.00 60.22 378 PRO A N 1
ATOM 3029 C CA . PRO A 1 378 ? -17.828 1.631 -0.672 1.00 60.22 378 PRO A CA 1
ATOM 3030 C C . PRO A 1 378 ? -18.313 2.162 0.689 1.00 60.22 378 PRO A C 1
ATOM 3032 O O . PRO A 1 378 ? -17.515 2.610 1.501 1.00 60.22 378 PRO A O 1
ATOM 3035 N N . ASP A 1 379 ? -19.613 2.237 0.936 1.00 67.81 379 ASP A N 1
ATOM 3036 C CA . ASP A 1 379 ? -20.173 2.670 2.219 1.00 67.81 379 ASP A CA 1
ATOM 3037 C C . ASP A 1 379 ? -20.891 1.522 2.942 1.00 67.81 379 ASP A C 1
ATOM 3039 O O . ASP A 1 379 ? -21.631 1.747 3.905 1.00 67.81 379 ASP A O 1
ATOM 3043 N N . HIS A 1 380 ? -20.754 0.301 2.415 1.00 70.06 380 HIS A N 1
ATOM 3044 C CA . HIS A 1 380 ? -21.494 -0.904 2.779 1.00 70.06 380 HIS A CA 1
ATOM 3045 C C . HIS A 1 380 ? -23.019 -0.720 2.963 1.00 70.06 380 HIS A C 1
ATOM 3047 O O . HIS A 1 380 ? -23.689 -1.598 3.520 1.00 70.06 380 HIS A O 1
ATOM 3053 N N . ARG A 1 381 ? -23.641 0.368 2.470 1.00 72.06 381 ARG A N 1
ATOM 3054 C CA . ARG A 1 381 ? -25.082 0.641 2.691 1.00 72.06 381 ARG A CA 1
ATOM 3055 C C . ARG A 1 381 ? -25.982 -0.426 2.084 1.00 72.06 381 ARG A C 1
ATOM 3057 O O . ARG A 1 381 ? -27.149 -0.550 2.455 1.00 72.06 381 ARG A O 1
ATOM 3064 N N . GLN A 1 382 ? -25.440 -1.188 1.142 1.00 75.50 382 GLN A N 1
ATOM 3065 C CA . GLN A 1 382 ? -26.120 -2.259 0.430 1.00 75.50 382 GLN A CA 1
ATOM 3066 C C . GLN A 1 382 ? -25.855 -3.646 1.031 1.00 75.50 382 GLN A C 1
ATOM 3068 O O . GLN A 1 382 ? -26.305 -4.636 0.455 1.00 75.50 382 GLN A O 1
ATOM 3073 N N . GLY A 1 383 ? -25.214 -3.727 2.207 1.00 80.81 383 GLY A N 1
ATOM 3074 C CA . GLY A 1 383 ? -24.911 -4.975 2.915 1.00 80.81 383 GLY A CA 1
ATOM 3075 C C . GLY A 1 383 ? -26.100 -5.932 2.986 1.00 80.81 383 GLY A C 1
ATOM 3076 O O . GLY A 1 383 ? -25.978 -7.091 2.615 1.00 80.81 383 GLY A O 1
ATOM 3077 N N . GLN A 1 384 ? -27.299 -5.436 3.314 1.00 85.12 384 GLN A N 1
ATOM 3078 C CA . GLN A 1 384 ? -28.518 -6.259 3.374 1.00 85.12 384 GLN A CA 1
ATOM 3079 C C . GLN A 1 384 ? -28.890 -6.936 2.042 1.00 85.12 384 GLN A C 1
ATOM 3081 O O . GLN A 1 384 ? -29.465 -8.027 2.038 1.00 85.12 384 GLN A O 1
ATOM 3086 N N . LEU A 1 385 ? -28.591 -6.299 0.908 1.00 88.00 385 LEU A N 1
ATOM 3087 C CA . LEU A 1 385 ? -28.879 -6.862 -0.410 1.00 88.00 385 LEU A CA 1
ATOM 3088 C C . LEU A 1 385 ? -27.867 -7.944 -0.802 1.00 88.00 385 LEU A C 1
ATOM 3090 O O . LEU A 1 385 ? -28.233 -8.869 -1.518 1.00 88.00 385 LEU A O 1
ATOM 3094 N N . MET A 1 386 ? -26.624 -7.856 -0.318 1.00 90.06 386 MET A N 1
ATOM 3095 C CA . MET A 1 386 ? -25.656 -8.952 -0.410 1.00 90.06 386 MET A CA 1
ATOM 3096 C C . MET A 1 386 ? -26.049 -10.078 0.557 1.00 90.06 386 MET A C 1
ATOM 3098 O O . MET A 1 386 ? -26.188 -11.226 0.152 1.00 90.06 386 MET A O 1
ATOM 3102 N N . TRP A 1 387 ? -26.385 -9.758 1.808 1.00 91.62 387 TRP A N 1
ATOM 3103 C CA . TRP A 1 387 ? -26.675 -10.778 2.818 1.00 91.62 387 TRP A CA 1
ATOM 3104 C C . TRP A 1 387 ? -27.892 -11.651 2.514 1.00 91.62 387 TRP A C 1
ATOM 3106 O O . TRP A 1 387 ? -27.958 -12.791 2.968 1.00 91.62 387 TRP A O 1
ATOM 3116 N N . SER A 1 388 ? -28.845 -11.137 1.737 1.00 93.75 388 SER A N 1
ATOM 3117 C CA . SER A 1 388 ? -30.051 -11.865 1.329 1.00 93.75 388 SER A CA 1
ATOM 3118 C C . SER A 1 388 ? -29.841 -12.791 0.125 1.00 93.75 388 SER A C 1
ATOM 3120 O O . SER A 1 388 ? -30.716 -13.616 -0.152 1.00 93.75 388 SER A O 1
ATOM 3122 N N . LYS A 1 389 ? -28.687 -12.740 -0.559 1.00 95.69 389 LYS A N 1
ATOM 3123 C CA . LYS A 1 389 ? -28.405 -13.556 -1.757 1.00 95.69 389 LYS A CA 1
ATOM 3124 C C . LYS A 1 389 ? -28.631 -15.052 -1.577 1.00 95.69 389 LYS A C 1
ATOM 3126 O O . LYS A 1 389 ? -29.261 -15.636 -2.461 1.00 95.69 389 LYS A O 1
ATOM 3131 N N . PRO A 1 390 ? -28.241 -15.682 -0.453 1.00 95.69 390 PRO A N 1
ATOM 3132 C CA . PRO A 1 390 ? -28.542 -17.089 -0.240 1.00 95.69 390 PRO A CA 1
ATOM 3133 C C . PRO A 1 390 ? -30.037 -17.407 -0.329 1.00 95.69 390 PRO A C 1
ATOM 3135 O O . PRO A 1 390 ? -30.402 -18.405 -0.947 1.00 95.69 390 PRO A O 1
ATOM 3138 N N . THR A 1 391 ? -30.897 -16.528 0.196 1.00 94.00 391 THR A N 1
ATOM 3139 C CA . THR A 1 391 ? -32.359 -16.702 0.158 1.00 94.00 391 THR A CA 1
ATOM 3140 C C . THR A 1 391 ? -32.972 -16.438 -1.217 1.00 94.00 391 THR A C 1
ATOM 3142 O O . THR A 1 391 ? -34.028 -16.989 -1.524 1.00 94.00 391 THR A O 1
ATOM 3145 N N . GLU A 1 392 ? -32.324 -15.610 -2.043 1.00 95.19 392 GLU A N 1
ATOM 3146 C CA . GLU A 1 392 ? -32.758 -15.311 -3.413 1.00 95.19 392 GLU A CA 1
ATOM 3147 C C . GLU A 1 392 ? -32.385 -16.431 -4.398 1.00 95.19 392 GLU A C 1
ATOM 3149 O O . GLU A 1 392 ? -33.144 -16.714 -5.322 1.00 95.19 392 GLU A O 1
ATOM 3154 N N . ILE A 1 393 ? -31.214 -17.048 -4.212 1.00 94.81 393 ILE A N 1
ATOM 3155 C CA . ILE A 1 393 ? -30.556 -17.894 -5.223 1.00 94.81 393 ILE A CA 1
ATOM 3156 C C . ILE A 1 393 ? -30.636 -19.386 -4.885 1.00 94.81 393 ILE A C 1
ATOM 3158 O O . ILE A 1 393 ? -30.435 -20.221 -5.763 1.00 94.81 393 ILE A O 1
ATOM 3162 N N . SER A 1 394 ? -30.902 -19.739 -3.626 1.00 94.62 394 SER A N 1
ATOM 3163 C CA . SER A 1 394 ? -30.820 -21.121 -3.151 1.00 94.62 394 SER A CA 1
ATOM 3164 C C . SER A 1 394 ? -31.923 -21.476 -2.149 1.00 94.62 394 SER A C 1
ATOM 3166 O O . SER A 1 394 ? -32.778 -20.663 -1.789 1.00 94.62 394 SER A O 1
ATOM 3168 N N . ASN A 1 395 ? -31.896 -22.713 -1.643 1.00 93.88 395 ASN A N 1
ATOM 3169 C CA . ASN A 1 395 ? -32.800 -23.138 -0.578 1.00 93.88 395 ASN A CA 1
ATOM 3170 C C . ASN A 1 395 ? -32.362 -22.677 0.820 1.00 93.88 395 ASN A C 1
ATOM 3172 O O . ASN A 1 395 ? -33.137 -22.836 1.764 1.00 93.88 395 ASN A O 1
ATOM 3176 N N . TYR A 1 396 ? -31.184 -22.065 0.967 1.00 93.94 396 TYR A N 1
ATOM 3177 C CA . TYR A 1 396 ? -30.716 -21.537 2.245 1.00 93.94 396 TYR A CA 1
ATOM 3178 C C . TYR A 1 396 ? -31.597 -20.365 2.706 1.00 93.94 396 TYR A C 1
ATOM 3180 O O . TYR A 1 396 ? -31.686 -19.340 2.039 1.00 93.94 396 TYR A O 1
ATOM 3188 N N . LYS A 1 397 ? -32.293 -20.519 3.841 1.00 91.12 397 LYS A N 1
ATOM 3189 C CA . LYS A 1 397 ? -33.336 -19.575 4.307 1.00 91.12 397 LYS A CA 1
ATOM 3190 C C . LYS A 1 397 ? -32.834 -18.451 5.212 1.00 91.12 397 LYS A C 1
ATOM 3192 O O . LYS A 1 397 ? -33.644 -17.677 5.713 1.00 91.12 397 LYS A O 1
ATOM 3197 N N . PHE A 1 398 ? -31.527 -18.364 5.418 1.00 92.00 398 PHE A N 1
ATOM 3198 C CA . PHE A 1 398 ? -30.910 -17.398 6.319 1.00 92.00 398 PHE A CA 1
ATOM 3199 C C . PHE A 1 398 ? -29.974 -16.469 5.555 1.00 92.00 398 PHE A C 1
ATOM 3201 O O . PHE A 1 398 ? -29.611 -16.735 4.409 1.00 92.00 398 PHE A O 1
ATOM 3208 N N . ASN A 1 399 ? -29.575 -15.382 6.207 1.00 90.56 399 ASN A N 1
ATOM 3209 C CA . ASN A 1 399 ? -28.576 -14.491 5.643 1.00 90.56 399 ASN A CA 1
ATOM 3210 C C . ASN A 1 399 ? -27.208 -15.178 5.576 1.00 90.56 399 ASN A C 1
ATOM 3212 O O . ASN A 1 399 ? -26.882 -16.031 6.411 1.00 90.56 399 ASN A O 1
ATOM 3216 N N . GLY A 1 400 ? -26.410 -14.762 4.597 1.00 92.25 400 GLY A N 1
ATOM 3217 C CA . GLY A 1 400 ? -25.008 -15.140 4.480 1.00 92.25 400 GLY A CA 1
ATOM 3218 C C . GLY A 1 400 ? -24.097 -13.926 4.369 1.00 92.25 400 GLY A C 1
ATOM 3219 O O . GLY A 1 400 ? -24.551 -12.825 4.077 1.00 92.25 400 GLY A O 1
ATOM 3220 N N . PHE A 1 401 ? -22.814 -14.133 4.615 1.00 92.50 401 PHE A N 1
ATOM 3221 C CA . PHE A 1 401 ? -21.782 -13.105 4.525 1.00 92.50 401 PHE A CA 1
ATOM 3222 C C . PHE A 1 401 ? -20.711 -13.553 3.551 1.00 92.50 401 PHE A C 1
ATOM 3224 O O . PHE A 1 401 ? -20.396 -14.737 3.517 1.00 92.50 401 PHE A O 1
ATOM 3231 N N . GLU A 1 402 ? -20.149 -12.627 2.790 1.00 94.31 402 GLU A N 1
ATOM 3232 C CA . GLU A 1 402 ? -19.219 -12.946 1.716 1.00 94.31 402 GLU A CA 1
ATOM 3233 C C . GLU A 1 402 ? -17.819 -12.402 1.988 1.00 94.31 402 GLU A C 1
ATOM 3235 O O . GLU A 1 402 ? -17.668 -11.282 2.471 1.00 94.31 402 GLU A O 1
ATOM 3240 N N . ILE A 1 403 ? -16.815 -13.187 1.600 1.00 94.12 403 ILE A N 1
ATOM 3241 C CA . ILE A 1 403 ? -15.472 -12.705 1.271 1.00 94.12 403 ILE A CA 1
ATOM 3242 C C . ILE A 1 403 ? -15.131 -13.152 -0.149 1.00 94.12 403 ILE A C 1
ATOM 3244 O O . ILE A 1 403 ? -15.499 -14.260 -0.554 1.00 94.12 403 ILE A O 1
ATOM 3248 N N . SER A 1 404 ? -14.405 -12.318 -0.885 1.00 93.75 404 SER A N 1
ATOM 3249 C CA . SER A 1 404 ? -14.090 -12.592 -2.286 1.00 93.75 404 SER A CA 1
ATOM 3250 C C . SER A 1 404 ? -12.621 -12.332 -2.582 1.00 93.75 404 SER A C 1
ATOM 3252 O O . SER A 1 404 ? -11.989 -11.469 -1.985 1.00 93.75 404 SER A O 1
ATOM 3254 N N . PHE A 1 405 ? -12.056 -13.107 -3.498 1.00 91.19 405 PHE A N 1
ATOM 3255 C CA . PHE A 1 405 ? -10.706 -12.948 -4.025 1.00 91.19 405 PHE A CA 1
ATOM 3256 C C . PHE A 1 405 ? -10.778 -12.977 -5.548 1.00 91.19 405 PHE A C 1
ATOM 3258 O O . PHE A 1 405 ? -11.518 -13.768 -6.133 1.00 91.19 405 PHE A O 1
ATOM 3265 N N . GLY A 1 406 ? -9.993 -12.133 -6.205 1.00 86.94 406 GLY A N 1
ATOM 3266 C CA . GLY A 1 406 ? -9.947 -12.081 -7.654 1.00 86.94 406 GLY A CA 1
ATOM 3267 C C . GLY A 1 406 ? -8.578 -11.649 -8.133 1.00 86.94 406 GLY A C 1
ATOM 3268 O O . GLY A 1 406 ? -7.993 -10.707 -7.609 1.00 86.94 406 GLY A O 1
ATOM 3269 N N . HIS A 1 407 ? -8.080 -12.310 -9.171 1.00 74.88 407 HIS A N 1
ATOM 3270 C CA . HIS A 1 407 ? -6.938 -11.801 -9.913 1.00 74.88 407 HIS A CA 1
ATOM 3271 C C . HIS A 1 407 ? -7.281 -10.462 -10.577 1.00 74.88 407 HIS A C 1
ATOM 3273 O O . HIS A 1 407 ? -8.432 -10.188 -10.929 1.00 74.88 407 HIS A O 1
ATOM 3279 N N . LEU A 1 408 ? -6.257 -9.645 -10.818 1.00 67.38 408 LEU A N 1
ATOM 3280 C CA . LEU A 1 408 ? -6.413 -8.402 -11.567 1.00 67.38 408 LEU A CA 1
ATOM 3281 C C . LEU A 1 408 ? -6.958 -8.682 -12.977 1.00 67.38 408 LEU A C 1
ATOM 3283 O O . LEU A 1 408 ? -6.652 -9.703 -13.609 1.00 67.38 408 LEU A O 1
ATOM 3287 N N . HIS A 1 409 ? -7.769 -7.767 -13.505 1.00 54.34 409 HIS A N 1
ATOM 3288 C CA . HIS A 1 409 ? -8.138 -7.804 -14.917 1.00 54.34 409 HIS A CA 1
ATOM 3289 C C . HIS A 1 409 ? -6.888 -7.490 -15.776 1.00 54.34 409 HIS A C 1
ATOM 3291 O O . HIS A 1 409 ? -6.115 -6.609 -15.411 1.00 54.34 409 HIS A O 1
ATOM 3297 N N . PRO A 1 410 ? -6.632 -8.183 -16.907 1.00 54.97 410 PRO A N 1
ATOM 3298 C CA . PRO A 1 410 ? -7.460 -9.194 -17.574 1.00 54.97 410 PRO A CA 1
ATOM 3299 C C . PRO A 1 410 ? -7.196 -10.635 -17.124 1.00 54.97 410 PRO A C 1
ATOM 3301 O O . PRO A 1 410 ? -7.900 -11.545 -17.574 1.00 54.97 410 PRO A O 1
ATOM 3304 N N . LEU A 1 411 ? -6.201 -10.861 -16.259 1.00 64.56 411 LEU A N 1
ATOM 3305 C CA . LEU A 1 411 ? -5.759 -12.202 -15.875 1.00 64.56 411 LEU A CA 1
ATOM 3306 C C . LEU A 1 411 ? -6.921 -13.036 -15.342 1.00 64.56 411 LEU A C 1
ATOM 3308 O O . LEU A 1 411 ? -7.043 -14.191 -15.739 1.00 64.56 411 LEU A O 1
ATOM 3312 N N . ARG A 1 412 ? -7.860 -12.432 -14.600 1.00 74.31 412 ARG A N 1
ATOM 3313 C CA . ARG A 1 412 ? -9.039 -13.122 -14.047 1.00 74.31 412 ARG A CA 1
ATOM 3314 C C . ARG A 1 412 ? -9.871 -13.950 -15.031 1.00 74.31 412 ARG A C 1
ATOM 3316 O O . ARG A 1 412 ? -10.510 -14.911 -14.620 1.00 74.31 412 ARG A O 1
ATOM 3323 N N . LYS A 1 413 ? -9.876 -13.617 -16.330 1.00 79.88 413 LYS A N 1
ATOM 3324 C CA . LYS A 1 413 ? -10.616 -14.380 -17.357 1.00 79.88 413 LYS A CA 1
ATOM 3325 C C . LYS A 1 413 ? -9.842 -15.573 -17.924 1.00 79.88 413 LYS A C 1
ATOM 3327 O O . LYS A 1 413 ? -10.419 -16.350 -18.678 1.00 79.88 413 LYS A O 1
ATOM 3332 N N . THR A 1 414 ? -8.555 -15.694 -17.614 1.00 73.31 414 THR A N 1
ATOM 3333 C CA . THR A 1 414 ? -7.638 -16.655 -18.252 1.00 73.31 414 THR A CA 1
ATOM 3334 C C . THR A 1 414 ? -6.802 -17.460 -17.261 1.00 73.31 414 THR A C 1
ATOM 3336 O O . THR A 1 414 ? -6.355 -18.550 -17.606 1.00 73.31 414 THR A O 1
ATOM 3339 N N . SER A 1 415 ? -6.614 -16.967 -16.037 1.00 78.62 415 SER A N 1
ATOM 3340 C CA . SER A 1 415 ? -5.949 -17.679 -14.951 1.00 78.62 415 SER A CA 1
ATOM 3341 C C . SER A 1 415 ? -6.951 -18.446 -14.087 1.00 78.62 415 SER A C 1
ATOM 3343 O O . SER A 1 415 ? -8.162 -18.251 -14.184 1.00 78.62 415 SER A O 1
ATOM 3345 N N . SER A 1 416 ? -6.435 -19.355 -13.264 1.00 84.50 416 SER A N 1
ATOM 3346 C CA . SER A 1 416 ? -7.195 -20.070 -12.234 1.00 84.50 416 SER A CA 1
ATOM 3347 C C . SER A 1 416 ? -6.693 -19.637 -10.865 1.00 84.50 416 SER A C 1
ATOM 3349 O O . SER A 1 416 ? -5.492 -19.432 -10.718 1.00 84.50 416 SER A O 1
ATOM 3351 N N . VAL A 1 417 ? -7.588 -19.498 -9.890 1.00 86.31 417 VAL A N 1
ATOM 3352 C CA . VAL A 1 417 ? -7.210 -19.249 -8.489 1.00 86.31 417 VAL A CA 1
ATOM 3353 C C . VAL A 1 417 ? -6.603 -20.510 -7.886 1.00 86.31 417 VAL A C 1
ATOM 3355 O O . VAL A 1 417 ? -7.195 -21.586 -7.997 1.00 86.31 417 VAL A O 1
ATOM 3358 N N . THR A 1 418 ? -5.462 -20.388 -7.206 1.00 86.88 418 THR A N 1
ATOM 3359 C CA . THR A 1 418 ? -4.994 -21.452 -6.310 1.00 86.88 418 THR A CA 1
ATOM 3360 C C . THR A 1 418 ? -5.577 -21.275 -4.900 1.00 86.88 418 THR A C 1
ATOM 3362 O O . THR A 1 418 ? -5.766 -20.143 -4.443 1.00 86.88 418 THR A O 1
ATOM 3365 N N . PRO A 1 419 ? -5.834 -22.367 -4.155 1.00 88.25 419 PRO A N 1
ATOM 3366 C CA . PRO A 1 419 ? -6.395 -22.275 -2.806 1.00 88.25 419 PRO A CA 1
ATOM 3367 C C . PRO A 1 419 ? -5.571 -21.421 -1.838 1.00 88.25 419 PRO A C 1
ATOM 3369 O O . PRO A 1 419 ? -6.121 -20.671 -1.032 1.00 88.25 419 PRO A O 1
ATOM 3372 N N . THR A 1 420 ? -4.244 -21.518 -1.925 1.00 82.19 420 THR A N 1
ATOM 3373 C CA . THR A 1 420 ? -3.323 -20.779 -1.059 1.00 82.19 420 THR A CA 1
ATOM 3374 C C . THR A 1 420 ? -3.284 -19.291 -1.370 1.00 82.19 420 THR A C 1
ATOM 3376 O O . THR A 1 420 ? -3.185 -18.509 -0.432 1.00 82.19 420 THR A O 1
ATOM 3379 N N . GLU A 1 421 ? -3.385 -18.890 -2.643 1.00 83.31 421 GLU A N 1
ATOM 3380 C CA . GLU A 1 421 ? -3.441 -17.469 -3.022 1.00 83.31 421 GLU A CA 1
ATOM 3381 C C . GLU A 1 421 ? -4.653 -16.788 -2.385 1.00 83.31 421 GLU A C 1
ATOM 3383 O O . GLU A 1 421 ? -4.493 -15.799 -1.670 1.00 83.31 421 GLU A O 1
ATOM 3388 N N . ALA A 1 422 ? -5.845 -17.368 -2.565 1.00 89.00 422 ALA A N 1
ATOM 3389 C CA . ALA A 1 422 ? -7.077 -16.806 -2.019 1.00 89.00 422 ALA A CA 1
ATOM 3390 C C . ALA A 1 422 ? -7.038 -16.713 -0.488 1.00 89.00 422 ALA A C 1
ATOM 3392 O O . ALA A 1 422 ? -7.292 -15.655 0.082 1.00 89.00 422 ALA A O 1
ATOM 3393 N N . VAL A 1 423 ? -6.669 -17.803 0.196 1.00 81.88 423 VAL A N 1
ATOM 3394 C CA . VAL A 1 423 ? -6.685 -17.828 1.667 1.00 81.88 423 VAL A CA 1
ATOM 3395 C C . VAL A 1 423 ? -5.588 -16.954 2.271 1.00 81.88 423 VAL A C 1
ATOM 3397 O O . VAL A 1 423 ? -5.829 -16.327 3.300 1.00 81.88 423 VAL A O 1
ATOM 3400 N N . ASN A 1 424 ? -4.399 -16.874 1.667 1.00 77.06 424 ASN A N 1
ATOM 3401 C CA . ASN A 1 424 ? -3.358 -15.976 2.168 1.00 77.06 424 ASN A CA 1
ATOM 3402 C C . ASN A 1 424 ? -3.754 -14.507 1.997 1.00 77.06 424 ASN A C 1
ATOM 3404 O O . ASN A 1 424 ? -3.572 -13.756 2.949 1.00 77.06 424 ASN A O 1
ATOM 3408 N N . SER A 1 425 ? -4.367 -14.135 0.867 1.00 77.56 425 SER A N 1
ATOM 3409 C CA . SER A 1 425 ? -4.918 -12.787 0.670 1.00 77.56 425 SER A CA 1
ATOM 3410 C C . SER A 1 425 ? -6.010 -12.462 1.696 1.00 77.56 425 SER A C 1
ATOM 3412 O O . SER A 1 425 ? -5.983 -11.423 2.345 1.00 77.56 425 SER A O 1
ATOM 3414 N N . TRP A 1 426 ? -6.942 -13.381 1.957 1.00 88.19 426 TRP A N 1
ATOM 3415 C CA . TRP A 1 426 ? -7.950 -13.136 2.993 1.00 88.19 426 TRP A CA 1
ATOM 3416 C C . TRP A 1 426 ? -7.368 -13.054 4.406 1.00 88.19 426 TRP A C 1
ATOM 3418 O O . TRP A 1 426 ? -7.968 -12.421 5.268 1.00 88.19 426 TRP A O 1
ATOM 3428 N N . LYS A 1 427 ? -6.230 -13.701 4.679 1.00 76.81 427 LYS A N 1
ATOM 3429 C CA . LYS A 1 427 ? -5.552 -13.610 5.979 1.00 76.81 427 LYS A CA 1
ATOM 3430 C C . LYS A 1 427 ? -4.802 -12.289 6.161 1.00 76.81 427 LYS A C 1
ATOM 3432 O O . LYS A 1 427 ? -4.706 -11.847 7.304 1.00 76.81 427 LYS A O 1
ATOM 3437 N N . SER A 1 428 ? -4.251 -11.708 5.093 1.00 67.12 428 SER A N 1
ATOM 3438 C CA . SER A 1 428 ? -3.558 -10.411 5.133 1.00 67.12 428 SER A CA 1
ATOM 3439 C C . SER A 1 428 ? -4.533 -9.238 5.240 1.00 67.12 428 SER A C 1
ATOM 3441 O O . SER A 1 428 ? -4.275 -8.304 5.997 1.00 67.12 428 SER A O 1
ATOM 3443 N N . SER A 1 429 ? -5.708 -9.335 4.611 1.00 71.56 429 SER A N 1
ATOM 3444 C CA . SER A 1 429 ? -6.768 -8.333 4.753 1.00 71.56 429 SER A CA 1
ATOM 3445 C C . SER A 1 429 ? -7.474 -8.442 6.111 1.00 71.56 429 SER A C 1
ATOM 3447 O O . SER A 1 429 ? -8.135 -9.435 6.423 1.00 71.56 429 SER A O 1
ATOM 3449 N N . SER A 1 430 ? -7.379 -7.392 6.932 1.00 72.56 430 SER A N 1
ATOM 3450 C CA . SER A 1 430 ? -7.990 -7.342 8.270 1.00 72.56 430 SER A CA 1
ATOM 3451 C C . SER A 1 430 ? -9.508 -7.556 8.237 1.00 72.56 430 SER A C 1
ATOM 3453 O O . SER A 1 430 ? -10.045 -8.261 9.094 1.00 72.56 430 SER A O 1
ATOM 3455 N N . GLY A 1 431 ? -10.193 -7.009 7.226 1.00 76.12 431 GLY A N 1
ATOM 3456 C CA . GLY A 1 431 ? -11.632 -7.165 7.021 1.00 76.12 431 GLY A CA 1
ATOM 3457 C C . GLY A 1 431 ? -12.018 -8.609 6.705 1.00 76.12 431 GLY A C 1
ATOM 3458 O O . GLY A 1 431 ? -12.847 -9.196 7.406 1.00 76.12 431 GLY A O 1
ATOM 3459 N N . HIS A 1 432 ? -11.370 -9.215 5.707 1.00 88.00 432 HIS A N 1
ATOM 3460 C CA . HIS A 1 432 ? -11.614 -10.607 5.324 1.00 88.00 432 HIS A CA 1
ATOM 3461 C C . HIS A 1 432 ? -11.245 -11.588 6.442 1.00 88.00 432 HIS A C 1
ATOM 3463 O O . HIS A 1 432 ? -12.017 -12.500 6.761 1.00 88.00 432 HIS A O 1
ATOM 3469 N N . ASN A 1 433 ? -10.103 -11.369 7.097 1.00 78.06 433 ASN A N 1
ATOM 3470 C CA . ASN A 1 433 ? -9.670 -12.182 8.220 1.00 78.06 433 ASN A CA 1
ATOM 3471 C C . ASN A 1 433 ? -10.687 -12.100 9.363 1.00 78.06 433 ASN A C 1
ATOM 3473 O O . ASN A 1 433 ? -11.112 -13.137 9.870 1.00 78.06 433 ASN A O 1
ATOM 3477 N N . ALA A 1 434 ? -11.168 -10.900 9.708 1.00 80.44 434 ALA A N 1
ATOM 3478 C CA . ALA A 1 434 ? -12.173 -10.719 10.752 1.00 80.44 434 ALA A CA 1
ATOM 3479 C C . ALA A 1 434 ? -13.476 -11.490 10.477 1.00 80.44 434 ALA A C 1
ATOM 3481 O O . ALA A 1 434 ? -14.080 -11.987 11.427 1.00 80.44 434 ALA A O 1
ATOM 3482 N N . VAL A 1 435 ? -13.892 -11.656 9.215 1.00 88.12 435 VAL A N 1
ATOM 3483 C CA . VAL A 1 435 ? -15.022 -12.536 8.859 1.00 88.12 435 VAL A CA 1
ATOM 3484 C C . VAL A 1 435 ? -14.655 -14.002 9.114 1.00 88.12 435 VAL A C 1
ATOM 3486 O O . VAL A 1 435 ? -15.376 -14.701 9.832 1.00 88.12 435 VAL A O 1
ATOM 3489 N N . MET A 1 436 ? -13.510 -14.464 8.590 1.00 93.88 436 MET A N 1
ATOM 3490 C CA . MET A 1 436 ? -13.063 -15.859 8.723 1.00 93.88 436 MET A CA 1
ATOM 3491 C C . MET A 1 436 ? -12.947 -16.305 10.181 1.00 93.88 436 MET A C 1
ATOM 3493 O O . MET A 1 436 ? -13.352 -17.424 10.505 1.00 93.88 436 MET A O 1
ATOM 3497 N N . ILE A 1 437 ? -12.423 -15.445 11.059 1.00 93.69 437 ILE A N 1
ATOM 3498 C CA . ILE A 1 437 ? -12.240 -15.725 12.491 1.00 93.69 437 ILE A CA 1
ATOM 3499 C C . ILE A 1 437 ? -13.270 -15.021 13.391 1.00 93.69 437 ILE A C 1
ATOM 3501 O O . ILE A 1 437 ? -13.071 -14.930 14.597 1.00 93.69 437 ILE A O 1
ATOM 3505 N N . GLN A 1 438 ? -14.391 -14.557 12.828 1.00 85.19 438 GLN A N 1
ATOM 3506 C CA . GLN A 1 438 ? -15.517 -13.959 13.560 1.00 85.19 438 GLN A CA 1
ATOM 3507 C C . GLN A 1 438 ? -15.117 -12.937 14.639 1.00 85.19 438 GLN A C 1
ATOM 3509 O O . GLN A 1 438 ? -15.532 -13.029 15.794 1.00 85.19 438 GLN A O 1
ATOM 3514 N N . GLN A 1 439 ? -14.303 -11.955 14.264 1.00 81.19 439 GLN A N 1
ATOM 3515 C CA . GLN A 1 439 ? -13.884 -10.854 15.130 1.00 81.19 439 GLN A CA 1
ATOM 3516 C C . GLN A 1 439 ? -14.726 -9.590 14.909 1.00 81.19 439 GLN A C 1
ATOM 3518 O O . GLN A 1 439 ? -15.403 -9.431 13.893 1.00 81.19 439 GLN A O 1
ATOM 3523 N N . GLY A 1 440 ? -14.688 -8.673 15.880 1.00 82.25 440 GLY A N 1
ATOM 3524 C CA . GLY A 1 440 ? -15.392 -7.393 15.804 1.00 82.25 440 GLY A CA 1
ATOM 3525 C C . GLY A 1 440 ? -16.899 -7.564 15.604 1.00 82.25 440 GLY A C 1
ATOM 3526 O O . GLY A 1 440 ? -17.554 -8.299 16.345 1.00 82.25 440 GLY A O 1
ATOM 3527 N N . ILE A 1 441 ? -17.446 -6.910 14.576 1.00 76.75 441 ILE A N 1
ATOM 3528 C CA . ILE A 1 441 ? -18.884 -6.950 14.262 1.00 76.75 441 ILE A CA 1
ATOM 3529 C C . ILE A 1 441 ? -19.384 -8.348 13.855 1.00 76.75 441 ILE A C 1
ATOM 3531 O O . ILE A 1 441 ? -20.586 -8.591 13.877 1.00 76.75 441 ILE A O 1
ATOM 3535 N N . TRP A 1 442 ? -18.478 -9.276 13.519 1.00 81.69 442 TRP A N 1
ATOM 3536 C CA . TRP A 1 442 ? -18.796 -10.637 13.072 1.00 81.69 442 TRP A CA 1
ATOM 3537 C C . TRP A 1 442 ? -18.895 -11.659 14.211 1.00 81.69 442 TRP A C 1
ATOM 3539 O O . TRP A 1 442 ? -19.200 -12.828 13.959 1.00 81.69 442 TRP A O 1
ATOM 3549 N N . GLN A 1 443 ? -18.652 -11.246 15.462 1.00 82.62 443 GLN A N 1
ATOM 3550 C CA . GLN A 1 443 ? -18.776 -12.116 16.641 1.00 82.62 443 GLN A CA 1
ATOM 3551 C C . GLN A 1 443 ? -20.206 -12.633 16.834 1.00 82.62 443 GLN A C 1
ATOM 3553 O O . GLN A 1 443 ? -20.414 -13.737 17.347 1.00 82.62 443 GLN A O 1
ATOM 3558 N N . HIS A 1 444 ? -21.201 -11.850 16.409 1.00 77.12 444 HIS A N 1
ATOM 3559 C CA . HIS A 1 444 ? -22.605 -12.195 16.555 1.00 77.12 444 HIS A CA 1
ATOM 3560 C C . HIS A 1 444 ? -23.406 -11.916 15.277 1.00 77.12 444 HIS A C 1
ATOM 3562 O O . HIS A 1 444 ? -23.360 -10.801 14.762 1.00 77.12 444 HIS A O 1
ATOM 3568 N N . PRO A 1 445 ? -24.213 -12.886 14.805 1.00 78.06 445 PRO A N 1
ATOM 3569 C CA . PRO A 1 445 ? -24.375 -14.247 15.334 1.00 78.06 445 PRO A CA 1
ATOM 3570 C C . PRO A 1 445 ? -23.219 -15.197 14.939 1.00 78.06 445 PRO A C 1
ATOM 3572 O O . PRO A 1 445 ? -22.502 -14.931 13.975 1.00 78.06 445 PRO A O 1
ATOM 3575 N N . PRO A 1 446 ? -23.034 -16.325 15.655 1.00 86.00 446 PRO A N 1
ATOM 3576 C CA . PRO A 1 446 ? -22.046 -17.336 15.283 1.00 86.00 446 PRO A CA 1
ATOM 3577 C C . PRO A 1 446 ? -22.335 -17.901 13.886 1.00 86.00 446 PRO A C 1
ATOM 3579 O O . PRO A 1 446 ? -23.484 -18.202 13.561 1.00 86.00 446 PRO A O 1
ATOM 3582 N N . MET A 1 447 ? -21.292 -18.078 13.077 1.00 93.12 447 MET A N 1
ATOM 3583 C CA . MET A 1 447 ? -21.390 -18.739 11.779 1.00 93.12 447 MET A CA 1
ATOM 3584 C C . MET A 1 447 ? -21.310 -20.249 11.999 1.00 93.12 447 MET A C 1
ATOM 3586 O O . MET A 1 447 ? -20.525 -20.732 12.817 1.00 93.12 447 MET A O 1
ATOM 3590 N N . LYS A 1 448 ? -22.142 -21.001 11.281 1.00 95.12 448 LYS A N 1
ATOM 3591 C CA . LYS A 1 448 ? -22.250 -22.463 11.409 1.00 95.12 448 LYS A CA 1
ATOM 3592 C C . LYS A 1 448 ? -21.989 -23.194 10.102 1.00 95.12 448 LYS A C 1
ATOM 3594 O O . LYS A 1 448 ? -21.671 -24.380 10.139 1.00 95.12 448 LYS A O 1
ATOM 3599 N N . ALA A 1 449 ? -22.131 -22.507 8.974 1.00 96.25 449 ALA A N 1
ATOM 3600 C CA . ALA A 1 449 ? -21.988 -23.090 7.652 1.00 96.25 449 ALA A CA 1
ATOM 3601 C C . ALA A 1 449 ? -21.060 -22.258 6.765 1.00 96.25 449 ALA A C 1
ATOM 3603 O O . ALA A 1 449 ? -20.933 -21.050 6.959 1.00 96.25 449 ALA A O 1
ATOM 3604 N N . MET A 1 450 ? -20.439 -22.902 5.783 1.00 97.69 450 MET A N 1
ATOM 3605 C CA . MET A 1 450 ? -19.599 -22.258 4.783 1.00 97.69 450 MET A CA 1
ATOM 3606 C C . MET A 1 450 ? -19.754 -22.934 3.422 1.00 97.69 450 MET A C 1
ATOM 3608 O O . MET A 1 450 ? -19.850 -24.158 3.330 1.00 97.69 450 MET A O 1
ATOM 3612 N N . GLY A 1 451 ? -19.761 -22.133 2.363 1.00 97.56 451 GLY A N 1
ATOM 3613 C CA . GLY A 1 451 ? -19.717 -22.593 0.981 1.00 97.56 451 GLY A CA 1
ATOM 3614 C C . GLY A 1 451 ? -18.674 -21.820 0.190 1.00 97.56 451 GLY A C 1
ATOM 3615 O O . GLY A 1 451 ? -18.516 -20.622 0.401 1.00 97.56 451 GLY A O 1
ATOM 3616 N N . VAL A 1 452 ? -17.959 -22.505 -0.699 1.00 98.25 452 VAL A N 1
ATOM 3617 C CA . VAL A 1 452 ? -16.905 -21.915 -1.532 1.00 98.25 452 VAL A CA 1
ATOM 3618 C C . VAL A 1 452 ? -17.268 -22.121 -2.993 1.00 98.25 452 VAL A C 1
ATOM 3620 O O . VAL A 1 452 ? -17.783 -23.180 -3.347 1.00 98.25 452 VAL A O 1
ATOM 3623 N N . GLY A 1 453 ? -17.001 -21.113 -3.817 1.00 97.38 453 GLY A N 1
ATOM 3624 C CA . GLY A 1 453 ? -17.195 -21.153 -5.257 1.00 97.38 453 GLY A CA 1
ATOM 3625 C C . GLY A 1 453 ? -16.009 -20.533 -5.977 1.00 97.38 453 GLY A C 1
ATOM 3626 O O . GLY A 1 453 ? -15.617 -19.412 -5.659 1.00 97.38 453 GLY A O 1
ATOM 3627 N N . VAL A 1 454 ? -15.444 -21.241 -6.949 1.00 96.44 454 VAL A N 1
ATOM 3628 C CA . VAL A 1 454 ? -14.334 -20.755 -7.773 1.00 96.44 454 VAL A CA 1
ATOM 3629 C C . VAL A 1 454 ? -14.736 -20.791 -9.239 1.00 96.44 454 VAL A C 1
ATOM 3631 O O . VAL A 1 454 ? -15.261 -21.783 -9.743 1.00 96.44 454 VAL A O 1
ATOM 3634 N N . TYR A 1 455 ? -14.460 -19.704 -9.956 1.00 95.75 455 TYR A N 1
ATOM 3635 C CA . TYR A 1 455 ? -14.619 -19.659 -11.402 1.00 95.75 455 TYR A CA 1
ATOM 3636 C C . TYR A 1 455 ? -13.536 -18.790 -12.043 1.00 95.75 455 TYR A C 1
ATOM 3638 O O . TYR A 1 455 ? -13.459 -17.580 -11.824 1.00 95.75 455 TYR A O 1
ATOM 3646 N N . LYS A 1 456 ? -12.693 -19.426 -12.867 1.00 93.00 456 LYS A N 1
ATOM 3647 C CA . LYS A 1 456 ? -11.493 -18.822 -13.471 1.00 93.00 456 LYS A CA 1
ATOM 3648 C C . LYS A 1 456 ? -10.610 -18.181 -12.389 1.00 93.00 456 LYS A C 1
ATOM 3650 O O . LYS A 1 456 ? -10.299 -18.833 -11.395 1.00 93.00 456 LYS A O 1
ATOM 3655 N N . GLY A 1 457 ? -10.188 -16.934 -12.564 1.00 90.50 457 GLY A N 1
ATOM 3656 C CA . GLY A 1 457 ? -9.340 -16.222 -11.614 1.00 90.50 457 GLY A CA 1
ATOM 3657 C C . GLY A 1 457 ? -10.131 -15.532 -10.506 1.00 90.50 457 GLY A C 1
ATOM 3658 O O . GLY A 1 457 ? -9.715 -14.460 -10.083 1.00 90.50 457 GLY A O 1
ATOM 3659 N N . TYR A 1 458 ? -11.270 -16.094 -10.089 1.00 94.06 458 TYR A N 1
ATOM 3660 C CA . TYR A 1 458 ? -12.121 -15.540 -9.042 1.00 94.06 458 TYR A CA 1
ATOM 3661 C C . TYR A 1 458 ? -12.615 -16.611 -8.062 1.00 94.06 458 TYR A C 1
ATOM 3663 O O . TYR A 1 458 ? -13.003 -17.700 -8.485 1.00 94.06 458 TYR A O 1
ATOM 3671 N N . ALA A 1 459 ? -12.621 -16.293 -6.767 1.00 96.69 459 ALA A N 1
ATOM 3672 C CA . ALA A 1 459 ? -13.097 -17.151 -5.689 1.00 96.69 459 ALA A CA 1
ATOM 3673 C C . ALA A 1 459 ? -14.000 -16.369 -4.722 1.00 96.69 459 ALA A C 1
ATOM 3675 O O . ALA A 1 459 ? -13.605 -15.322 -4.218 1.00 96.69 459 ALA A O 1
ATOM 3676 N N . CYS A 1 460 ? -15.177 -16.910 -4.420 1.00 97.25 460 CYS A N 1
ATOM 3677 C CA . CYS A 1 460 ? -16.098 -16.415 -3.397 1.00 97.25 460 CYS A CA 1
ATOM 3678 C C . CYS A 1 460 ? -16.191 -17.435 -2.261 1.00 97.25 460 CYS A C 1
ATOM 3680 O O . CYS A 1 460 ? -16.303 -18.639 -2.509 1.00 97.25 460 CYS A O 1
ATOM 3682 N N . THR A 1 461 ? -16.241 -16.961 -1.020 1.00 98.12 461 THR A N 1
ATOM 3683 C CA . THR A 1 461 ? -16.625 -17.778 0.135 1.00 98.12 461 THR A CA 1
ATOM 3684 C C . THR A 1 461 ? -17.786 -17.126 0.864 1.00 98.12 461 THR A C 1
ATOM 3686 O O . THR A 1 461 ? -17.739 -15.947 1.205 1.00 98.12 461 THR A O 1
ATOM 3689 N N . TRP A 1 462 ? -18.819 -17.920 1.134 1.00 97.88 462 TRP A N 1
ATOM 3690 C CA . TRP A 1 462 ? -20.027 -17.503 1.831 1.00 97.88 462 TRP A CA 1
ATOM 3691 C C . TRP A 1 462 ? -20.150 -18.192 3.186 1.00 97.88 462 TRP A C 1
ATOM 3693 O O . TRP A 1 462 ? -20.058 -19.416 3.279 1.00 97.88 462 TRP A O 1
ATOM 3703 N N . PHE A 1 463 ? -20.425 -17.413 4.229 1.00 97.44 463 PHE A N 1
ATOM 3704 C CA . PHE A 1 463 ? -20.593 -17.855 5.610 1.00 97.44 463 PHE A CA 1
ATOM 3705 C C . PHE A 1 463 ? -22.050 -17.741 6.042 1.00 97.44 463 PHE A C 1
ATOM 3707 O O . PHE A 1 463 ? -22.658 -16.679 5.936 1.00 97.44 463 PHE A O 1
ATOM 3714 N N . GLY A 1 464 ? -22.606 -18.829 6.560 1.00 95.00 464 GLY A N 1
ATOM 3715 C CA . GLY A 1 464 ? -23.999 -18.928 6.969 1.00 95.00 464 GLY A CA 1
ATOM 3716 C C . GLY A 1 464 ? -24.181 -18.915 8.482 1.00 95.00 464 GLY A C 1
ATOM 3717 O O . GLY A 1 464 ? -23.443 -19.575 9.216 1.00 95.00 464 GLY A O 1
ATOM 3718 N N . GLN A 1 465 ? -25.212 -18.209 8.946 1.00 89.88 465 GLN A N 1
ATOM 3719 C CA . GLN A 1 465 ? -25.585 -18.129 10.366 1.00 89.88 465 GLN A CA 1
ATOM 3720 C C . GLN A 1 465 ? -26.142 -19.456 10.911 1.00 89.88 465 GLN A C 1
ATOM 3722 O O . GLN A 1 465 ? -26.026 -19.764 12.096 1.00 89.88 465 GLN A O 1
ATOM 3727 N N . GLU A 1 466 ? -26.732 -20.268 10.037 1.00 92.31 466 GLU A N 1
ATOM 3728 C CA . GLU A 1 466 ? -27.327 -21.557 10.375 1.00 92.31 466 GLU A CA 1
ATOM 3729 C C . GLU A 1 466 ? -26.721 -22.713 9.585 1.00 92.31 466 GLU A C 1
ATOM 3731 O O . GLU A 1 466 ? -26.171 -22.529 8.497 1.00 92.31 466 GLU A O 1
ATOM 3736 N N . LYS A 1 467 ? -26.824 -23.925 10.139 1.00 92.19 467 LYS A N 1
ATOM 3737 C CA . LYS A 1 467 ? -26.424 -25.135 9.414 1.00 92.19 467 LYS A CA 1
ATOM 3738 C C . LYS A 1 467 ? -27.295 -25.303 8.172 1.00 92.19 467 LYS A C 1
ATOM 3740 O O . LYS A 1 467 ? -28.503 -25.067 8.216 1.00 92.19 467 LYS A O 1
ATOM 3745 N N . ASP A 1 468 ? -26.685 -25.745 7.081 1.00 90.06 468 ASP A N 1
ATOM 3746 C CA . ASP A 1 468 ? -27.439 -26.108 5.890 1.00 90.06 468 ASP A CA 1
ATOM 3747 C C . ASP A 1 468 ? -28.129 -27.458 6.109 1.00 90.06 468 ASP A C 1
ATOM 3749 O O . ASP A 1 468 ? -27.501 -28.442 6.494 1.00 90.06 468 ASP A O 1
ATOM 3753 N N . THR A 1 469 ? -29.442 -27.485 5.913 1.00 86.50 469 THR A N 1
ATOM 3754 C CA . THR A 1 469 ? -30.280 -28.682 6.086 1.00 86.50 469 THR A CA 1
ATOM 3755 C C . THR A 1 469 ? -30.931 -29.122 4.776 1.00 86.50 469 THR A C 1
ATOM 3757 O O . THR A 1 469 ? -31.677 -30.101 4.761 1.00 86.50 469 THR A O 1
ATOM 3760 N N . PHE A 1 470 ? -30.640 -28.432 3.667 1.00 81.69 470 PHE A N 1
ATOM 3761 C CA . PHE A 1 470 ? -31.205 -28.726 2.356 1.00 81.69 470 PHE A CA 1
ATOM 3762 C C . PHE A 1 470 ? -30.153 -29.414 1.477 1.00 81.69 470 PHE A C 1
ATOM 3764 O O . PHE A 1 470 ? -29.101 -28.834 1.221 1.00 81.69 470 PHE A O 1
ATOM 3771 N N . PRO A 1 471 ? -30.414 -30.632 0.972 1.00 73.56 471 PRO A N 1
ATOM 3772 C CA . PRO A 1 471 ? -29.400 -31.430 0.281 1.00 73.56 471 PRO A CA 1
ATOM 3773 C C . PRO A 1 471 ? -29.098 -30.960 -1.151 1.00 73.56 471 PRO A C 1
ATOM 3775 O O . PRO A 1 471 ? -28.137 -31.439 -1.749 1.00 73.56 471 PRO A O 1
ATOM 3778 N N . THR A 1 472 ? -29.903 -30.054 -1.716 1.00 75.12 472 THR A N 1
ATOM 3779 C CA . THR A 1 472 ? -29.744 -29.559 -3.090 1.00 75.12 472 THR A CA 1
ATOM 3780 C C . THR A 1 472 ? -30.027 -28.054 -3.196 1.00 75.12 472 THR A C 1
ATOM 3782 O O . THR A 1 472 ? -30.945 -27.564 -2.520 1.00 75.12 472 THR A O 1
ATOM 3785 N N . PRO A 1 473 ? -29.317 -27.334 -4.087 1.00 75.69 473 PRO A N 1
ATOM 3786 C CA . PRO A 1 473 ? -29.692 -25.984 -4.513 1.00 75.69 473 PRO A CA 1
ATOM 3787 C C . PRO A 1 473 ? -31.090 -25.954 -5.158 1.00 75.69 473 PRO A C 1
ATOM 3789 O O . PRO A 1 473 ? -31.617 -27.003 -5.537 1.00 75.69 473 PRO A O 1
ATOM 3792 N N . SER A 1 474 ? -31.713 -24.772 -5.219 1.00 64.50 474 SER A N 1
ATOM 3793 C CA . SER A 1 474 ? -33.096 -24.562 -5.697 1.00 64.50 474 SER A CA 1
ATOM 3794 C C . SER A 1 474 ? -33.287 -24.729 -7.197 1.00 64.50 474 SER A C 1
ATOM 3796 O O . SER A 1 474 ? -32.405 -24.235 -7.937 1.00 64.50 474 SER A O 1
#

Radius of gyration: 28.87 Å; chains: 1; bounding box: 79×112×65 Å

Organism: NCBI:txid433720

Foldseek 3Di:
DDDDDDPDDPPPPVVVVVVVVVVLLVQLCVLQVLVVQPCSVVQSVCLLQFADQCCVVVCVSGDVVSNCQSVVDCPRPNNVSSLVSLLVVLCVVQVPPPVVLNVVLVCCCVHPNVVQSSVLSSVCRHGNVSPDQQVLQLSCLSSLQCPFAPFQVVFVVVSVVVVLQCQAFALQSCVLCPQRHDPVSSVQCLDPPHSNLVSLLSSCLPQLVVLCVVLVNDCDPNLSVLQSSQCNHTNLQGQSVSCCVVDDPSSSVSSNVSSVVVSVVSDDDDPPPDPDPDDDDDDDDDDDDDDDPVVVVVVVVCVCQQQPQDDPQQVLLLVLLQVVLVVVVHHRAGEANLQQQLFQVLQCQCLPPVLCGDQAHSLFGDPPDQADGGRQHSVNPCVVSSQCSSVRWWPQPGGKDKDKDFDRPPQQNPAWDGSCNRVVSLCSGPVSVCCSNQDDPRVPPDWHYKHWHTDRRMIMIMTGSDDHPDSHTD

InterPro domains:
  IPR014044 CAP domain [PF00188] (320-457)
  IPR035940 CAP superfamily [G3DSA:3.40.33.10] (257-464)
  IPR035940 CAP superfamily [SSF55797] (311-441)